Protein AF-A0A7M3MBC6-F1 (afdb_monomer)

Nearest PDB structures (foldseek):
  6p61-assembly2_B  TM=9.018E-01  e=4.337E-16  Leptospira borgpetersenii serovar Hardjo-bovis str. JB197
  6p61-assembly3_C  TM=9.018E-01  e=1.088E-15  Leptospira borgpetersenii serovar Hardjo-bovis str. JB197
  2z86-assembly2_D  TM=8.653E-01  e=1.723E-15  Escherichia coli
  2z87-assembly3_B  TM=8.187E-01  e=6.869E-16  Escherichia coli
  2z86-assembly1_B  TM=7.907E-01  e=6.123E-16  Escherichia coli

Organism: NCBI:txid54767

Radius of gyration: 30.19 Å; Cα contacts (8 Å, |Δi|>4): 582; chains: 1; bounding box: 91×67×88 Å

Foldseek 3Di:
DDDDDDPPDDPPVVVVVVVVVVVVVVVVVVVVVVVVVVVVVDDPVVVVVVVVVPPDPDPPPPPDDDDDDDDPDDDFDWDWDADPVRDIDTDGDDDDDDPPPDDDPPPPVPDDPPPPPPDQAQEEEEEEDAQLLPQQVVAVVQVVLQVDDSYAYEYEYQDHPDCNVVSVVVVPDPRYDYHYDHNDFDQVSQLVSLVPHRHQKYWYAYSNKHWDGNQVVLVVVVCVVCVQAFKEAEKEFEAESVLHGDDIGGADFCAVVLLVQLQVLLQDQRGDRHQMMGRSVLCVVQNGFDSVPSDCSSSLSCNSCRSPGGYGYSHDHTMYHYDDVVNVVPPPVLDCVSVVSNVVCVVPDDLCSNCVVLQPPNDDPLSSQLSSLQVSLVSCVVSLNLVSSLVSLVSSVVSVDDPVSVVSSVVSVVSSVVSPDDPPVVVVVVPPDDDD

Secondary structure (DSSP, 8-state):
-----------THHHHHHHHHHHHHHHHHHHHHHHHHHHTTS-HHHHHHHHTTSSS--SSSSSS-------SSSS--PEEEE-TTS-EEEE----PPPTT---------SS--TT-TTSPPSEEEEEEESS-TTTHHHHHHHHHTTS--SEEEEEEEES--STHHHHHHHH--TTEEEEEE-S--HHHHHHHHHHH--SSEEEEEETT-EEPTTHHHHHHHHHHH-TT-SEEEEEEEEE-TT--EEEEE-----TT-HHHHHHHHHHS--S--TT-EEETHHHHHH-S--TT-SSSHHHHHHHHHTTTS-EEEEEEEEEEEE--HHHHH---S--THHHHHHHHHHHHS-HHHH-GGG-TTTS-HHHHHHHHHHHHHHHHHHTT-HHHHHHHHHHHHHT---HHHHHHHHHHHHHHHHHSSPPTTTTTTTT-----

Structure (mmCIF, N/CA/C/O backbone):
data_AF-A0A7M3MBC6-F1
#
_entry.id   AF-A0A7M3MBC6-F1
#
loop_
_atom_site.group_PDB
_atom_site.id
_atom_site.type_symbol
_atom_site.label_atom_id
_atom_site.label_alt_id
_atom_site.label_comp_id
_atom_site.label_asym_id
_atom_site.label_entity_id
_atom_site.label_seq_id
_atom_site.pdbx_PDB_ins_code
_atom_site.Cartn_x
_atom_site.Cartn_y
_atom_site.Cartn_z
_atom_site.occupancy
_atom_site.B_iso_or_equiv
_atom_site.auth_seq_id
_atom_site.auth_comp_id
_atom_site.auth_asym_id
_atom_site.auth_atom_id
_atom_site.pdbx_PDB_model_num
ATOM 1 N N . MET A 1 1 ? 44.445 46.026 -58.795 1.00 37.28 1 MET A N 1
ATOM 2 C CA . MET A 1 1 ? 44.298 45.893 -57.331 1.00 37.28 1 MET A CA 1
ATOM 3 C C . MET A 1 1 ? 42.966 45.227 -57.081 1.00 37.28 1 MET A C 1
ATOM 5 O O . MET A 1 1 ? 41.932 45.846 -57.277 1.00 37.28 1 MET A O 1
ATOM 9 N N . THR A 1 2 ? 43.013 43.937 -56.780 1.00 29.16 2 THR A N 1
ATOM 10 C CA . THR A 1 2 ? 41.847 43.075 -56.593 1.00 29.16 2 THR A CA 1
ATOM 11 C C . THR A 1 2 ? 41.770 42.751 -55.112 1.00 29.16 2 THR A C 1
ATOM 13 O O . THR A 1 2 ? 42.752 42.255 -54.570 1.00 29.16 2 THR A O 1
ATOM 16 N N . LEU A 1 3 ? 40.631 43.013 -54.478 1.00 26.86 3 LEU A N 1
ATOM 17 C CA . LEU A 1 3 ? 40.131 42.219 -53.358 1.00 26.86 3 LEU A CA 1
ATOM 18 C C . LEU A 1 3 ? 38.618 42.419 -53.287 1.00 26.86 3 LEU A C 1
ATOM 20 O O . LEU A 1 3 ? 38.112 43.470 -52.905 1.00 26.86 3 LEU A O 1
ATOM 24 N N . ALA A 1 4 ? 37.933 41.390 -53.767 1.00 28.92 4 ALA A N 1
ATOM 25 C CA . ALA A 1 4 ? 36.508 41.178 -53.662 1.00 28.92 4 ALA A CA 1
ATOM 26 C C . ALA A 1 4 ? 36.179 40.578 -52.288 1.00 28.92 4 ALA A C 1
ATOM 28 O O . ALA A 1 4 ? 36.946 39.763 -51.779 1.00 28.92 4 ALA A O 1
ATOM 29 N N . CYS A 1 5 ? 34.999 40.880 -51.749 1.00 26.89 5 CYS A N 1
ATOM 30 C CA . CYS A 1 5 ? 34.207 39.855 -51.074 1.00 26.89 5 CYS A CA 1
ATOM 31 C C . CYS A 1 5 ? 32.722 40.132 -51.340 1.00 26.89 5 CYS A C 1
ATOM 33 O O . CYS A 1 5 ? 32.246 41.245 -51.126 1.00 26.89 5 CYS A O 1
ATOM 35 N N . GLY A 1 6 ? 32.054 39.144 -51.935 1.00 26.89 6 GLY A N 1
ATOM 36 C CA . GLY A 1 6 ? 30.754 39.261 -52.585 1.00 26.89 6 GLY A CA 1
ATOM 37 C C . GLY A 1 6 ? 29.571 39.382 -51.628 1.00 26.89 6 GLY A C 1
ATOM 38 O O . GLY A 1 6 ? 29.551 38.794 -50.550 1.00 26.89 6 GLY A O 1
ATOM 39 N N . MET A 1 7 ? 28.561 40.119 -52.087 1.00 34.09 7 MET A N 1
ATOM 40 C CA . MET A 1 7 ? 27.257 40.306 -51.447 1.00 34.09 7 MET A CA 1
ATOM 41 C C . MET A 1 7 ? 26.143 39.566 -52.209 1.00 34.09 7 MET A C 1
ATOM 43 O O . MET A 1 7 ? 25.023 40.051 -52.290 1.00 34.09 7 MET A O 1
ATOM 47 N N . ASP A 1 8 ? 26.426 38.370 -52.728 1.00 39.66 8 ASP A N 1
ATOM 48 C CA . ASP A 1 8 ? 25.440 37.533 -53.422 1.00 39.66 8 ASP A CA 1
ATOM 49 C C . ASP A 1 8 ? 25.295 36.176 -52.727 1.00 39.66 8 ASP A C 1
ATOM 51 O O . ASP A 1 8 ? 25.889 35.192 -53.151 1.00 39.66 8 ASP A O 1
ATOM 55 N N . SER A 1 9 ? 24.517 36.139 -51.636 1.00 40.62 9 SER A N 1
ATOM 56 C CA . SER A 1 9 ? 23.681 34.992 -51.224 1.00 40.62 9 SER A CA 1
ATOM 57 C C . SER A 1 9 ? 23.094 35.209 -49.820 1.00 40.62 9 SER A C 1
ATOM 59 O O . SER A 1 9 ? 23.602 34.674 -48.834 1.00 40.62 9 SER A O 1
ATOM 61 N N . ILE A 1 10 ? 21.986 35.946 -49.705 1.00 41.31 10 ILE A N 1
ATOM 62 C CA . ILE A 1 10 ? 21.067 35.761 -48.570 1.00 41.31 10 ILE A CA 1
ATOM 63 C C . ILE A 1 10 ? 19.845 35.011 -49.112 1.00 41.31 10 ILE A C 1
ATOM 65 O O . ILE A 1 10 ? 19.156 35.533 -49.989 1.00 41.31 10 ILE A O 1
ATOM 69 N N . PRO A 1 11 ? 19.561 33.780 -48.648 1.00 42.34 11 PRO A N 1
ATOM 70 C CA . PRO A 1 11 ? 18.403 33.021 -49.103 1.00 42.34 11 PRO A CA 1
ATOM 71 C C . PRO A 1 11 ? 17.099 33.787 -48.830 1.00 42.34 11 PRO A C 1
ATOM 73 O O . PRO A 1 11 ? 16.879 34.254 -47.714 1.00 42.34 11 PRO A O 1
ATOM 76 N N . TRP A 1 12 ? 16.188 33.827 -49.809 1.00 39.69 12 TRP A N 1
ATOM 77 C CA . TRP A 1 12 ? 14.829 34.406 -49.727 1.00 39.69 12 TRP A CA 1
ATOM 78 C C . TRP A 1 12 ? 14.014 33.973 -48.487 1.00 39.69 12 TRP A C 1
ATOM 80 O O . TRP A 1 12 ? 13.071 34.644 -48.074 1.00 39.69 12 TRP A O 1
ATOM 90 N N . LYS A 1 13 ? 14.419 32.874 -47.846 1.00 36.66 13 LYS A N 1
ATOM 91 C CA . LYS A 1 13 ? 13.861 32.323 -46.606 1.00 36.66 13 LYS A CA 1
ATOM 92 C C . LYS A 1 13 ? 14.020 33.264 -45.398 1.00 36.66 13 LYS A C 1
ATOM 94 O O . LYS A 1 13 ? 13.203 33.210 -44.486 1.00 36.66 13 LYS A O 1
ATOM 99 N N . TYR A 1 14 ? 15.009 34.162 -45.408 1.00 37.66 14 TYR A N 1
ATOM 100 C CA . TYR A 1 14 ? 15.216 35.143 -44.332 1.00 37.66 14 TYR A CA 1
ATOM 101 C C . TYR A 1 14 ? 14.331 36.394 -44.454 1.00 37.66 14 TYR A C 1
ATOM 103 O O . TYR A 1 14 ? 14.048 37.035 -43.445 1.00 37.66 14 TYR A O 1
ATOM 111 N N . TRP A 1 15 ? 13.799 36.701 -45.642 1.00 37.81 15 TRP A N 1
ATOM 112 C CA . TRP A 1 15 ? 12.828 37.792 -45.815 1.00 37.81 15 TRP A CA 1
ATOM 113 C C . TRP A 1 15 ? 11.427 37.433 -45.289 1.00 37.81 15 TRP A C 1
ATOM 115 O O . TRP A 1 15 ? 10.712 38.301 -44.791 1.00 37.81 15 TRP A O 1
ATOM 125 N N . LEU A 1 16 ? 11.061 36.146 -45.300 1.00 36.28 16 LEU A N 1
ATOM 126 C CA . LEU A 1 16 ? 9.798 35.656 -44.731 1.00 36.28 16 LEU A CA 1
ATOM 127 C C . LEU A 1 16 ? 9.774 35.714 -43.194 1.00 36.28 16 LEU A C 1
ATOM 129 O O . LEU A 1 16 ? 8.727 35.982 -42.610 1.00 36.28 16 LEU A O 1
ATOM 133 N N . ILE A 1 17 ? 10.921 35.539 -42.533 1.00 38.25 17 ILE A N 1
ATOM 134 C CA . ILE A 1 17 ? 11.013 35.571 -41.063 1.00 38.25 17 ILE A CA 1
ATOM 135 C C . ILE A 1 17 ? 10.836 37.004 -40.531 1.00 38.25 17 ILE A C 1
ATOM 137 O O . ILE A 1 17 ? 10.125 37.211 -39.547 1.00 38.25 17 ILE A O 1
ATOM 141 N N . CYS A 1 18 ? 11.388 38.007 -41.222 1.00 34.16 18 CYS A N 1
ATOM 142 C CA . CYS A 1 18 ? 11.215 39.416 -40.853 1.00 34.16 18 CYS A CA 1
ATOM 143 C C . CYS A 1 18 ? 9.782 39.928 -41.102 1.00 34.16 18 CYS A C 1
ATOM 145 O O . CYS A 1 18 ? 9.268 40.718 -40.309 1.00 34.16 18 CYS A O 1
ATOM 147 N N . ALA A 1 19 ? 9.104 39.444 -42.151 1.00 36.53 19 ALA A N 1
ATOM 148 C CA . ALA A 1 19 ? 7.719 39.819 -42.452 1.00 36.53 19 ALA A CA 1
ATOM 149 C C . ALA A 1 19 ? 6.706 39.242 -41.439 1.00 36.53 19 ALA A C 1
ATOM 151 O O . ALA A 1 19 ? 5.763 39.935 -41.050 1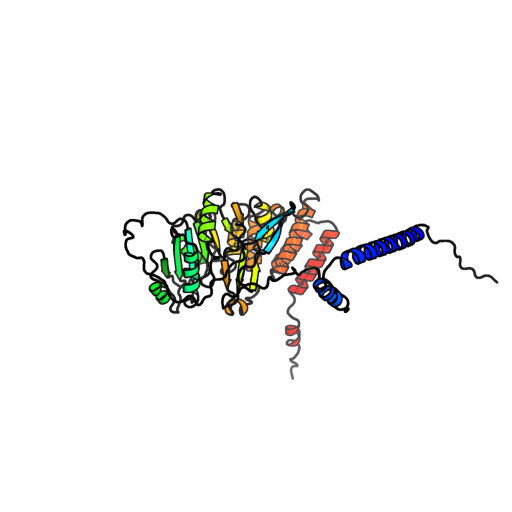.00 36.53 19 ALA A O 1
ATOM 152 N N . PHE A 1 20 ? 6.926 38.015 -40.945 1.00 35.06 20 PHE A N 1
ATOM 153 C CA . PHE A 1 20 ? 6.085 37.404 -39.903 1.00 35.06 20 PHE A CA 1
ATOM 154 C C . PHE A 1 20 ? 6.242 38.083 -38.534 1.00 35.06 20 PHE A C 1
ATOM 156 O O . PHE A 1 20 ? 5.258 38.236 -37.808 1.00 35.06 20 PHE A O 1
ATOM 163 N N . TRP A 1 21 ? 7.447 38.556 -38.201 1.00 34.44 21 TRP A N 1
ATOM 164 C CA . TRP A 1 21 ? 7.691 39.301 -36.962 1.00 34.44 21 TRP A CA 1
ATOM 165 C C . TRP A 1 21 ? 7.006 40.676 -36.951 1.00 34.44 21 TRP A C 1
ATOM 167 O O . TRP A 1 21 ? 6.394 41.045 -35.949 1.00 34.44 21 TRP A O 1
ATOM 177 N N . PHE A 1 22 ? 7.023 41.409 -38.069 1.00 37.56 22 PHE A N 1
ATOM 178 C CA . PHE A 1 22 ? 6.356 42.715 -38.162 1.00 37.56 22 PHE A CA 1
ATOM 179 C C . PHE A 1 22 ? 4.821 42.611 -38.172 1.00 37.56 22 PHE A C 1
ATOM 181 O O . PHE A 1 22 ? 4.146 43.429 -37.542 1.00 37.56 22 PHE A O 1
ATOM 188 N N . ALA A 1 23 ? 4.256 41.585 -38.819 1.00 39.44 23 ALA A N 1
ATOM 189 C CA . ALA A 1 23 ? 2.813 41.333 -38.799 1.00 39.44 23 ALA A CA 1
ATOM 190 C C . ALA A 1 23 ? 2.311 40.907 -37.404 1.00 39.44 23 ALA A C 1
ATOM 192 O O . ALA A 1 23 ? 1.251 41.360 -36.969 1.00 39.44 23 ALA A O 1
ATOM 193 N N . GLY A 1 24 ? 3.094 40.103 -36.672 1.00 42.00 24 GLY A N 1
ATOM 194 C CA . GLY A 1 24 ? 2.795 39.722 -35.287 1.00 42.00 24 GLY A CA 1
ATOM 195 C C . GLY A 1 24 ? 2.847 40.903 -34.313 1.00 42.00 24 GLY A C 1
ATOM 196 O O . GLY A 1 24 ? 1.976 41.031 -33.453 1.00 42.00 24 GLY A O 1
ATOM 197 N N . LEU A 1 25 ? 3.805 41.818 -34.496 1.00 38.47 25 LEU A N 1
ATOM 198 C CA . LEU A 1 25 ? 3.945 43.017 -33.664 1.00 38.47 25 LEU A CA 1
ATOM 199 C C . LEU A 1 25 ? 2.767 43.991 -33.853 1.00 38.47 25 LEU A C 1
ATOM 201 O O . LEU A 1 25 ? 2.226 44.507 -32.879 1.00 38.47 25 LEU A O 1
ATOM 205 N N . LEU A 1 26 ? 2.301 44.184 -35.090 1.00 41.16 26 LEU A N 1
ATOM 206 C CA . LEU A 1 26 ? 1.117 45.003 -35.387 1.00 41.16 26 LEU A CA 1
ATOM 207 C C . LEU A 1 26 ? -0.189 44.376 -34.867 1.00 41.16 26 LEU A C 1
ATOM 209 O O . LEU A 1 26 ? -1.096 45.103 -34.456 1.00 41.16 26 LEU A O 1
ATOM 213 N N . HIS A 1 27 ? -0.285 43.042 -34.831 1.00 41.53 27 HIS A N 1
ATOM 214 C CA . HIS A 1 27 ? -1.429 42.335 -34.243 1.00 41.53 27 HIS A CA 1
ATOM 215 C C . HIS A 1 27 ? -1.443 42.443 -32.708 1.00 41.53 27 HIS A C 1
ATOM 217 O O . HIS A 1 27 ? -2.495 42.677 -32.113 1.00 41.53 27 HIS A O 1
ATOM 223 N N . ALA A 1 28 ? -0.269 42.374 -32.072 1.00 40.66 28 ALA A N 1
ATOM 224 C CA . ALA A 1 28 ? -0.109 42.578 -30.634 1.00 40.66 28 ALA A CA 1
ATOM 225 C C . ALA A 1 28 ? -0.431 44.023 -30.205 1.00 40.66 28 ALA A C 1
ATOM 227 O O . ALA A 1 28 ? -1.094 44.227 -29.189 1.00 40.66 28 ALA A O 1
ATOM 228 N N . ILE A 1 29 ? -0.045 45.024 -31.007 1.00 45.38 29 ILE A N 1
ATOM 229 C CA . ILE A 1 29 ? -0.366 46.439 -30.751 1.00 45.38 29 ILE A CA 1
ATOM 230 C C . ILE A 1 29 ? -1.879 46.696 -30.880 1.00 45.38 29 ILE A C 1
ATOM 232 O O . ILE A 1 29 ? -2.464 47.351 -30.019 1.00 45.38 29 ILE A O 1
ATOM 236 N N . ARG A 1 30 ? -2.554 46.114 -31.885 1.00 39.88 30 ARG A N 1
ATOM 237 C CA . ARG A 1 30 ? -4.022 46.217 -32.020 1.00 39.88 30 ARG A CA 1
ATOM 238 C C . ARG A 1 30 ? -4.782 45.494 -30.906 1.00 39.88 30 ARG A C 1
ATOM 240 O O . ARG A 1 30 ? -5.824 45.981 -30.464 1.00 39.88 30 ARG A O 1
ATOM 247 N N . MET A 1 31 ? -4.268 44.365 -30.412 1.00 41.72 31 MET A N 1
ATOM 248 C CA . MET A 1 31 ? -4.817 43.734 -29.209 1.00 41.72 31 MET A CA 1
ATOM 249 C C . MET A 1 31 ? -4.627 44.629 -27.979 1.00 41.72 31 MET A C 1
ATOM 251 O O . MET A 1 31 ? -5.579 44.805 -27.226 1.00 41.72 31 MET A O 1
ATOM 255 N N . ALA A 1 32 ? -3.468 45.269 -27.808 1.00 40.91 32 ALA A N 1
ATOM 256 C CA . ALA A 1 32 ? -3.217 46.168 -26.680 1.00 40.91 32 ALA A CA 1
ATOM 257 C C . ALA A 1 32 ? -4.170 47.383 -26.643 1.00 40.91 32 ALA A C 1
ATOM 259 O O . ALA A 1 32 ? -4.658 47.739 -25.571 1.00 40.91 32 ALA A O 1
ATOM 260 N N . GLU A 1 33 ? -4.518 47.974 -27.792 1.00 40.66 33 GLU A N 1
ATOM 261 C CA . GLU A 1 33 ? -5.523 49.055 -27.867 1.00 40.66 33 GLU A CA 1
ATOM 262 C C . GLU A 1 33 ? -6.949 48.573 -27.540 1.00 40.66 33 GLU A C 1
ATOM 264 O O . GLU A 1 33 ? -7.736 49.290 -26.917 1.00 40.66 33 GLU A O 1
ATOM 269 N N . SER A 1 34 ? -7.275 47.334 -27.919 1.00 41.81 34 SER A N 1
ATOM 270 C CA . SER A 1 34 ? -8.564 46.693 -27.617 1.00 41.81 34 SER A CA 1
ATOM 271 C C . SER A 1 34 ? -8.708 46.398 -26.118 1.00 41.81 34 SER A C 1
ATOM 273 O O . SER A 1 34 ? -9.772 46.605 -25.536 1.00 41.81 34 SER A O 1
ATOM 275 N N . TRP A 1 35 ? -7.608 45.987 -25.479 1.00 39.09 35 TRP A N 1
ATOM 276 C CA . TRP A 1 35 ? -7.506 45.785 -24.033 1.00 39.09 35 TRP A CA 1
ATOM 277 C C . TRP A 1 35 ? -7.637 47.097 -23.250 1.00 39.09 35 TRP A C 1
ATOM 279 O O . TRP A 1 35 ? -8.326 47.129 -22.233 1.00 39.09 35 TRP A O 1
ATOM 289 N N . TRP A 1 36 ? -7.060 48.197 -23.743 1.00 37.91 36 TRP A N 1
ATOM 290 C CA . TRP A 1 36 ? -7.175 49.515 -23.105 1.00 37.91 36 TRP A CA 1
ATOM 291 C C . TRP A 1 36 ? -8.613 50.046 -23.064 1.00 37.91 36 TRP A C 1
ATOM 293 O O . TRP A 1 36 ? -9.044 50.568 -22.038 1.00 37.91 36 TRP A O 1
ATOM 303 N N . ARG A 1 37 ? -9.398 49.840 -24.130 1.00 41.19 37 ARG A N 1
ATOM 304 C CA . ARG A 1 37 ? -10.830 50.199 -24.140 1.00 41.19 37 ARG A CA 1
ATOM 305 C C . 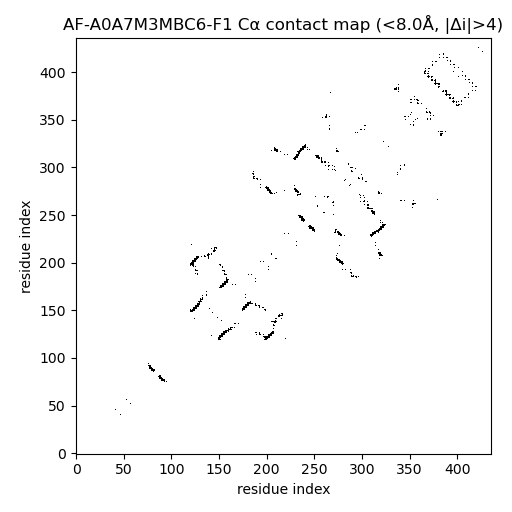ARG A 1 37 ? -11.674 49.329 -23.205 1.00 41.19 37 ARG A C 1
ATOM 307 O O . ARG A 1 37 ? -12.675 49.803 -22.679 1.00 41.19 37 ARG A O 1
ATOM 314 N N . MET A 1 38 ? -11.265 48.080 -22.978 1.00 39.75 38 MET A N 1
ATOM 315 C CA . MET A 1 38 ? -11.918 47.170 -22.031 1.00 39.75 38 MET A CA 1
ATOM 316 C C . MET A 1 38 ? -11.586 47.525 -20.569 1.00 39.75 38 MET A C 1
ATOM 318 O O . MET A 1 38 ? -12.426 47.367 -19.687 1.00 39.75 38 MET A O 1
ATOM 322 N N . LEU A 1 39 ? -10.384 48.058 -20.318 1.00 40.72 39 LEU A N 1
ATOM 323 C CA . LEU A 1 39 ? -9.913 48.484 -18.996 1.00 40.72 39 LEU A CA 1
ATOM 324 C C . LEU A 1 39 ? -10.572 49.774 -18.491 1.00 40.72 39 LEU A C 1
ATOM 326 O O . LEU A 1 39 ? -10.749 49.926 -17.283 1.00 40.72 39 LEU A O 1
ATOM 330 N N . ASP A 1 40 ? -10.999 50.674 -19.380 1.00 42.53 40 ASP A N 1
ATOM 331 C CA . ASP A 1 40 ? -11.740 51.874 -18.967 1.00 42.53 40 ASP A CA 1
ATOM 332 C C . ASP A 1 40 ? -13.170 51.580 -18.485 1.00 42.53 40 ASP A C 1
ATOM 334 O O . ASP A 1 40 ? -13.748 52.386 -17.757 1.00 42.53 40 ASP A O 1
ATOM 338 N N . ALA A 1 41 ? -13.704 50.396 -18.802 1.00 44.62 41 ALA A N 1
ATOM 339 C CA . ALA A 1 41 ? -15.007 49.920 -18.336 1.00 44.62 41 ALA A CA 1
ATOM 340 C C . ALA A 1 41 ? -14.969 49.275 -16.932 1.00 44.62 41 ALA A C 1
ATOM 342 O O . ALA A 1 41 ? -16.019 48.918 -16.396 1.00 44.62 41 ALA A O 1
ATOM 343 N N . LEU A 1 42 ? -13.786 49.119 -16.322 1.00 45.78 42 LEU A N 1
ATOM 344 C CA . LEU A 1 42 ? -13.614 48.474 -15.018 1.00 45.78 42 LEU A CA 1
ATOM 345 C C . LEU A 1 42 ? -13.294 49.508 -13.924 1.00 45.78 42 LEU A C 1
ATOM 347 O O . LEU A 1 42 ? -12.431 50.380 -14.074 1.00 45.78 42 LEU A O 1
ATOM 351 N N . GLY A 1 43 ? -14.045 49.416 -12.820 1.00 43.75 43 GLY A N 1
ATOM 352 C CA . GLY A 1 43 ? -13.996 50.338 -11.682 1.00 43.75 43 GLY A CA 1
ATOM 353 C C . GLY A 1 43 ? -12.633 50.403 -10.983 1.00 43.75 43 GLY A C 1
ATOM 354 O O . GLY A 1 43 ? -11.785 49.522 -11.137 1.00 43.75 43 GLY A O 1
ATOM 355 N N . ALA A 1 44 ? -12.433 51.475 -10.211 1.00 42.22 44 ALA A N 1
ATOM 356 C CA . ALA A 1 44 ? -11.143 51.917 -9.668 1.00 42.22 44 ALA A CA 1
ATOM 357 C C . ALA A 1 44 ? -10.334 50.842 -8.908 1.00 42.22 44 ALA A C 1
ATOM 359 O O . ALA A 1 44 ? -9.104 50.868 -8.964 1.00 42.22 44 ALA A O 1
ATOM 360 N N . ASP A 1 45 ? -10.988 49.855 -8.291 1.00 43.16 45 ASP A N 1
ATOM 361 C CA . ASP A 1 45 ? -10.322 48.791 -7.526 1.00 43.16 45 ASP A CA 1
ATOM 362 C C . ASP A 1 45 ? -9.523 47.805 -8.400 1.00 43.16 45 ASP A C 1
ATOM 364 O O . ASP A 1 45 ? -8.528 47.232 -7.951 1.00 43.16 45 ASP A O 1
ATOM 368 N N . VAL A 1 46 ? -9.874 47.655 -9.684 1.00 45.25 46 VAL A N 1
ATOM 369 C CA . VAL A 1 46 ? -9.154 46.762 -10.614 1.00 45.25 46 VAL A CA 1
ATOM 370 C C . VAL A 1 46 ? -7.861 47.411 -11.127 1.00 45.25 46 VAL A C 1
ATOM 372 O O . VAL A 1 46 ? -6.860 46.723 -11.345 1.00 45.25 46 VAL A O 1
ATOM 375 N N . ARG A 1 47 ? -7.823 48.748 -11.245 1.00 41.34 47 ARG A N 1
ATOM 376 C CA . ARG A 1 47 ? -6.617 49.487 -11.672 1.00 41.34 47 ARG A CA 1
ATOM 377 C C . ARG A 1 47 ? -5.492 49.398 -10.635 1.00 41.34 47 ARG A C 1
ATOM 379 O O . ARG A 1 47 ? -4.325 49.320 -11.016 1.00 41.34 47 ARG A O 1
ATOM 386 N N . ALA A 1 48 ? -5.827 49.329 -9.345 1.00 39.44 48 ALA A N 1
ATOM 387 C CA . ALA A 1 48 ? -4.846 49.191 -8.267 1.00 39.44 48 ALA A CA 1
ATOM 388 C C . ALA A 1 48 ? -4.107 47.837 -8.300 1.00 39.44 48 ALA A C 1
ATOM 390 O O . ALA A 1 48 ? -2.897 47.794 -8.078 1.00 39.44 48 ALA A O 1
ATOM 391 N N . CYS A 1 49 ? -4.796 46.745 -8.659 1.00 35.84 49 CYS A N 1
ATOM 392 C CA . CYS A 1 49 ? -4.170 45.424 -8.811 1.00 35.84 49 CYS A CA 1
ATOM 393 C C . CYS A 1 49 ? -3.211 45.345 -10.011 1.00 35.84 49 CYS A C 1
ATOM 395 O O . CYS A 1 49 ? -2.207 44.637 -9.953 1.00 35.84 49 CYS A O 1
ATOM 397 N N . LEU A 1 50 ? -3.485 46.080 -11.093 1.00 37.66 50 LEU A N 1
ATOM 398 C CA . LEU A 1 50 ? -2.669 46.043 -12.313 1.00 37.66 50 LEU A CA 1
ATOM 399 C C . LEU A 1 50 ? -1.407 46.915 -12.223 1.00 37.66 50 LEU A C 1
ATOM 401 O O . LEU A 1 50 ? -0.358 46.503 -12.719 1.00 37.66 50 LEU A O 1
ATOM 405 N N . CYS A 1 51 ? -1.453 48.057 -11.524 1.00 35.34 51 CYS A N 1
ATOM 406 C CA . CYS A 1 51 ? -0.254 48.867 -11.261 1.00 35.34 51 CYS A CA 1
ATOM 407 C C . CYS A 1 51 ? 0.810 48.112 -10.443 1.00 35.34 51 CYS A C 1
ATOM 409 O O . CYS A 1 51 ? 2.003 48.314 -10.660 1.00 35.34 51 CYS A O 1
ATOM 411 N N . ALA A 1 52 ? 0.403 47.192 -9.561 1.00 36.38 52 ALA A N 1
ATOM 412 C CA . ALA A 1 52 ? 1.329 46.358 -8.791 1.00 36.38 52 ALA A CA 1
ATOM 413 C C . ALA A 1 52 ? 2.083 45.317 -9.648 1.00 36.38 52 ALA A C 1
ATOM 415 O O . ALA A 1 52 ? 3.134 44.831 -9.236 1.00 36.38 52 ALA A O 1
ATOM 416 N N . MET A 1 53 ? 1.594 44.991 -10.852 1.00 36.47 53 MET A N 1
ATOM 417 C CA . MET A 1 53 ? 2.254 44.036 -11.754 1.00 36.47 53 MET A CA 1
ATOM 418 C C . MET A 1 53 ? 3.308 44.675 -12.676 1.00 36.47 53 MET A C 1
ATOM 420 O O . MET A 1 53 ? 4.120 43.953 -13.250 1.00 36.47 53 MET A O 1
ATOM 424 N N . GLN A 1 54 ? 3.351 46.008 -12.811 1.00 34.38 54 GLN A N 1
ATOM 425 C CA . GLN A 1 54 ? 4.326 46.690 -13.679 1.00 34.38 54 GLN A CA 1
ATOM 426 C C . GLN A 1 54 ? 5.702 46.926 -13.031 1.00 34.38 54 GLN A C 1
ATOM 428 O O . GLN A 1 54 ? 6.667 47.206 -13.743 1.00 34.38 54 GLN A O 1
ATOM 433 N N . SER A 1 55 ? 5.861 46.745 -11.716 1.00 33.75 55 SER A N 1
ATOM 434 C CA . SER A 1 55 ? 7.174 46.809 -11.060 1.00 33.75 55 SER A CA 1
ATOM 435 C C . SER A 1 55 ? 7.912 45.464 -11.128 1.00 33.75 55 SER A C 1
ATOM 437 O O . SER A 1 55 ? 8.015 44.757 -10.134 1.00 33.75 55 SER A O 1
ATOM 439 N N . GLY A 1 56 ? 8.397 45.102 -12.320 1.00 35.31 56 GLY A N 1
ATOM 440 C CA . GLY A 1 56 ? 9.669 44.403 -12.592 1.00 35.31 56 GLY A CA 1
ATOM 441 C C . GLY A 1 56 ? 10.157 43.198 -11.762 1.00 35.31 56 GLY A C 1
ATOM 442 O O . GLY A 1 56 ? 11.326 42.849 -11.900 1.00 35.31 56 GLY A O 1
ATOM 443 N N . GLN A 1 57 ? 9.345 42.544 -10.929 1.00 31.11 57 GLN A N 1
ATOM 444 C CA . GLN A 1 57 ? 9.722 41.342 -10.169 1.00 31.11 57 GLN A CA 1
ATOM 445 C C . GLN A 1 57 ? 8.555 40.349 -10.050 1.00 31.11 57 GLN A C 1
ATOM 447 O O . GLN A 1 57 ? 8.155 39.967 -8.957 1.00 31.11 57 GLN A O 1
ATOM 452 N N . ALA A 1 58 ? 7.989 39.897 -11.170 1.00 34.16 58 ALA A N 1
ATOM 453 C CA . ALA A 1 58 ? 7.018 38.799 -11.154 1.00 34.16 58 ALA A CA 1
ATOM 454 C C . ALA A 1 58 ? 6.932 38.085 -12.512 1.00 34.16 58 ALA A C 1
ATOM 456 O O . ALA A 1 58 ? 5.939 38.191 -13.220 1.00 34.16 58 ALA A O 1
ATOM 457 N N . LEU A 1 59 ? 7.967 37.320 -12.877 1.00 27.08 59 LEU A N 1
ATOM 458 C CA . LEU A 1 59 ? 7.879 36.352 -13.987 1.00 27.08 59 LEU A CA 1
ATOM 459 C C . LEU A 1 59 ? 8.220 34.909 -13.570 1.00 27.08 59 LEU A C 1
ATOM 461 O O . LEU A 1 59 ? 8.599 34.083 -14.393 1.00 27.08 59 LEU A O 1
ATOM 465 N N . ARG A 1 60 ? 8.071 34.586 -12.277 1.00 26.36 60 ARG A N 1
ATOM 466 C CA . ARG A 1 60 ? 8.240 33.220 -11.740 1.00 26.36 60 ARG A CA 1
ATOM 467 C C . ARG A 1 60 ? 7.031 32.674 -10.969 1.00 26.36 60 ARG A C 1
ATOM 469 O O . ARG A 1 60 ? 7.119 31.576 -10.437 1.00 26.36 60 ARG A O 1
ATOM 476 N N . ALA A 1 61 ? 5.910 33.399 -10.930 1.00 27.00 61 ALA A N 1
ATOM 477 C CA . ALA A 1 61 ? 4.770 33.084 -10.059 1.00 27.00 61 ALA A CA 1
ATOM 478 C C . ALA A 1 61 ? 3.416 32.934 -10.787 1.00 27.00 61 ALA A C 1
ATOM 480 O O . ALA A 1 61 ? 2.381 33.140 -10.171 1.00 27.00 61 ALA A O 1
ATOM 481 N N . LEU A 1 62 ? 3.400 32.582 -12.081 1.00 25.77 62 LEU A N 1
ATOM 482 C CA . LEU A 1 62 ? 2.156 32.457 -12.871 1.00 25.77 62 LEU A CA 1
ATOM 483 C C . LEU A 1 62 ? 1.922 31.070 -13.500 1.00 25.77 62 LEU A C 1
ATOM 485 O O . LEU A 1 62 ? 1.148 30.938 -14.440 1.00 25.77 62 LEU A O 1
ATOM 489 N N . LEU A 1 63 ? 2.545 30.019 -12.956 1.00 25.98 63 LEU A N 1
ATOM 490 C CA . LEU A 1 63 ? 2.158 28.627 -13.248 1.00 25.98 63 LEU A CA 1
ATOM 491 C C . LEU A 1 63 ? 1.580 27.877 -12.039 1.00 25.98 63 LEU A C 1
ATOM 493 O O . LEU A 1 63 ? 1.138 26.748 -12.196 1.00 25.98 63 LEU A O 1
ATOM 497 N N . PHE A 1 64 ? 1.537 28.494 -10.855 1.00 27.53 64 PHE A N 1
ATOM 498 C CA . PHE A 1 64 ? 0.969 27.891 -9.647 1.00 27.53 64 PHE A CA 1
ATOM 499 C C . PHE A 1 64 ? 0.515 28.976 -8.673 1.00 27.53 64 PHE A C 1
ATOM 501 O O . PHE A 1 64 ? 1.241 29.298 -7.739 1.00 27.53 64 PHE A O 1
ATOM 508 N N . THR A 1 65 ? -0.673 29.534 -8.878 1.00 25.67 65 THR A N 1
ATOM 509 C CA . THR A 1 65 ? -1.394 30.266 -7.826 1.00 25.67 65 THR A CA 1
ATOM 510 C C . THR A 1 65 ? -2.859 30.407 -8.222 1.00 25.67 65 THR A C 1
ATOM 512 O O . THR A 1 65 ? -3.211 31.200 -9.091 1.00 25.67 65 THR A O 1
ATOM 515 N N . ASP A 1 66 ? -3.724 29.639 -7.558 1.00 29.44 66 ASP A N 1
ATOM 516 C CA . ASP A 1 66 ? -5.156 29.921 -7.511 1.00 29.44 66 ASP A CA 1
ATOM 517 C C . ASP A 1 66 ? -5.360 31.280 -6.831 1.00 29.44 66 ASP A C 1
ATOM 519 O O . ASP A 1 66 ? -5.011 31.469 -5.661 1.00 29.44 66 ASP A O 1
ATOM 523 N N . LEU A 1 67 ? -5.916 32.245 -7.564 1.00 25.45 67 LEU A N 1
ATOM 524 C CA . LEU A 1 67 ? -6.324 33.527 -7.001 1.00 25.45 67 LEU A CA 1
ATOM 525 C C . LEU A 1 67 ? -7.548 33.302 -6.095 1.00 25.45 67 LEU A C 1
ATOM 527 O O . LEU A 1 67 ? -8.673 33.137 -6.565 1.00 25.45 67 LEU A O 1
ATOM 531 N N . GLN A 1 68 ? -7.335 33.302 -4.780 1.00 28.50 68 GLN A N 1
ATOM 532 C CA . GLN A 1 68 ? -8.412 33.339 -3.793 1.00 28.50 68 GLN A CA 1
ATOM 533 C C . GLN A 1 68 ? -8.979 34.760 -3.698 1.00 28.50 68 GLN A C 1
ATOM 535 O O . GLN A 1 68 ? -8.346 35.654 -3.138 1.00 28.50 68 GLN A O 1
ATOM 540 N N . VAL A 1 69 ? -10.196 34.973 -4.197 1.00 24.50 69 VAL A N 1
ATOM 541 C CA . VAL A 1 69 ? -10.980 36.169 -3.861 1.00 24.50 69 VAL A CA 1
ATOM 542 C C . VAL A 1 69 ? -11.724 35.886 -2.555 1.00 24.50 69 VAL A C 1
ATOM 544 O O . VAL A 1 69 ? -12.686 35.120 -2.525 1.00 24.50 69 VAL A O 1
ATOM 547 N N . ALA A 1 70 ? -11.253 36.467 -1.451 1.00 24.73 70 ALA A N 1
ATOM 548 C CA . ALA A 1 70 ? -11.910 36.363 -0.151 1.00 24.73 70 ALA A CA 1
ATOM 549 C C . ALA A 1 70 ? -13.107 37.329 -0.069 1.00 24.73 70 ALA A C 1
ATOM 551 O O . ALA A 1 70 ? -12.947 38.543 -0.180 1.00 24.73 70 ALA A O 1
ATOM 552 N N . CYS A 1 71 ? -14.310 36.791 0.157 1.00 23.14 71 CYS A N 1
ATOM 553 C CA . CYS A 1 71 ? -15.494 37.578 0.512 1.00 23.14 71 CYS A CA 1
ATOM 554 C C . CYS A 1 71 ? -15.395 38.028 1.989 1.00 23.14 71 CYS A C 1
ATOM 556 O O . CYS A 1 71 ? -15.113 37.179 2.839 1.00 23.14 71 CYS A O 1
ATOM 558 N N . PRO A 1 72 ? -15.643 39.305 2.356 1.00 25.47 72 PRO A N 1
ATOM 559 C CA . PRO A 1 72 ? -15.336 39.816 3.698 1.00 25.47 72 PRO A CA 1
ATOM 560 C C . PRO A 1 72 ? -16.373 39.484 4.786 1.00 25.47 72 PRO A C 1
ATOM 562 O O . PRO A 1 72 ? -16.357 40.100 5.851 1.00 25.47 72 PRO A O 1
ATOM 565 N N . THR A 1 73 ? -17.288 38.534 4.571 1.00 24.83 73 THR A N 1
ATOM 566 C CA . THR A 1 73 ? -18.290 38.162 5.585 1.00 24.83 73 THR A CA 1
ATOM 567 C C . THR A 1 73 ? -18.142 36.698 6.003 1.00 24.83 73 THR A C 1
ATOM 569 O O . THR A 1 73 ? -17.873 35.813 5.197 1.00 24.83 73 THR A O 1
ATOM 572 N N . LYS A 1 74 ? -18.200 36.485 7.321 1.00 33.69 74 LYS A N 1
ATOM 573 C CA . LYS A 1 74 ? -17.790 35.281 8.055 1.00 33.69 74 LYS A CA 1
ATOM 574 C C . LYS A 1 74 ? -18.413 33.974 7.532 1.00 33.69 74 LYS A C 1
ATOM 576 O O . LYS A 1 74 ? -19.577 33.935 7.153 1.00 33.69 74 LYS A O 1
ATOM 581 N N . SER A 1 75 ? -17.615 32.904 7.652 1.00 32.94 75 SER A N 1
ATOM 582 C CA . SER A 1 75 ? -17.985 31.477 7.615 1.00 32.94 75 SER A CA 1
ATOM 583 C C . SER A 1 75 ? -18.763 31.004 6.384 1.00 32.94 75 SER A C 1
ATOM 585 O O . SER A 1 75 ? -19.974 30.862 6.466 1.00 32.94 75 SER A O 1
ATOM 587 N N . CYS A 1 76 ? -18.054 30.721 5.282 1.00 29.92 76 CYS A N 1
ATOM 588 C CA . CYS A 1 76 ? -18.327 29.670 4.278 1.00 29.92 76 CYS A CA 1
ATOM 589 C C . CYS A 1 76 ? -17.447 29.922 3.036 1.00 29.92 76 CYS A C 1
ATOM 591 O O . CYS A 1 76 ? -17.780 30.752 2.195 1.00 29.92 76 CYS A O 1
ATOM 593 N N . GLY A 1 77 ? -16.326 29.212 2.889 1.00 29.91 77 GLY A N 1
ATOM 594 C CA . GLY A 1 77 ? -15.529 29.249 1.657 1.00 29.91 77 GLY A CA 1
ATOM 595 C C . GLY A 1 77 ? -16.057 28.231 0.649 1.00 29.91 77 GLY A C 1
ATOM 596 O O . GLY A 1 77 ? -15.669 27.068 0.705 1.00 29.91 77 GLY A O 1
ATOM 597 N N . ALA A 1 78 ? -16.961 28.631 -0.246 1.00 33.12 78 ALA A N 1
ATOM 598 C CA . ALA A 1 78 ? -17.307 27.813 -1.409 1.00 33.12 78 ALA A CA 1
ATOM 599 C C . ALA A 1 78 ? -16.319 28.120 -2.541 1.00 33.12 78 ALA A C 1
ATOM 601 O O . ALA A 1 78 ? -16.228 29.263 -2.982 1.00 33.12 78 ALA A O 1
ATOM 602 N N . VAL A 1 79 ? -15.592 27.101 -3.001 1.00 34.97 79 VAL A N 1
ATOM 603 C CA . VAL A 1 79 ? -14.740 27.195 -4.194 1.00 34.97 79 VAL A CA 1
ATOM 604 C C . VAL A 1 79 ? -15.537 26.658 -5.374 1.00 34.97 79 VAL A C 1
ATOM 606 O O . VAL A 1 79 ? -16.080 25.554 -5.303 1.00 34.97 79 VAL A O 1
ATOM 609 N N . TRP A 1 80 ? -15.632 27.451 -6.435 1.00 35.62 80 TRP A N 1
ATOM 610 C CA . TRP A 1 80 ? -16.284 27.077 -7.686 1.00 35.62 80 TRP A CA 1
ATOM 611 C C . TRP A 1 80 ? -15.218 26.726 -8.717 1.00 35.62 80 TRP A C 1
ATOM 613 O O . TRP A 1 80 ? -14.200 27.410 -8.796 1.00 35.62 80 TRP A O 1
ATOM 623 N N . TRP A 1 81 ? -15.451 25.689 -9.514 1.00 41.44 81 TRP A N 1
ATOM 624 C CA . TRP A 1 81 ? -14.640 25.408 -10.699 1.00 41.44 81 TRP A CA 1
ATOM 625 C C . TRP A 1 81 ? -15.523 24.927 -11.845 1.00 41.44 81 TRP A C 1
ATOM 627 O O . TRP A 1 81 ? -16.605 24.386 -11.618 1.00 41.44 81 TRP A O 1
ATOM 637 N N . ALA A 1 82 ? -15.044 25.112 -13.073 1.00 27.53 82 ALA A N 1
ATOM 638 C CA . ALA A 1 82 ? -15.654 24.542 -14.266 1.00 27.53 82 ALA A CA 1
ATOM 639 C C . ALA A 1 82 ? -15.055 23.156 -14.532 1.00 27.53 82 ALA A C 1
ATOM 641 O O . ALA A 1 82 ? -13.836 22.989 -14.477 1.00 27.53 82 ALA A O 1
ATOM 642 N N . ASP A 1 83 ? -15.895 22.155 -14.776 1.00 37.69 83 ASP A N 1
ATOM 643 C CA . ASP A 1 83 ? -15.423 20.851 -15.242 1.00 37.69 83 ASP A CA 1
ATOM 644 C C . ASP A 1 83 ? -15.068 20.892 -16.753 1.00 37.69 83 ASP A C 1
ATOM 646 O O . ASP A 1 83 ? -15.306 21.908 -17.414 1.00 37.69 83 ASP A O 1
ATOM 650 N N . PRO A 1 84 ? -14.486 19.824 -17.337 1.00 30.66 84 PRO A N 1
ATOM 651 C CA . PRO A 1 84 ? -14.075 19.808 -18.747 1.00 30.66 84 PRO A CA 1
ATOM 652 C C . PRO A 1 84 ? -15.216 19.997 -19.758 1.00 30.66 84 PRO A C 1
ATOM 654 O O . PRO A 1 84 ? -14.948 20.229 -20.935 1.00 30.66 84 PRO A O 1
ATOM 657 N N . THR A 1 85 ? -16.474 19.889 -19.322 1.00 37.41 85 THR A N 1
ATOM 658 C CA . THR A 1 85 ? -17.666 20.154 -20.141 1.00 37.41 85 THR A CA 1
ATOM 659 C C . THR A 1 85 ? -18.155 21.601 -20.025 1.00 37.41 85 THR A C 1
ATOM 661 O O . THR A 1 85 ? -19.056 22.007 -20.754 1.00 37.41 85 THR A O 1
ATOM 664 N N . GLY A 1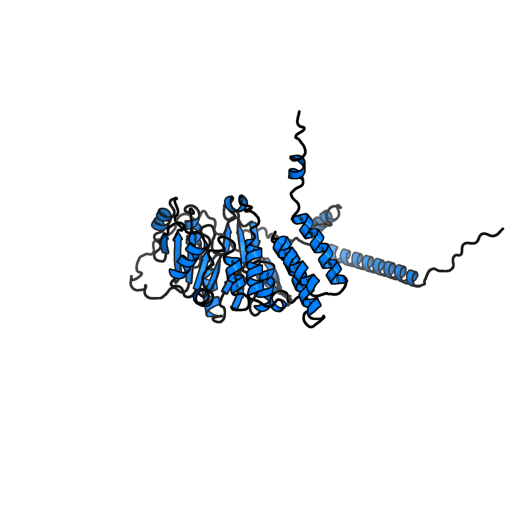 86 ? -17.529 22.403 -19.156 1.00 28.75 86 GLY A N 1
ATOM 665 C CA . GLY A 1 86 ? -17.866 23.804 -18.913 1.00 28.75 86 GLY A CA 1
ATOM 666 C C . GLY A 1 86 ? -18.923 24.016 -17.826 1.00 28.75 86 GLY A C 1
ATOM 667 O O . GLY A 1 86 ? -19.308 25.160 -17.584 1.00 28.75 86 GLY A O 1
ATOM 668 N N . GLU A 1 87 ? -19.383 22.960 -17.144 1.00 33.50 87 GLU A N 1
ATOM 669 C CA . GLU A 1 87 ? -20.340 23.085 -16.040 1.00 33.50 87 GLU A CA 1
ATOM 670 C C . GLU A 1 87 ? -19.655 23.565 -14.754 1.00 33.50 87 GLU A C 1
ATOM 672 O O . GLU A 1 87 ? -18.670 22.987 -14.288 1.00 33.50 87 GLU A O 1
ATOM 677 N N . MET A 1 88 ? -20.205 24.621 -14.142 1.00 29.73 88 MET A N 1
ATOM 678 C CA . MET A 1 88 ? -19.738 25.126 -12.850 1.00 29.73 88 MET A CA 1
ATOM 679 C C . MET A 1 88 ? -20.219 24.234 -11.702 1.00 29.73 88 MET A C 1
ATOM 681 O O . MET A 1 88 ? -21.417 24.136 -11.431 1.00 29.73 88 MET A O 1
ATOM 685 N N . ARG A 1 89 ? -19.274 23.631 -10.974 1.00 36.22 89 ARG A N 1
ATOM 686 C CA . ARG A 1 89 ? -19.525 22.791 -9.795 1.00 36.22 89 ARG A CA 1
ATOM 687 C C . ARG A 1 89 ? -19.036 23.471 -8.513 1.00 36.22 89 ARG A C 1
ATOM 689 O O . ARG A 1 89 ? -18.056 24.214 -8.511 1.00 36.22 89 ARG A O 1
ATOM 696 N N . ARG A 1 90 ? -19.733 23.201 -7.402 1.00 34.66 90 ARG A N 1
ATOM 697 C CA . ARG A 1 90 ? -19.458 23.768 -6.069 1.00 34.66 90 ARG A CA 1
ATOM 698 C C . ARG A 1 90 ? -18.688 22.772 -5.195 1.00 34.66 90 ARG A C 1
ATOM 700 O O . ARG A 1 90 ? -19.202 21.693 -4.904 1.00 34.66 90 ARG A O 1
ATOM 707 N N . ARG A 1 91 ? -17.509 23.154 -4.688 1.00 39.47 91 ARG A N 1
ATOM 708 C CA . ARG A 1 91 ? -16.822 22.459 -3.581 1.00 39.47 91 ARG A CA 1
ATOM 709 C C . ARG A 1 91 ? -17.482 22.870 -2.262 1.00 39.47 91 ARG A C 1
ATOM 711 O O . ARG A 1 91 ? -17.573 24.062 -1.962 1.00 39.47 91 ARG A O 1
ATOM 718 N N . HIS A 1 92 ? -17.930 21.906 -1.460 1.00 34.91 92 HIS A N 1
ATOM 719 C CA . HIS A 1 92 ? -18.301 22.180 -0.071 1.00 34.91 92 HIS A CA 1
ATOM 720 C C . HIS A 1 92 ? -17.011 22.414 0.726 1.00 34.91 92 HIS A C 1
ATOM 722 O O . HIS A 1 92 ? -16.213 21.496 0.900 1.00 34.91 92 HIS A O 1
ATOM 728 N N . GLY A 1 93 ? -16.775 23.653 1.162 1.00 30.25 93 GLY A N 1
ATOM 729 C CA . GLY A 1 93 ? -15.722 23.957 2.127 1.00 30.25 93 GLY A CA 1
ATOM 730 C C . GLY A 1 93 ? -16.054 23.317 3.473 1.00 30.25 93 GLY A C 1
ATOM 731 O O . GLY A 1 93 ? -17.173 23.456 3.966 1.00 30.25 93 GLY A O 1
ATOM 732 N N . TYR A 1 94 ? -15.098 22.600 4.059 1.00 36.81 94 TYR A N 1
ATOM 733 C CA . TYR A 1 94 ? -15.268 21.982 5.370 1.00 36.81 94 TYR A CA 1
ATOM 734 C C . TYR A 1 94 ? -15.154 23.040 6.472 1.00 36.81 94 TYR A C 1
ATOM 736 O O . TYR A 1 94 ? -14.142 23.733 6.585 1.00 36.81 94 TYR A O 1
ATOM 744 N N . CYS A 1 95 ? -16.173 23.133 7.324 1.00 25.42 95 CYS A N 1
ATOM 745 C CA . CYS A 1 95 ? -16.019 23.722 8.648 1.00 25.42 95 CYS A CA 1
ATOM 746 C C . CYS A 1 95 ? -15.306 22.692 9.528 1.00 25.42 95 CYS A C 1
ATOM 748 O O . CYS A 1 95 ? -15.901 21.692 9.928 1.00 25.42 95 CYS A O 1
ATOM 750 N N . PHE A 1 96 ? -14.022 22.915 9.808 1.00 33.62 96 PHE A N 1
ATOM 751 C CA . PHE A 1 96 ? -13.322 22.156 10.836 1.00 33.62 96 PHE A CA 1
ATOM 752 C C . PHE A 1 96 ? -13.943 22.494 12.188 1.00 33.62 96 PHE A C 1
ATOM 754 O O . PHE A 1 96 ? -13.996 23.657 12.591 1.00 33.62 96 PHE A O 1
ATOM 761 N N . VAL A 1 97 ? -14.443 21.470 12.869 1.00 32.91 97 VAL A N 1
ATOM 762 C CA . VAL A 1 97 ? -14.911 21.592 14.243 1.00 32.91 97 VAL A CA 1
ATOM 763 C C . VAL A 1 97 ? -13.701 21.934 15.113 1.00 32.91 97 VAL A C 1
ATOM 765 O O . VAL A 1 97 ? -12.688 21.234 15.075 1.00 32.91 97 VAL A O 1
ATOM 768 N N . ASN A 1 98 ? -13.794 23.043 15.846 1.00 26.97 98 ASN A N 1
ATOM 769 C CA . ASN A 1 98 ? -12.782 23.480 16.802 1.00 26.97 98 ASN A CA 1
ATOM 770 C C . ASN A 1 98 ? -12.543 22.352 17.835 1.00 26.97 98 ASN A C 1
ATOM 772 O O . ASN A 1 98 ? -13.528 21.829 18.357 1.00 26.97 98 ASN A O 1
ATOM 776 N N . PRO A 1 99 ? -11.296 21.952 18.154 1.00 35.06 99 PRO A N 1
ATOM 777 C CA . PRO A 1 99 ? -11.025 20.949 19.190 1.00 35.06 99 PRO A CA 1
ATOM 778 C C . PRO A 1 99 ? -11.488 21.345 20.606 1.00 35.06 99 PRO A C 1
ATOM 780 O O . PRO A 1 99 ? -11.491 20.487 21.483 1.00 35.06 99 PRO A O 1
ATOM 783 N N . ASP A 1 100 ? -11.929 22.589 20.815 1.00 29.44 100 ASP A N 1
ATOM 784 C CA . ASP A 1 100 ? -12.431 23.112 22.094 1.00 29.44 100 ASP A CA 1
ATOM 785 C C . ASP A 1 100 ? -13.944 22.897 22.319 1.00 29.44 100 ASP A C 1
ATOM 787 O O . ASP A 1 100 ? -14.581 23.679 23.024 1.00 29.44 100 ASP A O 1
ATOM 791 N N . ILE A 1 101 ? -14.568 21.872 21.722 1.00 32.59 101 ILE A N 1
ATOM 792 C CA . ILE A 1 101 ? -15.935 21.508 22.132 1.00 32.59 101 ILE A CA 1
ATOM 793 C C . ILE A 1 101 ? -15.866 20.877 23.523 1.00 32.59 101 ILE A C 1
ATOM 795 O O . ILE A 1 101 ? -15.513 19.707 23.677 1.00 32.59 101 ILE A O 1
ATOM 799 N N . GLU A 1 102 ? -16.210 21.689 24.522 1.00 28.12 102 GLU A N 1
ATOM 800 C CA . GLU A 1 102 ? -16.560 21.251 25.867 1.00 28.12 102 GLU A CA 1
ATOM 801 C C . GLU A 1 102 ? -17.604 20.128 25.831 1.00 28.12 102 GLU A C 1
ATOM 803 O O . GLU A 1 102 ? -18.532 20.113 25.014 1.00 28.12 102 GLU A O 1
ATOM 808 N N . ASP A 1 103 ? -17.408 19.185 26.752 1.00 37.59 103 ASP A N 1
ATOM 809 C CA . ASP A 1 103 ? -18.228 18.014 27.023 1.00 37.59 103 ASP A CA 1
ATOM 810 C C . ASP A 1 103 ? -19.731 18.265 26.855 1.00 37.59 103 ASP A C 1
ATOM 812 O O . ASP A 1 103 ? -20.410 18.805 27.723 1.00 37.59 103 ASP A O 1
ATOM 816 N N . THR A 1 104 ? -20.288 17.743 25.767 1.00 28.42 104 THR A N 1
ATOM 817 C CA . THR A 1 104 ? -21.705 17.370 25.713 1.00 28.42 104 THR A CA 1
ATOM 818 C C . THR A 1 104 ? -21.849 15.979 25.110 1.00 28.42 104 THR A C 1
ATOM 820 O O . THR A 1 104 ? -22.589 15.743 24.157 1.00 28.42 104 THR A O 1
ATOM 823 N N . TYR A 1 105 ? -21.165 15.004 25.718 1.00 34.47 105 TYR A N 1
ATOM 824 C CA . TYR A 1 105 ? -21.638 13.622 25.665 1.00 34.47 105 TYR A CA 1
ATOM 825 C C . TYR A 1 105 ? -22.890 13.549 26.548 1.00 34.47 105 TYR A C 1
ATOM 827 O O . TYR A 1 105 ? -22.829 13.191 27.721 1.00 34.47 105 TYR A O 1
ATOM 835 N N . THR A 1 106 ? -24.032 13.987 26.013 1.00 27.72 106 THR A N 1
ATOM 836 C CA . THR A 1 106 ? -25.307 13.724 26.678 1.00 27.72 106 THR A CA 1
ATOM 837 C C . THR A 1 106 ? -25.576 12.236 26.556 1.00 27.72 106 THR A C 1
ATOM 839 O O . THR A 1 106 ? -25.823 11.697 25.477 1.00 27.72 106 THR A O 1
ATOM 842 N N . ASP A 1 107 ? -25.450 11.579 27.700 1.00 32.28 107 ASP A N 1
ATOM 843 C CA . ASP A 1 107 ? -25.895 10.228 27.962 1.00 32.28 107 ASP A CA 1
ATOM 844 C C . ASP A 1 107 ? -27.389 10.108 27.623 1.00 32.28 107 ASP A C 1
ATOM 846 O O . ASP A 1 107 ? -28.263 10.366 28.442 1.00 32.28 107 ASP A O 1
ATOM 850 N N . ARG A 1 108 ? -27.700 9.767 26.370 1.00 31.83 108 ARG A N 1
ATOM 851 C CA . ARG A 1 108 ? -28.997 9.193 25.998 1.00 31.83 108 ARG A CA 1
ATOM 852 C C . ARG A 1 108 ? -28.864 7.672 26.009 1.00 31.83 108 ARG A C 1
ATOM 854 O O . ARG A 1 108 ? -29.022 7.029 24.975 1.00 31.83 108 ARG A O 1
ATOM 861 N N . SER A 1 109 ? -28.530 7.097 27.164 1.00 34.81 109 SER A N 1
ATOM 862 C CA . SER A 1 109 ? -28.632 5.652 27.411 1.00 34.81 109 SER A CA 1
ATOM 863 C C . SER A 1 109 ? -29.986 5.240 27.998 1.00 34.81 109 SER A C 1
ATOM 865 O O . SER A 1 109 ? -30.110 4.175 28.598 1.00 34.81 109 SER A O 1
ATOM 867 N N . GLU A 1 110 ? -31.042 6.022 27.777 1.00 33.69 110 GLU A N 1
ATOM 868 C CA . GLU A 1 110 ? -32.397 5.593 28.112 1.00 33.69 110 GLU A CA 1
ATOM 869 C C . GLU A 1 110 ? -33.050 4.912 26.905 1.00 33.69 110 GLU A C 1
ATOM 871 O O . GLU A 1 110 ? -33.580 5.556 26.003 1.00 33.69 110 GLU A O 1
ATOM 876 N N . GLY A 1 111 ? -32.994 3.575 26.899 1.00 34.00 111 GLY A N 1
ATOM 877 C CA . GLY A 1 111 ? -33.953 2.750 26.160 1.00 34.00 111 GLY A CA 1
ATOM 878 C C . GLY A 1 111 ? -33.429 1.874 25.021 1.00 34.00 111 GLY A C 1
ATOM 879 O O . GLY A 1 111 ? -34.254 1.317 24.302 1.00 34.00 111 GLY A O 1
ATOM 880 N N . MET A 1 112 ? -32.116 1.693 24.840 1.00 36.72 112 MET A N 1
ATOM 881 C CA . MET A 1 112 ? -31.630 0.727 23.844 1.00 36.72 112 MET A CA 1
ATOM 882 C C . MET A 1 112 ? -31.598 -0.681 24.451 1.00 36.72 112 MET A C 1
ATOM 884 O O . MET A 1 112 ? -30.711 -1.035 25.232 1.00 36.72 112 MET A O 1
ATOM 888 N N . ASP A 1 113 ? -32.638 -1.451 24.137 1.00 32.25 113 ASP A N 1
ATOM 889 C CA . ASP A 1 113 ? -32.812 -2.855 24.500 1.00 32.25 113 ASP A CA 1
ATOM 890 C C . ASP A 1 113 ? -31.517 -3.646 24.226 1.00 32.25 113 ASP A C 1
ATOM 892 O O . ASP A 1 113 ? -30.956 -3.611 23.129 1.00 32.25 113 ASP A O 1
ATOM 896 N N . ARG A 1 114 ? -31.020 -4.391 25.224 1.00 41.81 114 ARG A N 1
ATOM 897 C CA . ARG A 1 114 ? -29.758 -5.167 25.173 1.00 41.81 114 ARG A CA 1
ATOM 898 C C . ARG A 1 114 ? -29.824 -6.378 24.217 1.00 41.81 114 ARG A C 1
ATOM 900 O O . ARG A 1 114 ? -29.055 -7.326 24.366 1.00 41.81 114 ARG A O 1
ATOM 907 N N . ARG A 1 115 ? -30.754 -6.377 23.257 1.00 36.72 115 ARG A N 1
ATOM 908 C CA . ARG A 1 115 ? -31.092 -7.492 22.361 1.00 36.72 115 ARG A CA 1
ATOM 909 C C . ARG A 1 115 ? -30.614 -7.329 20.911 1.00 36.72 115 ARG A C 1
ATOM 911 O O . ARG A 1 115 ? -30.725 -8.290 20.156 1.00 36.72 115 ARG A O 1
ATOM 918 N N . GLU A 1 116 ? -30.014 -6.203 20.518 1.00 43.06 116 GLU A N 1
ATOM 919 C CA . GLU A 1 116 ? -29.574 -5.975 19.122 1.00 43.06 116 GLU A CA 1
ATOM 920 C C . GLU A 1 116 ? -28.193 -6.556 18.734 1.00 43.06 116 GLU A C 1
ATOM 922 O O . GLU A 1 116 ? -27.773 -6.457 17.584 1.00 43.06 116 GLU A O 1
ATOM 927 N N . SER A 1 117 ? -27.471 -7.246 19.623 1.00 45.53 117 SER A N 1
ATOM 928 C CA . SER A 1 117 ? -26.085 -7.692 19.361 1.00 45.53 117 SER A CA 1
ATOM 929 C C . SER A 1 117 ? -25.924 -8.976 18.521 1.00 45.53 117 SER A C 1
ATOM 931 O O . SER A 1 117 ? -24.959 -9.722 18.703 1.00 45.53 117 SER A O 1
ATOM 933 N N . ARG A 1 118 ? -26.834 -9.260 17.578 1.00 49.09 118 ARG A N 1
ATOM 934 C CA . ARG A 1 118 ? -26.734 -10.436 16.680 1.00 49.09 118 ARG A CA 1
ATOM 935 C C . ARG A 1 118 ? -26.400 -10.132 15.222 1.00 49.09 118 ARG A C 1
ATOM 937 O O . ARG A 1 118 ? -26.176 -11.079 14.472 1.00 49.09 118 ARG A O 1
ATOM 944 N N . GLN A 1 119 ? -26.336 -8.871 14.802 1.00 67.00 119 GLN A N 1
ATOM 945 C CA . GLN A 1 119 ? -25.910 -8.563 13.436 1.00 67.00 119 GLN A CA 1
ATOM 946 C C . GLN A 1 119 ? -24.387 -8.437 13.356 1.00 67.00 119 GLN A C 1
ATOM 948 O O . GLN A 1 119 ? -23.752 -7.713 14.121 1.00 67.00 119 GLN A O 1
ATOM 953 N N . LYS A 1 120 ? -23.801 -9.203 12.432 1.00 83.94 120 LYS A N 1
ATOM 954 C CA . LYS A 1 120 ? -22.392 -9.106 12.045 1.00 83.94 120 LYS A CA 1
ATOM 955 C C . LYS A 1 120 ? -22.113 -7.652 11.617 1.00 83.94 120 LYS A C 1
ATOM 957 O O . LYS A 1 120 ? -22.883 -7.146 10.802 1.00 83.94 120 LYS A O 1
ATOM 962 N N . PRO A 1 121 ? -21.070 -6.978 12.144 1.00 91.56 121 PRO A N 1
ATOM 963 C CA . PRO A 1 121 ? -20.773 -5.603 11.745 1.00 91.56 121 PRO A CA 1
ATOM 964 C C . PRO A 1 121 ? -20.475 -5.546 10.243 1.00 91.56 121 PRO A C 1
ATOM 966 O O . PRO A 1 121 ? -19.936 -6.504 9.685 1.00 91.56 121 PRO A O 1
ATOM 969 N N . PHE A 1 122 ? -20.794 -4.435 9.579 1.00 93.38 122 PHE A N 1
ATOM 970 C CA . PHE A 1 122 ? -20.449 -4.281 8.162 1.00 93.38 122 PHE A CA 1
ATOM 971 C C . PHE A 1 122 ? -18.947 -4.006 8.004 1.00 93.38 122 PHE A C 1
ATOM 973 O O . PHE A 1 122 ? -18.270 -4.631 7.186 1.00 93.38 122 PHE A O 1
ATOM 980 N N . ILE A 1 123 ? -18.413 -3.121 8.853 1.00 95.69 123 ILE A N 1
ATOM 981 C CA . ILE A 1 123 ? -17.006 -2.701 8.867 1.00 95.69 123 ILE A CA 1
ATOM 982 C C . ILE A 1 123 ? -16.366 -3.083 10.205 1.00 95.69 123 ILE A C 1
ATOM 984 O O . ILE A 1 123 ? -16.917 -2.801 11.271 1.00 95.69 123 ILE A O 1
ATOM 988 N N . SER A 1 124 ? -15.173 -3.669 10.155 1.00 97.31 124 SER A N 1
ATOM 989 C CA . SER A 1 124 ? -14.231 -3.682 11.275 1.00 97.31 124 SER A CA 1
ATOM 990 C C . SER A 1 124 ? -13.188 -2.594 11.052 1.00 97.31 124 SER A C 1
ATOM 992 O O . SER A 1 124 ? -12.380 -2.679 10.128 1.00 97.31 124 SER A O 1
ATOM 994 N N . VAL A 1 125 ? -13.191 -1.570 11.901 1.00 96.75 125 VAL A N 1
ATOM 995 C CA . VAL A 1 125 ? -12.112 -0.582 11.965 1.00 96.75 125 VAL A CA 1
ATOM 996 C C . VAL A 1 125 ? -10.956 -1.214 12.731 1.00 96.75 125 VAL A C 1
ATOM 998 O O . VAL A 1 125 ? -11.048 -1.436 13.938 1.00 96.75 125 VAL A O 1
ATOM 1001 N N . CYS A 1 126 ? -9.877 -1.537 12.031 1.00 97.38 126 CYS A N 1
ATOM 1002 C CA . CYS A 1 126 ? -8.706 -2.194 12.589 1.00 97.38 126 CYS A CA 1
ATOM 1003 C C . CYS A 1 126 ? -7.608 -1.172 12.887 1.00 97.38 126 CYS A C 1
ATOM 1005 O O . CYS A 1 126 ? -7.095 -0.507 11.985 1.00 97.38 126 CYS A O 1
ATOM 1007 N N . ILE A 1 127 ? -7.219 -1.102 14.159 1.00 96.25 127 ILE A N 1
ATOM 1008 C CA . ILE A 1 127 ? -6.154 -0.235 14.661 1.00 96.25 127 ILE A CA 1
ATOM 1009 C C . ILE A 1 127 ? -5.083 -1.127 15.280 1.00 96.25 127 ILE A C 1
ATOM 1011 O O . ILE A 1 127 ? -5.349 -1.855 16.235 1.00 96.25 127 ILE A O 1
ATOM 1015 N N . PHE A 1 128 ? -3.865 -1.071 14.749 1.00 93.56 128 PHE A N 1
ATOM 1016 C CA . PHE A 1 128 ? -2.698 -1.660 15.404 1.00 93.56 128 PHE A CA 1
ATOM 1017 C C . PHE A 1 128 ? -1.977 -0.568 16.199 1.00 93.56 128 PHE A C 1
ATOM 1019 O O . PHE A 1 128 ? -1.799 0.545 15.703 1.00 93.56 128 PHE A O 1
ATOM 1026 N N . THR A 1 129 ? -1.573 -0.865 17.431 1.00 94.88 129 THR A N 1
ATOM 1027 C CA . THR A 1 129 ? -0.967 0.123 18.331 1.00 94.88 129 THR A CA 1
ATOM 1028 C C . THR A 1 129 ? 0.221 -0.452 19.093 1.00 94.88 129 THR A C 1
ATOM 1030 O O . THR A 1 129 ? 0.247 -1.633 19.425 1.00 94.88 129 THR A O 1
ATOM 1033 N N . HIS A 1 130 ? 1.203 0.402 19.368 1.00 94.12 130 HIS A N 1
ATOM 1034 C CA . HIS A 1 130 ? 2.277 0.164 20.326 1.00 94.12 130 HIS A CA 1
ATOM 1035 C C . HIS A 1 130 ? 2.686 1.522 20.904 1.00 94.12 130 HIS A C 1
ATOM 1037 O O . HIS A 1 130 ? 3.093 2.408 20.150 1.00 94.12 130 HIS A O 1
ATOM 1043 N N . ASN A 1 131 ? 2.550 1.705 22.215 1.00 94.19 131 ASN A N 1
ATOM 1044 C CA . ASN A 1 131 ? 2.883 2.937 22.933 1.00 94.19 131 ASN A CA 1
ATOM 1045 C C . ASN A 1 131 ? 2.236 4.205 22.340 1.00 94.19 131 ASN A C 1
ATOM 1047 O O . ASN A 1 131 ? 2.922 5.163 21.979 1.00 94.19 131 ASN A O 1
ATOM 1051 N N . SER A 1 132 ? 0.910 4.188 22.165 1.00 92.62 132 SER A N 1
ATOM 1052 C CA . SER A 1 132 ? 0.157 5.289 21.537 1.00 92.62 132 SER A CA 1
ATOM 1053 C C . SER A 1 132 ? -0.975 5.834 22.413 1.00 92.62 132 SER A C 1
ATOM 1055 O O . SER A 1 132 ? -1.932 6.413 21.891 1.00 92.62 132 SER A O 1
ATOM 1057 N N . ALA A 1 133 ? -0.863 5.715 23.742 1.00 93.56 133 ALA A N 1
ATOM 1058 C CA . ALA A 1 133 ? -1.893 6.145 24.694 1.00 93.56 133 ALA A CA 1
ATOM 1059 C C . ALA A 1 133 ? -2.350 7.605 24.493 1.00 93.56 133 ALA A C 1
ATOM 1061 O O . ALA A 1 133 ? -3.524 7.921 24.684 1.00 93.56 133 ALA A O 1
ATOM 1062 N N . GLY A 1 134 ? -1.440 8.493 24.073 1.00 92.31 134 GLY A N 1
ATOM 1063 C CA . GLY A 1 134 ? -1.727 9.917 23.869 1.00 92.31 134 GLY A CA 1
ATOM 1064 C C . GLY A 1 134 ? -2.551 10.252 22.618 1.00 92.31 134 GLY A C 1
ATOM 1065 O O . GLY A 1 134 ? -3.286 11.235 22.634 1.00 92.31 134 GLY A O 1
ATOM 1066 N N . ASN A 1 135 ? -2.462 9.450 21.550 1.00 92.56 135 ASN A N 1
ATOM 1067 C CA . ASN A 1 135 ? -3.128 9.754 20.271 1.00 92.56 135 ASN A CA 1
ATOM 1068 C C . ASN A 1 135 ? -4.367 8.885 20.021 1.00 92.56 135 ASN A C 1
ATOM 1070 O O . ASN A 1 135 ? -5.334 9.336 19.402 1.00 92.56 135 ASN A O 1
ATOM 1074 N N . LEU A 1 136 ? -4.365 7.662 20.552 1.00 93.56 136 LEU A N 1
ATOM 1075 C CA . LEU A 1 136 ? -5.385 6.651 20.297 1.00 93.56 136 LEU A CA 1
ATOM 1076 C C . LEU A 1 136 ? -6.829 7.106 20.606 1.00 93.56 136 LEU A C 1
ATOM 1078 O O . LEU A 1 136 ? -7.720 6.788 19.813 1.00 93.56 136 LEU A O 1
ATOM 1082 N N . PRO A 1 137 ? -7.113 7.896 21.668 1.00 93.69 137 PRO A N 1
ATOM 1083 C CA . PRO A 1 137 ? -8.453 8.445 21.888 1.00 93.69 137 PRO A CA 1
ATOM 1084 C C . PRO A 1 137 ? -8.962 9.297 20.730 1.00 93.69 137 PRO A C 1
ATOM 1086 O O . PRO A 1 137 ? -10.141 9.226 20.391 1.00 93.69 137 PRO A O 1
ATOM 1089 N N . GLN A 1 138 ? -8.090 10.108 20.129 1.00 93.00 138 GLN A N 1
ATOM 1090 C CA . GLN A 1 138 ? -8.464 10.982 19.023 1.00 93.00 138 GLN A CA 1
ATOM 1091 C C . GLN A 1 138 ? -8.750 10.164 17.757 1.00 93.00 138 GLN A C 1
ATOM 1093 O O . GLN A 1 138 ? -9.757 10.416 17.092 1.00 93.00 138 GLN A O 1
ATOM 1098 N N . ALA A 1 139 ? -7.929 9.144 17.484 1.00 93.44 139 ALA A N 1
ATOM 1099 C CA . ALA A 1 139 ? -8.147 8.206 16.385 1.00 93.44 139 ALA A CA 1
ATOM 1100 C C . ALA A 1 139 ? -9.504 7.500 16.519 1.00 93.44 139 ALA A C 1
ATOM 1102 O O . ALA A 1 139 ? -10.350 7.582 15.630 1.00 93.44 139 ALA A O 1
ATOM 1103 N N . ILE A 1 140 ? -9.775 6.899 17.680 1.00 93.12 140 ILE A N 1
ATOM 1104 C CA . ILE A 1 140 ? -11.032 6.188 17.952 1.00 93.12 140 ILE A CA 1
ATOM 1105 C C . ILE A 1 140 ? -12.241 7.119 17.839 1.00 93.12 140 ILE A C 1
ATOM 1107 O O . ILE A 1 140 ? -13.210 6.775 17.166 1.00 93.12 140 ILE A O 1
ATOM 1111 N N . LYS A 1 141 ? -12.191 8.311 18.450 1.00 91.44 141 LYS A N 1
ATOM 1112 C CA . LYS A 1 141 ? -13.287 9.294 18.374 1.00 91.44 141 LYS A CA 1
ATOM 1113 C C . LYS A 1 141 ? -13.607 9.687 16.930 1.00 91.44 141 LYS A C 1
ATOM 1115 O O . LYS A 1 141 ? -14.779 9.859 16.605 1.00 91.44 141 LYS A O 1
ATOM 1120 N N . SER A 1 142 ? -12.600 9.774 16.056 1.00 92.12 142 SER A N 1
ATOM 1121 C CA . SER A 1 142 ? -12.816 10.119 14.646 1.00 92.12 142 SER A CA 1
ATOM 1122 C C . SER A 1 142 ? -13.684 9.096 13.902 1.00 92.12 142 SER A C 1
ATOM 1124 O O . SER A 1 142 ? -14.506 9.498 13.083 1.00 92.12 142 SER A O 1
ATOM 1126 N N . ALA A 1 143 ? -13.611 7.804 14.244 1.00 89.56 143 ALA A N 1
ATOM 1127 C CA . ALA A 1 143 ? -14.468 6.779 13.642 1.00 89.56 143 ALA A CA 1
ATOM 1128 C C . ALA A 1 143 ? -15.961 7.010 13.950 1.00 89.56 143 ALA A C 1
ATOM 1130 O O . ALA A 1 143 ? -16.814 6.816 13.086 1.00 89.56 143 ALA A O 1
ATOM 1131 N N . PHE A 1 144 ? -16.289 7.504 15.149 1.00 84.75 144 PHE A N 1
ATOM 1132 C CA . PHE A 1 144 ? -17.671 7.803 15.554 1.00 84.75 144 PHE A CA 1
ATOM 1133 C C . PHE A 1 144 ? -18.218 9.114 14.992 1.00 84.75 144 PHE A C 1
ATOM 1135 O O . PHE A 1 144 ? -19.428 9.330 15.029 1.00 84.75 144 PHE A O 1
ATOM 1142 N N . SER A 1 145 ? -17.363 9.974 14.432 1.00 75.56 145 SER A N 1
ATOM 1143 C CA . SER A 1 145 ? -17.824 11.177 13.728 1.00 75.56 145 SER A CA 1
ATOM 1144 C C . SER A 1 145 ? -18.638 10.854 12.468 1.00 75.56 145 SER A C 1
ATOM 1146 O O . SER A 1 145 ? -19.267 11.739 11.899 1.00 75.56 145 SER A O 1
ATOM 1148 N N . SER A 1 146 ? -18.644 9.586 12.042 1.00 62.88 146 SER A N 1
ATOM 1149 C CA . SER A 1 146 ? -19.299 9.121 10.823 1.00 62.88 146 SER A CA 1
ATOM 1150 C C . SER A 1 146 ? -20.820 8.962 10.910 1.00 62.88 146 SER A C 1
ATOM 1152 O O . SER A 1 146 ? -21.407 8.563 9.916 1.00 62.88 146 SER A O 1
ATOM 1154 N N . GLY A 1 147 ? -21.478 9.233 12.047 1.00 66.19 147 GLY A N 1
ATOM 1155 C CA . GLY A 1 147 ? -22.941 9.090 12.219 1.00 66.19 147 GLY A CA 1
ATOM 1156 C C . GLY A 1 147 ? -23.450 7.636 12.219 1.00 66.19 147 GLY A C 1
ATOM 1157 O O . GLY A 1 147 ? -24.383 7.292 12.946 1.00 66.19 147 GLY A O 1
ATOM 1158 N N . ARG A 1 148 ? -22.767 6.767 11.477 1.00 76.38 148 ARG A N 1
ATOM 1159 C CA . ARG A 1 148 ? -22.922 5.323 11.386 1.00 76.38 148 ARG A CA 1
ATOM 1160 C C . ARG A 1 148 ? -22.598 4.625 12.710 1.00 76.38 148 ARG A C 1
ATOM 1162 O O . ARG A 1 148 ? -21.727 5.068 13.454 1.00 76.38 148 ARG A O 1
ATOM 1169 N N . ARG A 1 149 ? -23.284 3.515 13.014 1.00 73.38 149 ARG A N 1
ATOM 1170 C CA . ARG A 1 149 ? -23.067 2.735 14.255 1.00 73.38 149 ARG A CA 1
ATOM 1171 C C . ARG A 1 149 ? -22.915 1.223 14.053 1.00 73.38 149 ARG A C 1
ATOM 1173 O O . ARG A 1 149 ? -22.532 0.535 14.993 1.00 73.38 149 ARG A O 1
ATOM 1180 N N . ASP A 1 150 ? -23.141 0.706 12.849 1.00 85.31 150 ASP A N 1
ATOM 1181 C CA . ASP A 1 150 ? -23.021 -0.714 12.476 1.00 85.31 150 ASP A CA 1
ATOM 1182 C C . ASP A 1 150 ? -21.577 -1.117 12.106 1.00 85.31 150 ASP A C 1
ATOM 1184 O O . ASP A 1 150 ? -21.313 -1.818 11.124 1.00 85.31 150 ASP A O 1
ATOM 1188 N N . PHE A 1 151 ? -20.620 -0.686 12.929 1.00 92.31 151 PHE A N 1
ATOM 1189 C CA . PHE A 1 151 ? -19.215 -1.073 12.833 1.00 92.31 151 PHE A CA 1
ATOM 1190 C C . PHE A 1 151 ? -18.652 -1.452 14.205 1.00 92.31 151 PHE A C 1
ATOM 1192 O O . PHE A 1 151 ? -19.100 -0.963 15.246 1.00 92.31 151 PHE A O 1
ATOM 1199 N N . GLU A 1 152 ? -17.626 -2.298 14.204 1.00 95.19 152 GLU A N 1
ATOM 1200 C CA . GLU A 1 152 ? -16.798 -2.543 15.388 1.00 95.19 152 GLU A CA 1
ATOM 1201 C C . GLU A 1 152 ? -15.433 -1.868 15.236 1.00 95.19 152 GLU A C 1
ATOM 1203 O O . GLU A 1 152 ? -14.948 -1.663 14.122 1.00 95.19 152 GLU A O 1
ATOM 1208 N N . ILE A 1 153 ? -14.789 -1.568 16.360 1.00 95.81 153 ILE A N 1
ATOM 1209 C CA . ILE A 1 153 ? -13.384 -1.165 16.409 1.00 95.81 153 ILE A CA 1
ATOM 1210 C C . ILE A 1 153 ? -12.599 -2.305 17.043 1.00 95.81 153 ILE A C 1
ATOM 1212 O O . ILE A 1 153 ? -12.888 -2.707 18.168 1.00 95.81 153 ILE A O 1
ATOM 1216 N N . VAL A 1 154 ? -11.587 -2.801 16.342 1.00 97.19 154 VAL A N 1
ATOM 1217 C CA . VAL A 1 154 ? -10.644 -3.794 16.852 1.00 97.19 154 VAL A CA 1
ATOM 1218 C C . VAL A 1 154 ? -9.298 -3.112 17.041 1.00 97.19 154 VAL A C 1
ATOM 1220 O O . VAL A 1 154 ? -8.6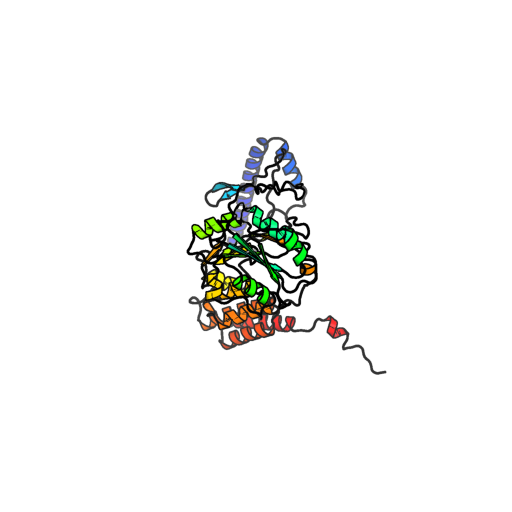34 -2.755 16.069 1.00 97.19 154 VAL A O 1
ATOM 1223 N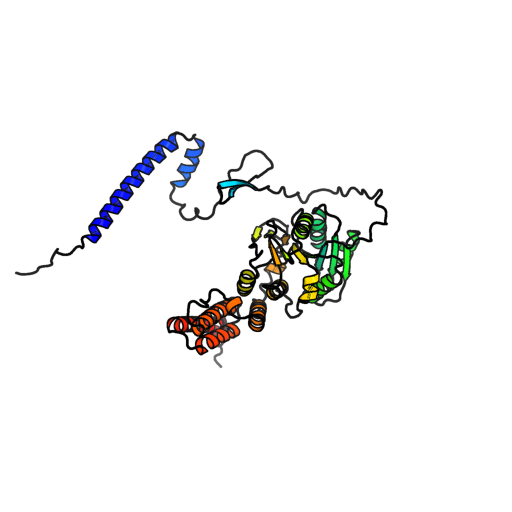 N . VAL A 1 155 ? -8.902 -2.933 18.299 1.00 97.50 155 VAL A N 1
ATOM 1224 C CA . VAL A 1 155 ? -7.580 -2.434 18.671 1.00 97.50 155 VAL A CA 1
ATOM 1225 C C . VAL A 1 155 ? -6.702 -3.617 19.050 1.00 97.50 155 VAL A C 1
ATOM 1227 O O . VAL A 1 155 ? -6.948 -4.258 20.074 1.00 97.50 155 VAL A O 1
ATOM 1230 N N . VAL A 1 156 ? -5.678 -3.894 18.244 1.00 97.50 156 VAL A N 1
ATOM 1231 C CA . VAL A 1 156 ? -4.620 -4.848 18.590 1.00 97.50 156 VAL A CA 1
ATOM 1232 C C . VAL A 1 156 ? -3.411 -4.088 19.111 1.00 97.50 156 VAL A C 1
ATOM 1234 O O . VAL A 1 156 ? -2.797 -3.300 18.392 1.00 97.50 156 VAL A O 1
ATOM 1237 N N . ASP A 1 157 ? -3.078 -4.343 20.368 1.00 96.88 157 ASP A N 1
ATOM 1238 C CA . ASP A 1 157 ? -1.937 -3.767 21.063 1.00 96.88 157 ASP A CA 1
ATOM 1239 C C . ASP A 1 157 ? -0.758 -4.737 21.073 1.00 96.88 157 ASP A C 1
ATOM 1241 O O . ASP A 1 157 ? -0.796 -5.782 21.725 1.00 96.88 157 ASP A O 1
ATOM 1245 N N . ASP A 1 158 ? 0.291 -4.354 20.352 1.00 95.44 158 ASP A N 1
ATOM 1246 C CA . ASP A 1 158 ? 1.526 -5.104 20.147 1.00 95.44 158 ASP A CA 1
ATOM 1247 C C . ASP A 1 158 ? 2.480 -4.952 21.343 1.00 95.44 158 ASP A C 1
ATOM 1249 O O . ASP A 1 158 ? 3.632 -4.536 21.204 1.00 95.44 158 ASP A O 1
ATOM 1253 N N . GLY A 1 159 ? 1.977 -5.225 22.546 1.00 95.00 159 GLY A N 1
ATOM 1254 C CA . GLY A 1 159 ? 2.759 -5.231 23.779 1.00 95.00 159 GLY A CA 1
ATOM 1255 C C . GLY A 1 159 ? 3.160 -3.845 24.291 1.00 95.00 159 GLY A C 1
ATOM 1256 O O . GLY A 1 159 ? 4.310 -3.666 24.689 1.00 95.00 159 GLY A O 1
ATOM 1257 N N . SER A 1 160 ? 2.250 -2.864 24.293 1.00 96.00 160 SER A N 1
ATOM 1258 C CA . SER A 1 160 ? 2.520 -1.532 24.856 1.00 96.00 160 SER A CA 1
ATOM 1259 C C . SER A 1 160 ? 2.962 -1.592 26.323 1.00 96.00 160 SER A C 1
ATOM 1261 O O . SER A 1 160 ? 2.509 -2.427 27.113 1.00 96.00 160 SER A O 1
ATOM 1263 N N . THR A 1 161 ? 3.845 -0.664 26.679 1.00 95.44 161 THR A N 1
ATOM 1264 C CA . THR A 1 161 ? 4.373 -0.432 28.030 1.00 95.44 161 THR A CA 1
ATOM 1265 C C . THR A 1 161 ? 3.839 0.857 28.658 1.00 95.44 161 THR A C 1
ATOM 1267 O O . THR A 1 161 ? 4.073 1.098 29.839 1.00 95.44 161 THR A O 1
ATOM 1270 N N . ASP A 1 162 ? 3.164 1.705 27.878 1.00 95.88 162 ASP A N 1
ATOM 1271 C CA . ASP A 1 162 ? 2.459 2.892 28.367 1.00 95.88 162 ASP A CA 1
ATOM 1272 C C . ASP A 1 162 ? 1.022 2.567 28.836 1.00 95.88 162 ASP A C 1
ATOM 1274 O O . ASP A 1 162 ? 0.597 1.411 28.872 1.00 95.88 162 ASP A O 1
ATOM 1278 N N . ASP A 1 163 ? 0.243 3.595 29.191 1.00 95.94 163 ASP A N 1
ATOM 1279 C CA . ASP A 1 163 ? -1.144 3.446 29.664 1.00 95.94 163 ASP A CA 1
ATOM 1280 C C . ASP A 1 163 ? -2.167 3.208 28.525 1.00 95.94 163 ASP A C 1
ATOM 1282 O O . ASP A 1 163 ? -3.328 3.606 28.632 1.00 95.94 163 ASP A O 1
ATOM 1286 N N . THR A 1 164 ? -1.770 2.582 27.407 1.00 95.88 164 THR A N 1
ATOM 1287 C CA . THR A 1 164 ? -2.668 2.318 26.262 1.00 95.88 164 THR A CA 1
ATOM 1288 C C . THR A 1 164 ? -3.908 1.527 26.696 1.00 95.88 164 THR A C 1
ATOM 1290 O O . THR A 1 164 ? -5.036 1.911 26.378 1.00 95.88 164 THR A O 1
ATOM 1293 N N . GLU A 1 165 ? -3.727 0.463 27.483 1.00 94.62 165 GLU A N 1
ATOM 1294 C CA . GLU A 1 165 ? -4.838 -0.348 27.993 1.00 94.62 165 GLU A CA 1
ATOM 1295 C C . GLU A 1 165 ? -5.773 0.463 28.904 1.00 94.62 165 GLU A C 1
ATOM 1297 O O . GLU A 1 165 ? -6.999 0.403 28.758 1.00 94.62 165 GLU A O 1
ATOM 1302 N N . GLY A 1 166 ? -5.216 1.249 29.831 1.00 95.00 166 GLY A N 1
ATOM 1303 C CA . GLY A 1 166 ? -6.006 2.068 30.748 1.00 95.00 166 GLY A CA 1
ATOM 1304 C C . GLY A 1 166 ? -6.807 3.140 30.015 1.00 95.00 166 GLY A C 1
ATOM 1305 O O . GLY A 1 166 ? -7.989 3.332 30.309 1.00 95.00 166 GLY A O 1
ATOM 1306 N N . VAL A 1 167 ? -6.209 3.785 29.009 1.00 95.00 167 VAL A N 1
ATOM 1307 C CA . VAL A 1 167 ? -6.893 4.739 28.126 1.00 95.00 167 VAL A CA 1
ATOM 1308 C C . VAL A 1 167 ? -8.090 4.090 27.431 1.00 95.00 167 VAL A C 1
ATOM 1310 O O . VAL A 1 167 ? -9.191 4.639 27.479 1.00 95.00 167 VAL A O 1
ATOM 1313 N N . LEU A 1 168 ? -7.913 2.908 26.837 1.00 92.69 168 LEU A N 1
ATOM 1314 C CA . LEU A 1 168 ? -8.987 2.206 26.130 1.00 92.69 168 LEU A CA 1
ATOM 1315 C C . LEU A 1 168 ? -10.118 1.771 27.063 1.00 92.69 168 LEU A C 1
ATOM 1317 O O . LEU A 1 168 ? -11.292 1.957 26.736 1.00 92.69 168 LEU A O 1
ATOM 1321 N N . ARG A 1 169 ? -9.787 1.262 28.256 1.00 90.69 169 ARG A N 1
ATOM 1322 C CA . ARG A 1 169 ? -10.785 0.895 29.276 1.00 90.69 169 ARG A CA 1
ATOM 1323 C C . ARG A 1 169 ? -11.635 2.094 29.710 1.00 90.69 169 ARG A C 1
ATOM 1325 O O . ARG A 1 169 ? -12.830 1.934 29.959 1.00 90.69 169 ARG A O 1
ATOM 1332 N N . ARG A 1 170 ? -11.048 3.295 29.780 1.00 93.06 170 ARG A N 1
ATOM 1333 C CA . ARG A 1 170 ? -11.762 4.529 30.159 1.00 93.06 170 ARG A CA 1
ATOM 1334 C C . ARG A 1 170 ? -12.744 5.019 29.092 1.00 93.06 170 ARG A C 1
ATOM 1336 O O . ARG A 1 170 ? -13.721 5.659 29.461 1.00 93.06 170 ARG A O 1
ATOM 1343 N N . LEU A 1 171 ? -12.543 4.687 27.813 1.00 89.06 171 LEU A N 1
ATOM 1344 C CA . LEU A 1 171 ? -13.458 5.093 26.735 1.00 89.06 171 LEU A CA 1
ATOM 1345 C C . LEU A 1 171 ? -14.839 4.417 26.817 1.00 89.06 171 LEU A C 1
ATOM 1347 O O . LEU A 1 171 ? -15.802 4.979 26.309 1.00 89.06 171 LEU A O 1
ATOM 1351 N N . ARG A 1 172 ? -14.948 3.237 27.452 1.00 83.44 172 ARG A N 1
ATOM 1352 C CA . ARG A 1 172 ? -16.215 2.503 27.683 1.00 83.44 172 ARG A CA 1
ATOM 1353 C C . ARG A 1 172 ? -17.110 2.358 26.437 1.00 83.44 172 ARG A C 1
ATOM 1355 O O . ARG A 1 172 ? -18.331 2.460 26.521 1.00 83.44 172 ARG A O 1
ATOM 1362 N N . LEU A 1 173 ? -16.508 2.096 25.278 1.00 85.62 173 LEU A N 1
ATOM 1363 C CA . LEU A 1 173 ? -17.234 1.978 24.012 1.00 85.62 173 LEU A CA 1
ATOM 1364 C C . LEU A 1 173 ? -17.745 0.541 23.800 1.00 85.62 173 LEU A C 1
ATOM 1366 O O . LEU A 1 173 ? -16.932 -0.383 23.784 1.00 85.62 173 LEU A O 1
ATOM 1370 N N . PRO A 1 174 ? -19.060 0.324 23.599 1.00 80.25 174 PRO A N 1
ATOM 1371 C CA . PRO A 1 174 ? -19.641 -1.022 23.521 1.00 80.25 174 PRO A CA 1
ATOM 1372 C C . PRO A 1 174 ? -19.217 -1.806 22.271 1.00 80.25 174 PRO A C 1
ATOM 1374 O O . PRO A 1 174 ? -19.227 -3.033 22.277 1.00 80.25 174 PRO A O 1
ATOM 1377 N N . ASN A 1 175 ? -18.832 -1.109 21.203 1.00 87.12 175 ASN A N 1
ATOM 1378 C CA . ASN A 1 175 ? -18.375 -1.684 19.940 1.00 87.12 175 ASN A CA 1
ATOM 1379 C C . ASN A 1 175 ? -16.840 -1.708 19.806 1.00 87.12 175 ASN A C 1
ATOM 1381 O O . ASN A 1 175 ? -16.333 -1.998 18.723 1.00 87.12 175 ASN A O 1
ATOM 1385 N N . LEU A 1 176 ? -16.097 -1.408 20.879 1.00 92.88 176 LEU A N 1
ATOM 1386 C CA . LEU A 1 176 ? -14.639 -1.490 20.906 1.00 92.88 176 LEU A CA 1
ATOM 1387 C C . LEU A 1 176 ? -14.184 -2.814 21.517 1.00 92.88 176 LEU A C 1
ATOM 1389 O O . LEU A 1 176 ? -14.557 -3.174 22.632 1.00 92.88 176 LEU A O 1
ATOM 1393 N N . ARG A 1 177 ? -13.308 -3.511 20.800 1.00 94.62 177 ARG A N 1
ATOM 1394 C CA . ARG A 1 177 ? -12.616 -4.712 21.257 1.00 94.62 177 ARG A CA 1
ATOM 1395 C C . ARG A 1 177 ? -11.129 -4.433 21.336 1.00 94.62 177 ARG A C 1
ATOM 1397 O O . ARG A 1 177 ? -10.520 -4.002 20.363 1.00 94.62 177 ARG A O 1
ATOM 1404 N N . TYR A 1 178 ? -10.559 -4.711 22.498 1.00 95.88 178 TYR A N 1
ATOM 1405 C CA . TYR A 1 178 ? -9.132 -4.600 22.752 1.00 95.88 178 TYR A CA 1
ATOM 1406 C C . TYR A 1 178 ? -8.519 -5.993 22.847 1.00 95.88 178 TYR A C 1
ATOM 1408 O O . TYR A 1 178 ? -9.027 -6.851 23.570 1.00 95.88 178 TYR A O 1
ATOM 1416 N N . VAL A 1 179 ? -7.435 -6.209 22.111 1.00 96.44 179 VAL A N 1
ATOM 1417 C CA . VAL A 1 179 ? -6.680 -7.459 22.094 1.00 96.44 179 VAL A CA 1
ATOM 1418 C C . VAL A 1 179 ? -5.215 -7.121 22.294 1.00 96.44 179 VAL A C 1
ATOM 1420 O O . VAL A 1 179 ? -4.606 -6.467 21.455 1.00 96.44 179 VAL A O 1
ATOM 1423 N N . ARG A 1 180 ? -4.638 -7.583 23.399 1.00 96.00 180 ARG A N 1
ATOM 1424 C CA . ARG A 1 180 ? -3.211 -7.427 23.672 1.00 96.00 180 ARG A CA 1
ATOM 1425 C C . ARG A 1 180 ? -2.451 -8.667 23.222 1.00 96.00 180 ARG A C 1
ATOM 1427 O O . ARG A 1 180 ? -2.898 -9.788 23.468 1.00 96.00 180 ARG A O 1
ATOM 1434 N N . THR A 1 181 ? -1.302 -8.467 22.593 1.00 94.06 181 THR A N 1
ATOM 1435 C CA . THR A 1 181 ? -0.361 -9.529 22.230 1.00 94.06 181 THR A CA 1
ATOM 1436 C C . THR A 1 181 ? 1.010 -9.262 22.835 1.00 94.06 181 THR A C 1
ATOM 1438 O O . THR A 1 181 ? 1.304 -8.156 23.292 1.00 94.06 181 THR A O 1
ATOM 1441 N N . GLU A 1 182 ? 1.860 -10.285 22.843 1.00 93.38 182 GLU A N 1
ATOM 1442 C CA . GLU A 1 182 ? 3.296 -10.073 23.010 1.00 93.38 182 GLU A CA 1
ATOM 1443 C C . GLU A 1 182 ? 3.839 -9.277 21.815 1.00 93.38 182 GLU A C 1
ATOM 1445 O O . GLU A 1 182 ? 3.278 -9.342 20.714 1.00 93.38 182 GLU A O 1
ATOM 1450 N N . HIS A 1 183 ? 4.909 -8.510 22.042 1.00 92.56 183 HIS A N 1
ATOM 1451 C CA . HIS A 1 183 ? 5.497 -7.670 21.004 1.00 92.56 183 HIS A CA 1
ATOM 1452 C C . HIS A 1 183 ? 6.064 -8.538 19.874 1.00 92.56 183 HIS A C 1
ATOM 1454 O O . HIS A 1 183 ? 7.026 -9.281 20.061 1.00 92.56 183 HIS A O 1
ATOM 1460 N N . SER A 1 184 ? 5.447 -8.443 18.703 1.00 88.38 184 SER A N 1
ATOM 1461 C CA . SER A 1 184 ? 5.679 -9.305 17.539 1.00 88.38 184 SER A CA 1
ATOM 1462 C C . SER A 1 184 ? 5.783 -8.516 16.228 1.00 88.38 184 SER A C 1
ATOM 1464 O O . SER A 1 184 ? 6.022 -9.088 15.162 1.00 88.38 184 SER A O 1
ATOM 1466 N N . GLY A 1 185 ? 5.666 -7.189 16.300 1.00 89.25 185 GLY A N 1
ATOM 1467 C CA . GLY A 1 185 ? 5.850 -6.280 15.184 1.00 89.25 185 GLY A CA 1
ATOM 1468 C C . GLY A 1 185 ? 4.579 -6.046 14.367 1.00 89.25 185 GLY A C 1
ATOM 1469 O O . GLY A 1 185 ? 3.564 -6.740 14.463 1.00 89.25 185 GLY A O 1
ATOM 1470 N N . ARG A 1 186 ? 4.648 -5.035 13.491 1.00 90.75 186 ARG A N 1
ATOM 1471 C CA . ARG A 1 186 ? 3.481 -4.522 12.753 1.00 90.75 186 ARG A CA 1
ATOM 1472 C C . ARG A 1 186 ? 2.764 -5.576 11.895 1.00 90.75 186 ARG A C 1
ATOM 1474 O O . ARG A 1 186 ? 1.535 -5.592 11.948 1.00 90.75 186 ARG A O 1
ATOM 1481 N N . PRO A 1 187 ? 3.442 -6.438 11.107 1.00 93.56 187 PRO A N 1
ATOM 1482 C CA . PRO A 1 187 ? 2.740 -7.438 10.298 1.00 93.56 187 PRO A CA 1
ATOM 1483 C C . PRO A 1 187 ? 1.941 -8.428 11.151 1.00 93.56 187 PRO A C 1
ATOM 1485 O O . PRO A 1 187 ? 0.785 -8.705 10.837 1.00 93.56 187 PRO A O 1
ATOM 1488 N N . ALA A 1 188 ? 2.512 -8.901 12.264 1.00 95.44 188 ALA A N 1
ATOM 1489 C CA . ALA A 1 188 ? 1.843 -9.820 13.180 1.00 95.44 188 ALA A CA 1
ATOM 1490 C C . ALA A 1 188 ? 0.616 -9.170 13.838 1.00 95.44 188 ALA A C 1
ATOM 1492 O O . ALA A 1 188 ? -0.473 -9.748 13.806 1.00 95.44 188 ALA A O 1
ATOM 1493 N N . ALA A 1 189 ? 0.749 -7.932 14.326 1.00 95.00 189 ALA A N 1
ATOM 1494 C CA . ALA A 1 189 ? -0.368 -7.173 14.887 1.00 95.00 189 ALA A CA 1
ATOM 1495 C C . ALA A 1 189 ? -1.498 -6.944 13.863 1.00 95.00 189 ALA A C 1
ATOM 1497 O O . ALA A 1 189 ? -2.676 -7.123 14.176 1.00 95.00 189 ALA A O 1
ATOM 1498 N N . ARG A 1 190 ? -1.164 -6.620 12.605 1.00 96.06 190 ARG A N 1
ATOM 1499 C CA . ARG A 1 190 ? -2.161 -6.468 11.529 1.00 96.06 190 ARG A CA 1
ATOM 1500 C C . ARG A 1 190 ? -2.834 -7.790 11.171 1.00 96.06 190 ARG A C 1
ATOM 1502 O O . ARG A 1 190 ? -4.051 -7.833 11.024 1.00 96.06 190 ARG A O 1
ATOM 1509 N N . ASN A 1 191 ? -2.084 -8.883 11.090 1.00 97.75 191 ASN A N 1
ATOM 1510 C CA . ASN A 1 191 ? -2.669 -10.205 10.862 1.00 97.75 191 ASN A CA 1
ATOM 1511 C C . ASN A 1 191 ? -3.588 -10.623 12.011 1.00 97.75 191 ASN A C 1
ATOM 1513 O O . ASN A 1 191 ? -4.652 -11.195 11.771 1.00 97.75 191 ASN A O 1
ATOM 1517 N N . ARG A 1 192 ? -3.241 -10.262 13.251 1.00 97.62 192 ARG A N 1
ATOM 1518 C CA . ARG A 1 192 ? -4.134 -10.451 14.392 1.00 97.62 192 ARG A CA 1
ATOM 1519 C C . ARG A 1 192 ? -5.404 -9.609 14.262 1.00 97.62 192 ARG A C 1
ATOM 1521 O O . ARG A 1 192 ? -6.481 -10.145 14.493 1.00 97.62 192 ARG A O 1
ATOM 1528 N N . CYS A 1 193 ? -5.314 -8.350 13.824 1.00 96.69 193 CYS A N 1
ATOM 1529 C CA . CYS A 1 193 ? -6.492 -7.527 13.519 1.00 96.69 193 CYS A CA 1
ATOM 1530 C C . CYS A 1 193 ? -7.414 -8.213 12.498 1.00 96.69 193 CYS A C 1
ATOM 1532 O O . CYS A 1 193 ? -8.616 -8.297 12.732 1.00 96.69 193 CYS A O 1
ATOM 1534 N N . ILE A 1 194 ? -6.856 -8.746 11.403 1.00 97.75 194 ILE A N 1
ATOM 1535 C CA . ILE A 1 194 ? -7.620 -9.457 10.361 1.00 97.75 194 ILE A CA 1
ATOM 1536 C C . ILE A 1 194 ? -8.346 -10.681 10.940 1.00 97.75 194 ILE A C 1
ATOM 1538 O O . ILE A 1 194 ? -9.519 -10.908 10.633 1.00 97.75 194 ILE A O 1
ATOM 1542 N N . ALA A 1 195 ? -7.669 -11.456 11.792 1.00 97.56 195 ALA A N 1
ATOM 1543 C CA . ALA A 1 195 ? -8.248 -12.634 12.434 1.00 97.56 195 ALA A CA 1
ATOM 1544 C C . ALA A 1 195 ? -9.383 -12.273 13.410 1.00 97.56 195 ALA A C 1
ATOM 1546 O O . ALA A 1 195 ? -10.396 -12.968 13.476 1.00 97.56 195 ALA A O 1
ATOM 1547 N N . GLU A 1 196 ? -9.230 -11.175 14.149 1.00 97.25 196 GLU A N 1
ATOM 1548 C CA . GLU A 1 196 ? -10.195 -10.718 15.154 1.00 97.25 196 GLU A CA 1
ATOM 1549 C C . GLU A 1 196 ? -11.398 -9.977 14.550 1.00 97.25 196 GLU A C 1
ATOM 1551 O O . GLU A 1 196 ? -12.473 -9.956 15.165 1.00 97.25 196 GLU A O 1
ATOM 1556 N N . ALA A 1 197 ? -11.233 -9.384 13.365 1.00 97.12 197 ALA A N 1
ATOM 1557 C CA . ALA A 1 197 ? -12.267 -8.666 12.630 1.00 97.12 197 ALA A CA 1
ATOM 1558 C C . ALA A 1 197 ? -13.451 -9.580 12.275 1.00 97.12 197 ALA A C 1
ATOM 1560 O O . ALA A 1 197 ? -13.292 -10.651 11.684 1.00 97.12 197 ALA A O 1
ATOM 1561 N N . ARG A 1 198 ? -14.666 -9.148 12.600 1.00 96.56 198 ARG A N 1
ATOM 1562 C CA . ARG A 1 198 ? -15.936 -9.819 12.280 1.00 96.56 198 ARG A CA 1
ATOM 1563 C C . ARG A 1 198 ? -16.651 -9.167 11.101 1.00 96.56 198 ARG A C 1
ATOM 1565 O O . ARG A 1 198 ? -17.601 -9.758 10.596 1.00 96.56 198 ARG A O 1
ATOM 1572 N N . GLY A 1 199 ? -16.195 -7.996 10.672 1.00 95.44 199 GLY A N 1
ATOM 1573 C CA . GLY A 1 199 ? -16.713 -7.224 9.555 1.00 95.44 199 GLY A CA 1
ATOM 1574 C C . GLY A 1 199 ? -16.639 -7.965 8.228 1.00 95.44 199 GLY A C 1
ATOM 1575 O O . GLY A 1 199 ? -15.792 -8.839 8.028 1.00 95.44 199 GLY A O 1
ATOM 1576 N N . GLU A 1 200 ? -17.532 -7.615 7.307 1.00 95.94 200 GLU A N 1
ATOM 1577 C CA . GLU A 1 200 ? -17.372 -7.986 5.897 1.00 95.94 200 GLU A CA 1
ATOM 1578 C C . GLU A 1 200 ? -16.207 -7.220 5.258 1.00 95.94 200 GLU A C 1
ATOM 1580 O O . GLU A 1 200 ? -15.446 -7.778 4.466 1.00 95.94 200 GLU A O 1
ATOM 1585 N N . TYR A 1 201 ? -16.022 -5.971 5.683 1.00 97.62 201 TYR A N 1
ATOM 1586 C CA . TYR A 1 201 ? -14.922 -5.112 5.282 1.00 97.62 201 TYR A CA 1
ATOM 1587 C C . TYR A 1 201 ? -14.009 -4.809 6.467 1.00 97.62 201 TYR A C 1
ATOM 1589 O O . TYR A 1 201 ? -14.457 -4.677 7.607 1.00 97.62 201 TYR A O 1
ATOM 1597 N N . ILE A 1 202 ? -12.722 -4.653 6.182 1.00 98.06 202 ILE A N 1
ATOM 1598 C CA . ILE A 1 202 ? -11.714 -4.154 7.111 1.00 98.06 202 I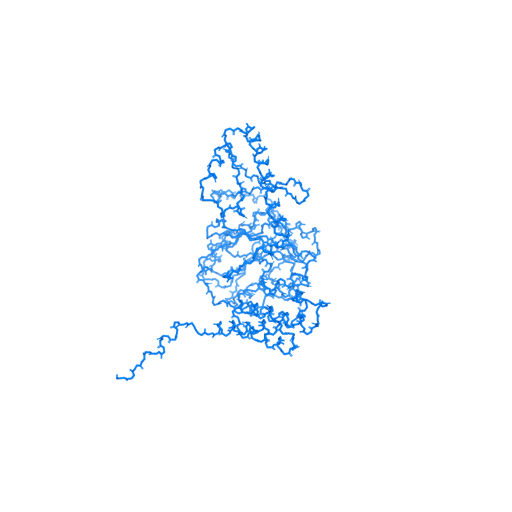LE A CA 1
ATOM 1599 C C . ILE A 1 202 ? -11.334 -2.750 6.664 1.00 98.06 202 ILE A C 1
ATOM 1601 O O . ILE A 1 202 ? -10.976 -2.554 5.504 1.00 98.06 202 ILE A O 1
ATOM 1605 N N . SER A 1 203 ? -11.385 -1.783 7.577 1.00 97.19 203 SER A N 1
ATOM 1606 C CA . SER A 1 203 ? -10.807 -0.463 7.345 1.00 97.19 203 SER A CA 1
ATOM 1607 C C . SER A 1 203 ? -9.596 -0.243 8.235 1.00 97.19 203 SER A C 1
ATOM 1609 O O . SER A 1 203 ? -9.666 -0.479 9.441 1.00 97.19 203 SER A O 1
ATOM 1611 N N . TRP A 1 204 ? -8.484 0.191 7.647 1.00 95.94 204 TRP A N 1
ATOM 1612 C CA . TRP A 1 204 ? -7.246 0.438 8.383 1.00 95.94 204 TRP A CA 1
ATOM 1613 C C . TRP A 1 204 ? -7.171 1.872 8.877 1.00 95.94 204 TRP A C 1
ATOM 1615 O O . TRP A 1 204 ? -7.358 2.813 8.109 1.00 95.94 204 TRP A O 1
ATOM 1625 N N . MET A 1 205 ? -6.822 2.040 10.149 1.00 93.69 205 MET A N 1
ATOM 1626 C CA . MET A 1 205 ? -6.535 3.348 10.728 1.00 93.69 205 MET A CA 1
ATOM 1627 C C . MET A 1 205 ? -5.297 3.260 11.624 1.00 93.69 205 MET A C 1
ATOM 1629 O O . MET A 1 205 ? -5.180 2.351 12.448 1.00 93.69 205 MET A O 1
ATOM 1633 N N . GLY A 1 206 ? -4.368 4.203 11.456 1.00 91.19 206 GLY A N 1
ATOM 1634 C CA . GLY A 1 206 ? -3.227 4.354 12.355 1.00 91.19 206 GLY A CA 1
ATOM 1635 C C . GLY A 1 206 ? -3.675 4.783 13.753 1.00 91.19 206 GLY A C 1
ATOM 1636 O O . GLY A 1 206 ? -4.654 5.512 13.906 1.00 91.19 206 GLY A O 1
ATOM 1637 N N . ALA A 1 207 ? -2.955 4.350 14.790 1.00 92.69 207 ALA A N 1
ATOM 1638 C CA . ALA A 1 207 ? -3.239 4.747 16.174 1.00 92.69 207 ALA A CA 1
ATOM 1639 C C . ALA A 1 207 ? -3.035 6.258 16.429 1.00 92.69 207 ALA A C 1
ATOM 1641 O O . ALA A 1 207 ? -3.494 6.790 17.439 1.00 92.69 207 ALA A O 1
ATOM 1642 N N . ASP A 1 208 ? -2.340 6.941 15.520 1.00 92.56 208 ASP A N 1
ATOM 1643 C CA . ASP A 1 208 ? -2.027 8.366 15.517 1.00 92.56 208 ASP A CA 1
ATOM 1644 C C . ASP A 1 208 ? -2.799 9.190 14.471 1.00 92.56 208 ASP A C 1
ATOM 1646 O O . ASP A 1 208 ? -2.744 10.425 14.512 1.00 92.56 208 ASP A O 1
ATOM 1650 N N . ASP A 1 209 ? -3.578 8.533 13.613 1.00 94.19 209 ASP A N 1
ATOM 1651 C CA . ASP A 1 209 ? -4.326 9.145 12.513 1.00 94.19 209 ASP A CA 1
ATOM 1652 C C . ASP A 1 209 ? -5.793 9.399 12.875 1.00 94.19 209 ASP A C 1
ATOM 1654 O O . ASP A 1 209 ? -6.268 9.046 13.953 1.00 94.19 209 ASP A O 1
ATOM 1658 N N . MET A 1 210 ? -6.535 10.036 11.970 1.00 95.06 210 MET A N 1
ATOM 1659 C CA . MET A 1 210 ? -7.985 10.201 12.087 1.00 95.06 210 MET A CA 1
ATOM 1660 C C . MET A 1 210 ? -8.676 9.884 10.769 1.00 95.06 210 MET A C 1
ATOM 1662 O O . MET A 1 210 ? -8.142 10.166 9.702 1.00 95.06 210 MET A O 1
ATOM 1666 N N . TYR A 1 211 ? -9.906 9.392 10.828 1.00 95.44 211 TYR A N 1
ATOM 1667 C CA . TYR A 1 211 ? -10.785 9.394 9.667 1.00 95.44 211 TYR A CA 1
ATOM 1668 C C . TYR A 1 211 ? -11.210 10.812 9.284 1.00 95.44 211 TYR A C 1
ATOM 1670 O O . TYR A 1 211 ? -11.402 11.682 10.140 1.00 95.44 211 TYR A O 1
ATOM 1678 N N . ALA A 1 212 ? -11.416 11.023 7.986 1.00 93.25 212 ALA A N 1
ATOM 1679 C CA . ALA A 1 212 ? -12.160 12.177 7.509 1.00 93.25 212 ALA A CA 1
ATOM 1680 C C . ALA A 1 212 ? -13.642 12.069 7.946 1.00 93.25 212 ALA A C 1
ATOM 1682 O O . ALA A 1 212 ? -14.189 10.962 7.983 1.00 93.25 212 ALA A O 1
ATOM 1683 N N . PRO A 1 213 ? -14.319 13.189 8.265 1.00 90.81 213 PRO A N 1
ATOM 1684 C CA . PRO A 1 213 ? -15.717 13.160 8.695 1.00 90.81 213 PRO A CA 1
ATOM 1685 C C . PRO A 1 213 ? -16.634 12.449 7.686 1.00 90.81 213 PRO A C 1
ATOM 1687 O O . PRO A 1 213 ? -16.543 12.692 6.483 1.00 90.81 213 PRO A O 1
ATOM 1690 N N . GLY A 1 214 ? -17.522 11.577 8.176 1.00 91.31 214 GLY A N 1
ATOM 1691 C CA . GLY A 1 214 ? -18.508 10.864 7.347 1.00 91.31 214 GLY A CA 1
ATOM 1692 C C . GLY A 1 214 ? -17.958 9.716 6.489 1.00 91.31 214 GLY A C 1
ATOM 1693 O O . GLY A 1 214 ? -18.720 9.081 5.766 1.00 91.31 214 GLY A O 1
ATOM 1694 N N . ILE A 1 215 ? -16.656 9.404 6.546 1.00 94.06 215 ILE A N 1
ATOM 1695 C CA . ILE A 1 215 ? -16.079 8.451 5.587 1.00 94.06 215 ILE A CA 1
ATOM 1696 C C . ILE A 1 215 ? -16.602 7.016 5.733 1.00 94.06 215 ILE A C 1
ATOM 1698 O O . ILE A 1 215 ? -16.799 6.344 4.726 1.00 94.06 215 ILE A O 1
ATOM 1702 N N . LEU A 1 216 ? -16.872 6.535 6.952 1.00 94.00 216 LEU A N 1
ATOM 1703 C CA . LEU A 1 216 ? -17.381 5.168 7.146 1.00 94.00 216 LEU A CA 1
ATOM 1704 C C . LEU A 1 216 ? -18.808 4.984 6.603 1.00 94.00 216 LEU A C 1
ATOM 1706 O O . LEU A 1 216 ? -19.154 3.880 6.183 1.00 94.00 216 LEU A O 1
ATOM 1710 N N . GLU A 1 217 ? -19.619 6.046 6.603 1.00 93.94 217 GLU A N 1
ATOM 1711 C CA . GLU A 1 217 ? -20.938 6.080 5.959 1.00 93.94 217 GLU A CA 1
ATOM 1712 C C . GLU A 1 217 ? -20.783 6.071 4.437 1.00 93.94 217 GLU A C 1
ATOM 1714 O O . GLU A 1 217 ? -21.297 5.176 3.773 1.00 93.94 217 GLU A O 1
ATOM 1719 N N . HIS A 1 218 ? -19.945 6.960 3.897 1.00 94.31 218 HIS A N 1
ATOM 1720 C CA . HIS A 1 218 ? -19.656 7.009 2.460 1.00 94.31 218 HIS A CA 1
ATOM 1721 C C . HIS A 1 218 ? -19.112 5.676 1.924 1.00 94.31 218 HIS A C 1
ATOM 1723 O O . HIS A 1 218 ? -19.491 5.219 0.846 1.00 94.31 218 HIS A O 1
ATOM 1729 N N . TYR A 1 219 ? -18.244 5.010 2.687 1.00 95.44 219 TYR A N 1
ATOM 1730 C CA . TYR A 1 219 ? -17.733 3.686 2.344 1.00 95.44 219 TYR A CA 1
ATOM 1731 C C . TYR A 1 219 ? -18.810 2.615 2.305 1.00 95.44 219 TYR A C 1
ATOM 1733 O O . TYR A 1 219 ? -18.772 1.750 1.435 1.00 95.44 219 TYR A O 1
ATOM 1741 N N . ALA A 1 220 ? -19.771 2.676 3.218 1.00 94.06 220 ALA A N 1
ATOM 1742 C CA . ALA A 1 220 ? -20.897 1.763 3.238 1.00 94.06 220 ALA A CA 1
ATOM 1743 C C . ALA A 1 220 ? -21.746 1.857 1.981 1.00 94.06 220 ALA A C 1
ATOM 1745 O O . ALA A 1 220 ? -22.016 0.853 1.328 1.00 94.06 220 ALA A O 1
ATOM 1746 N N . GLU A 1 221 ? -22.144 3.086 1.661 1.00 94.81 221 GLU A N 1
ATOM 1747 C CA . GLU A 1 221 ? -22.980 3.406 0.516 1.00 94.81 221 GLU A CA 1
ATOM 1748 C C . GLU A 1 221 ? -22.263 3.011 -0.771 1.00 94.81 221 GLU A C 1
ATOM 1750 O O . GLU A 1 221 ? -22.839 2.346 -1.630 1.00 94.81 221 GLU A O 1
ATOM 1755 N N . THR A 1 222 ? -20.969 3.335 -0.865 1.00 96.69 222 THR A N 1
ATOM 1756 C CA . THR A 1 222 ? -20.148 3.000 -2.031 1.00 96.69 222 THR A CA 1
ATOM 1757 C C . THR A 1 222 ? -19.978 1.487 -2.184 1.00 96.69 222 THR A C 1
ATOM 1759 O O . THR A 1 222 ? -20.130 0.971 -3.288 1.00 96.69 222 THR A O 1
ATOM 1762 N N . ALA A 1 223 ? -19.707 0.755 -1.098 1.00 96.19 223 ALA A N 1
ATOM 1763 C CA . ALA A 1 223 ? -19.569 -0.701 -1.132 1.00 96.19 223 ALA A CA 1
ATOM 1764 C C . ALA A 1 223 ? -20.892 -1.405 -1.476 1.00 96.19 223 ALA A C 1
ATOM 1766 O O . ALA A 1 223 ? -20.895 -2.377 -2.227 1.00 96.19 223 ALA A O 1
ATOM 1767 N N . ALA A 1 224 ? -22.022 -0.895 -0.975 1.00 94.38 224 ALA A N 1
ATOM 1768 C CA . ALA A 1 224 ? -23.348 -1.409 -1.310 1.00 94.38 224 ALA A CA 1
ATOM 1769 C C . ALA A 1 224 ? -23.722 -1.138 -2.778 1.00 94.38 224 ALA A C 1
ATOM 1771 O O . ALA A 1 224 ? -24.311 -1.998 -3.430 1.00 94.38 224 ALA A O 1
ATOM 1772 N N . ALA A 1 225 ? -23.358 0.033 -3.312 1.00 97.31 225 ALA A N 1
ATOM 1773 C CA . ALA A 1 225 ? -23.592 0.400 -4.710 1.00 97.31 225 ALA A CA 1
ATOM 1774 C C . ALA A 1 225 ? -22.650 -0.319 -5.694 1.00 97.31 225 ALA A C 1
ATOM 1776 O O . ALA A 1 225 ? -22.994 -0.505 -6.862 1.00 97.31 225 ALA A O 1
ATOM 1777 N N . HIS A 1 226 ? -21.466 -0.726 -5.232 1.00 96.75 226 HIS A N 1
ATOM 1778 C CA . HIS A 1 226 ? -20.431 -1.365 -6.043 1.00 96.75 226 HIS A CA 1
ATOM 1779 C C . HIS A 1 226 ? -19.922 -2.658 -5.391 1.00 96.75 226 HIS A C 1
ATOM 1781 O O . HIS A 1 226 ? -18.753 -2.739 -4.999 1.00 96.75 226 HIS A O 1
ATOM 1787 N N . PRO A 1 227 ? -20.769 -3.702 -5.297 1.00 95.75 227 PRO A N 1
ATOM 1788 C CA . PRO A 1 227 ? -20.385 -4.976 -4.693 1.00 95.75 227 PRO A CA 1
ATOM 1789 C C . PRO A 1 227 ? -19.294 -5.710 -5.490 1.00 95.75 227 PRO A C 1
ATOM 1791 O O . PRO A 1 227 ? -18.722 -6.678 -4.994 1.00 95.75 227 PRO A O 1
ATOM 1794 N N . ASP A 1 228 ? -18.979 -5.265 -6.710 1.00 95.69 228 ASP A N 1
ATOM 1795 C CA . ASP A 1 228 ? -17.869 -5.736 -7.540 1.00 95.69 228 ASP A CA 1
ATOM 1796 C C . ASP A 1 228 ? -16.496 -5.221 -7.075 1.00 95.69 228 ASP A C 1
ATOM 1798 O O . ASP A 1 228 ? -15.482 -5.834 -7.397 1.00 95.69 228 ASP A O 1
ATOM 1802 N N . VAL A 1 229 ? -16.442 -4.138 -6.293 1.00 97.50 229 VAL A N 1
ATOM 1803 C CA . VAL A 1 229 ? -15.186 -3.521 -5.840 1.00 97.50 229 VAL A CA 1
ATOM 1804 C C . VAL A 1 229 ? -14.639 -4.229 -4.603 1.00 97.50 229 VAL A C 1
ATOM 1806 O O . VAL A 1 229 ? -15.367 -4.485 -3.649 1.00 97.50 229 VAL A O 1
ATOM 1809 N N . ASP A 1 230 ? -13.343 -4.532 -4.592 1.00 98.31 230 ASP A N 1
ATOM 1810 C CA . ASP A 1 230 ? -12.666 -5.215 -3.485 1.00 98.31 230 ASP A CA 1
ATOM 1811 C C . ASP A 1 230 ? -11.934 -4.255 -2.540 1.00 98.31 230 ASP A C 1
ATOM 1813 O O . ASP A 1 230 ? -11.823 -4.532 -1.343 1.00 98.31 230 ASP A O 1
ATOM 1817 N N . VAL A 1 231 ? -11.432 -3.138 -3.074 1.00 98.50 231 VAL A N 1
ATOM 1818 C CA . VAL A 1 231 ? -10.669 -2.125 -2.338 1.00 98.50 231 VAL A CA 1
ATOM 1819 C C . VAL A 1 231 ? -11.195 -0.731 -2.667 1.00 98.50 231 VAL A C 1
ATOM 1821 O O . VAL A 1 231 ? -11.108 -0.272 -3.806 1.00 98.50 231 VAL A O 1
ATOM 1824 N N . LEU A 1 232 ? -11.686 -0.039 -1.644 1.00 98.56 232 LEU A N 1
ATOM 1825 C CA . LEU A 1 232 ? -12.046 1.372 -1.682 1.00 98.56 232 LEU A CA 1
ATOM 1826 C C . LEU A 1 232 ? -10.976 2.193 -0.960 1.00 98.56 232 LEU A C 1
ATOM 1828 O O . LEU A 1 232 ? -10.512 1.834 0.122 1.00 98.56 232 LEU A O 1
ATOM 1832 N N . TYR A 1 233 ? -10.573 3.302 -1.563 1.00 98.44 233 TYR A N 1
ATOM 1833 C CA . TYR A 1 233 ? -9.559 4.203 -1.017 1.00 98.44 233 TYR A CA 1
ATOM 1834 C C . TYR A 1 233 ? -9.828 5.632 -1.483 1.00 98.44 233 TYR A C 1
ATOM 1836 O O . TYR A 1 233 ? -10.732 5.877 -2.280 1.00 98.44 233 TYR A O 1
ATOM 1844 N N . GLY A 1 234 ? -9.063 6.594 -0.982 1.00 97.56 234 GLY A N 1
ATOM 1845 C CA . GLY A 1 234 ? -9.252 8.001 -1.306 1.00 97.56 234 GLY A CA 1
ATOM 1846 C C . GLY A 1 234 ? -7.999 8.822 -1.054 1.00 97.56 234 GLY A C 1
ATOM 1847 O O . GLY A 1 234 ? -6.915 8.267 -0.876 1.00 97.56 234 GLY A O 1
ATOM 1848 N N . ASN A 1 235 ? -8.161 10.137 -1.005 1.00 97.25 235 ASN A N 1
ATOM 1849 C CA . ASN A 1 235 ? -7.072 11.060 -0.718 1.00 97.25 235 ASN A CA 1
ATOM 1850 C C . ASN A 1 235 ? -6.712 11.056 0.774 1.00 97.25 235 ASN A C 1
ATOM 1852 O O . ASN A 1 235 ? -7.544 10.753 1.636 1.00 97.25 235 ASN A O 1
ATOM 1856 N N . LEU A 1 236 ? -5.476 11.446 1.084 1.00 96.25 236 LEU A N 1
ATOM 1857 C CA . LEU A 1 236 ? -5.024 11.645 2.461 1.00 96.25 236 LEU A CA 1
ATOM 1858 C C . LEU A 1 236 ? -4.746 13.117 2.727 1.00 96.25 236 LEU A C 1
ATOM 1860 O O . LEU A 1 236 ? -4.156 13.804 1.899 1.00 96.25 236 LEU A O 1
ATOM 1864 N N . VAL A 1 237 ? -5.057 13.583 3.931 1.00 95.88 237 VAL A N 1
ATOM 1865 C CA . VAL A 1 237 ? -4.611 14.897 4.403 1.00 95.88 237 VAL A CA 1
ATOM 1866 C C . VAL A 1 237 ? -3.438 14.700 5.351 1.00 95.88 237 VAL A C 1
ATOM 1868 O O . VAL A 1 237 ? -3.609 14.202 6.456 1.00 95.88 237 VAL A O 1
ATOM 1871 N N . MET A 1 238 ? -2.240 15.109 4.951 1.00 94.69 238 MET A N 1
ATOM 1872 C CA . MET A 1 238 ? -1.106 15.204 5.865 1.00 94.69 238 MET A CA 1
ATOM 1873 C C . MET A 1 238 ? -1.346 16.339 6.850 1.00 94.69 238 MET A C 1
ATOM 1875 O O . MET A 1 238 ? -1.647 17.461 6.437 1.00 94.69 238 MET A O 1
ATOM 1879 N N . ALA A 1 239 ? -1.149 16.073 8.133 1.00 94.56 239 ALA A N 1
ATOM 1880 C CA . ALA A 1 239 ? -1.279 17.051 9.197 1.00 94.56 239 ALA A CA 1
ATOM 1881 C C . ALA A 1 239 ? -0.060 17.036 10.123 1.00 94.56 239 ALA A C 1
ATOM 1883 O O . ALA A 1 239 ? 0.633 16.030 10.264 1.00 94.56 239 ALA A O 1
ATOM 1884 N N . ASP A 1 240 ? 0.219 18.166 10.765 1.00 92.62 240 ASP A N 1
ATOM 1885 C CA . ASP A 1 240 ? 1.275 18.238 11.771 1.00 92.62 240 ASP A CA 1
ATOM 1886 C C . ASP A 1 240 ? 0.898 17.468 13.051 1.00 92.62 240 ASP A C 1
ATOM 1888 O O . ASP A 1 240 ? -0.213 16.956 13.206 1.00 92.62 240 ASP A O 1
ATOM 1892 N N . LYS A 1 241 ? 1.805 17.428 14.032 1.00 90.56 241 LYS A N 1
ATOM 1893 C CA . LYS A 1 241 ? 1.560 16.748 15.314 1.00 90.56 241 LYS A CA 1
ATOM 1894 C C . LYS A 1 241 ? 0.320 17.236 16.082 1.00 90.56 241 LYS A C 1
ATOM 1896 O O . LYS A 1 241 ? -0.145 16.525 16.971 1.00 90.56 241 LYS A O 1
ATOM 1901 N N . ARG A 1 242 ? -0.212 18.424 15.765 1.00 89.00 242 ARG A N 1
ATOM 1902 C CA . ARG A 1 242 ? -1.426 19.022 16.349 1.00 89.00 242 ARG A CA 1
ATOM 1903 C C . ARG A 1 242 ? -2.668 18.833 15.460 1.00 89.00 242 ARG A C 1
ATOM 1905 O O . ARG A 1 242 ? -3.681 19.470 15.722 1.00 89.00 242 ARG A O 1
ATOM 1912 N N . MET A 1 243 ? -2.605 17.980 14.434 1.00 90.12 243 MET A N 1
ATOM 1913 C CA . MET A 1 243 ? -3.656 17.769 13.425 1.00 90.12 243 MET A CA 1
ATOM 1914 C C . MET A 1 243 ? -4.012 19.003 12.598 1.00 90.12 243 MET A C 1
ATOM 1916 O O . MET A 1 243 ? -5.112 19.090 12.054 1.00 90.12 243 MET A O 1
ATOM 1920 N N . ARG A 1 244 ? -3.084 19.953 12.447 1.00 91.38 244 ARG A N 1
ATOM 1921 C CA . ARG A 1 244 ? -3.280 21.055 11.502 1.00 91.38 244 ARG A CA 1
ATOM 1922 C C . ARG A 1 244 ? -2.894 20.577 10.102 1.00 91.38 244 ARG A C 1
ATOM 1924 O O . ARG A 1 244 ? -1.761 20.114 9.949 1.00 91.38 244 ARG A O 1
ATOM 1931 N N . PRO A 1 245 ? -3.786 20.673 9.098 1.00 92.31 245 PRO A N 1
ATOM 1932 C CA . PRO A 1 245 ? -3.478 20.261 7.734 1.00 92.31 245 PRO A CA 1
ATOM 1933 C C . PRO A 1 245 ? -2.229 20.964 7.194 1.00 92.31 245 PRO A C 1
ATOM 1935 O O . PRO A 1 245 ? -2.056 22.170 7.365 1.00 92.31 245 PRO A O 1
ATOM 1938 N N . VAL A 1 246 ? -1.372 20.194 6.537 1.00 94.31 246 VAL A N 1
ATOM 1939 C CA . VAL A 1 246 ? -0.135 20.642 5.887 1.00 94.31 246 VAL A CA 1
ATOM 1940 C C . VAL A 1 246 ? -0.259 20.497 4.376 1.00 94.31 246 VAL A C 1
ATOM 1942 O O . VAL A 1 246 ? 0.118 21.404 3.639 1.00 94.31 246 VAL A O 1
ATOM 1945 N N . ARG A 1 247 ? -0.761 19.350 3.906 1.00 94.19 247 ARG A N 1
ATOM 1946 C CA . ARG A 1 247 ? -0.830 19.022 2.479 1.00 94.19 247 ARG A CA 1
ATOM 1947 C C . ARG A 1 247 ? -1.883 17.951 2.212 1.00 94.19 247 ARG A C 1
ATOM 1949 O O . ARG A 1 247 ? -1.978 17.001 2.977 1.00 94.19 247 ARG A O 1
ATOM 1956 N N . GLU A 1 248 ? -2.600 18.058 1.099 1.00 94.50 248 GLU A N 1
ATOM 1957 C CA . GLU A 1 248 ? -3.393 16.947 0.562 1.00 94.50 248 GLU A CA 1
ATOM 1958 C C . GLU A 1 248 ? -2.529 16.071 -0.363 1.00 94.50 248 GLU A C 1
ATOM 1960 O O . GLU A 1 248 ? -1.718 16.567 -1.154 1.00 94.50 248 GLU A O 1
ATOM 1965 N N . LEU A 1 249 ? -2.663 14.757 -0.210 1.00 94.25 249 LEU A N 1
ATOM 1966 C CA . LEU A 1 249 ? -2.077 13.737 -1.066 1.00 94.25 249 LEU A CA 1
ATOM 1967 C C . LEU A 1 249 ? -3.193 13.147 -1.917 1.00 94.25 249 LEU A C 1
ATOM 1969 O O . LEU A 1 249 ? -4.061 12.432 -1.410 1.00 94.25 249 LEU A O 1
ATOM 1973 N N . GLU A 1 250 ? -3.146 13.464 -3.203 1.00 95.44 250 GLU A N 1
ATOM 1974 C CA . GLU A 1 250 ? -4.120 12.991 -4.174 1.00 95.44 250 GLU A CA 1
ATOM 1975 C C . GLU A 1 250 ? -3.728 11.624 -4.736 1.00 95.44 250 GLU A C 1
ATOM 1977 O O . GLU A 1 250 ? -2.549 11.362 -5.004 1.00 95.44 250 GLU A O 1
ATOM 1982 N N . TYR A 1 251 ? -4.726 10.764 -4.931 1.00 96.31 251 TYR A N 1
ATOM 1983 C CA . TYR A 1 251 ? -4.562 9.438 -5.513 1.00 96.31 251 TYR A CA 1
ATOM 1984 C C . TYR A 1 251 ? -5.433 9.279 -6.759 1.00 96.31 251 TYR A C 1
ATOM 1986 O O . TYR A 1 251 ? -6.546 9.791 -6.850 1.00 96.31 251 TYR A O 1
ATOM 1994 N N . GLU A 1 252 ? -4.912 8.550 -7.744 1.00 96.56 252 GLU A N 1
ATOM 1995 C CA . GLU A 1 252 ? -5.644 8.259 -8.974 1.00 96.56 252 GLU A CA 1
ATOM 1996 C C . GLU A 1 252 ? -6.757 7.229 -8.741 1.00 96.56 252 GLU A C 1
ATOM 1998 O O . GLU A 1 252 ? -6.609 6.330 -7.910 1.00 96.56 252 GLU A O 1
ATOM 2003 N N . ASP A 1 253 ? -7.835 7.297 -9.528 1.00 97.44 253 ASP A N 1
ATOM 2004 C CA . ASP A 1 253 ? -8.857 6.247 -9.564 1.00 97.44 253 ASP A CA 1
ATOM 2005 C C . ASP A 1 253 ? -8.433 5.080 -10.459 1.00 97.44 253 ASP A C 1
ATOM 2007 O O . ASP A 1 253 ? -8.299 5.221 -11.673 1.00 97.44 253 ASP A O 1
ATOM 2011 N N . TRP A 1 254 ? -8.216 3.909 -9.872 1.00 97.44 254 TRP A N 1
ATOM 2012 C CA . TRP A 1 254 ? -7.794 2.706 -10.585 1.00 97.44 254 TRP A CA 1
ATOM 2013 C C . TRP A 1 254 ? -8.966 1.828 -11.037 1.00 97.44 254 TRP A C 1
ATOM 2015 O O . TRP A 1 254 ? -8.733 0.724 -11.532 1.00 97.44 254 TRP A O 1
ATOM 2025 N N . ARG A 1 255 ? -10.219 2.294 -10.922 1.00 96.38 255 ARG A N 1
ATOM 2026 C CA . ARG A 1 255 ? -11.387 1.526 -11.370 1.00 96.38 255 ARG A CA 1
ATOM 2027 C C . ARG A 1 255 ? -11.284 1.143 -12.843 1.00 96.38 255 ARG A C 1
ATOM 2029 O O . ARG A 1 255 ? -11.159 1.990 -13.720 1.00 96.38 255 ARG A O 1
ATOM 2036 N N . GLY A 1 256 ? -11.328 -0.163 -13.110 1.00 95.75 256 GLY A N 1
ATOM 2037 C CA . GLY A 1 256 ? -11.180 -0.719 -14.460 1.00 95.75 256 GLY A CA 1
ATOM 2038 C C . GLY A 1 256 ? -9.767 -0.607 -15.051 1.00 95.75 256 GLY A C 1
ATOM 2039 O O . GLY A 1 256 ? -9.570 -1.023 -16.186 1.00 95.75 256 GLY A O 1
ATOM 2040 N N . ARG A 1 257 ? -8.786 -0.099 -14.292 1.00 96.38 257 ARG A N 1
ATOM 2041 C CA . ARG A 1 257 ? -7.395 0.146 -14.716 1.00 96.38 257 ARG A CA 1
ATOM 2042 C C . ARG A 1 257 ? -6.399 -0.729 -13.948 1.00 96.38 257 ARG A C 1
ATOM 2044 O O . ARG A 1 257 ? -5.349 -0.285 -13.483 1.00 96.38 257 ARG A O 1
ATOM 2051 N N . ASN A 1 258 ? -6.771 -1.991 -13.734 1.00 92.81 258 ASN A N 1
ATOM 2052 C CA . ASN A 1 258 ? -6.017 -2.922 -12.890 1.00 92.81 258 ASN A CA 1
ATOM 2053 C C . ASN A 1 258 ? -4.613 -3.224 -13.443 1.00 92.81 258 ASN A C 1
ATOM 2055 O O . ASN A 1 258 ? -3.686 -3.468 -12.668 1.00 92.81 258 ASN A O 1
ATOM 2059 N N . GLN A 1 259 ? -4.460 -3.223 -14.769 1.00 94.56 259 GLN A N 1
ATOM 2060 C CA . GLN A 1 259 ? -3.186 -3.477 -15.438 1.00 94.56 259 GLN A CA 1
ATOM 2061 C C . GLN A 1 259 ? -2.242 -2.272 -15.307 1.00 94.56 259 GLN A C 1
ATOM 2063 O O . GLN A 1 259 ? -1.054 -2.434 -15.032 1.00 94.56 259 GLN A O 1
ATOM 2068 N N . GLU A 1 260 ? -2.778 -1.061 -15.431 1.00 96.94 260 GLU A N 1
ATOM 2069 C CA . GLU A 1 260 ? -2.062 0.192 -15.217 1.00 96.94 260 GLU A CA 1
ATOM 2070 C C . GLU A 1 260 ? -1.660 0.349 -13.751 1.00 96.94 260 GLU A C 1
ATOM 2072 O O . GLU A 1 260 ? -0.536 0.763 -13.471 1.00 96.94 260 GLU A O 1
ATOM 2077 N N . LEU A 1 261 ? -2.528 -0.051 -12.813 1.00 97.44 261 LEU A N 1
ATOM 2078 C CA . LEU A 1 261 ? -2.189 -0.096 -11.393 1.00 97.44 261 LEU A CA 1
ATOM 2079 C C . LEU A 1 261 ? -1.010 -1.041 -11.143 1.00 97.44 261 LEU A C 1
ATOM 2081 O O . LEU A 1 261 ? -0.066 -0.648 -10.465 1.00 97.44 261 LEU A O 1
ATOM 2085 N N . LEU A 1 262 ? -1.015 -2.255 -11.708 1.00 96.81 262 LEU A N 1
ATOM 2086 C CA . LEU A 1 262 ? 0.113 -3.185 -11.573 1.00 96.81 262 LEU A CA 1
ATOM 2087 C C . LEU A 1 262 ? 1.430 -2.550 -12.045 1.00 96.81 262 LEU A C 1
ATOM 2089 O O . LEU A 1 262 ? 2.421 -2.594 -11.316 1.00 96.81 262 LEU A O 1
ATOM 2093 N N . ALA A 1 263 ? 1.429 -1.912 -13.217 1.00 96.81 263 ALA A N 1
ATOM 2094 C CA . ALA A 1 263 ? 2.601 -1.200 -13.722 1.00 96.81 263 ALA A CA 1
ATOM 2095 C C . ALA A 1 263 ? 3.008 -0.038 -12.797 1.00 96.81 263 ALA A C 1
ATOM 2097 O O . ALA A 1 263 ? 4.182 0.118 -12.458 1.00 96.81 263 ALA A O 1
ATOM 2098 N N . ALA A 1 264 ? 2.047 0.751 -12.310 1.00 96.94 264 ALA A N 1
ATOM 2099 C CA . ALA A 1 264 ? 2.309 1.856 -11.394 1.00 96.94 264 ALA A CA 1
ATOM 2100 C C . ALA A 1 264 ? 2.909 1.377 -10.059 1.00 96.94 264 ALA A C 1
ATOM 2102 O O . ALA A 1 264 ? 3.807 2.036 -9.526 1.00 96.94 264 ALA A O 1
ATOM 2103 N N . MET A 1 265 ? 2.476 0.217 -9.551 1.00 96.25 265 MET A N 1
ATOM 2104 C CA . MET A 1 265 ? 2.991 -0.388 -8.317 1.00 96.25 265 MET A CA 1
ATOM 2105 C C . MET A 1 265 ? 4.469 -0.776 -8.408 1.00 96.25 265 MET A C 1
ATOM 2107 O O . MET A 1 265 ? 5.135 -0.851 -7.380 1.00 96.25 265 MET A O 1
ATOM 2111 N N . VAL A 1 266 ? 5.041 -0.936 -9.603 1.00 95.50 266 VAL A N 1
ATOM 2112 C CA . VAL A 1 266 ? 6.494 -1.118 -9.774 1.00 95.50 266 VAL A CA 1
ATOM 2113 C C . VAL A 1 266 ? 7.261 0.147 -9.374 1.00 95.50 266 VAL A C 1
ATOM 2115 O O . VAL A 1 266 ? 8.323 0.079 -8.746 1.00 95.50 266 VAL A O 1
ATOM 2118 N N . PHE A 1 267 ? 6.715 1.320 -9.697 1.00 91.75 267 PHE A N 1
ATOM 2119 C CA . PHE A 1 267 ? 7.415 2.602 -9.587 1.00 91.75 267 PHE A CA 1
ATOM 2120 C C . PHE A 1 267 ? 7.032 3.417 -8.346 1.00 91.75 267 PHE A C 1
ATOM 2122 O O . PHE A 1 267 ? 7.812 4.269 -7.913 1.00 91.75 267 PHE A O 1
ATOM 2129 N N . ARG A 1 268 ? 5.880 3.155 -7.725 1.00 90.31 268 ARG A N 1
ATOM 2130 C CA . ARG A 1 268 ? 5.439 3.832 -6.493 1.00 90.31 268 ARG A CA 1
ATOM 2131 C C . ARG A 1 268 ? 4.343 3.041 -5.775 1.00 90.31 268 ARG A C 1
ATOM 2133 O O . ARG A 1 268 ? 3.664 2.238 -6.398 1.00 90.31 268 ARG A O 1
ATOM 2140 N N . ASN A 1 269 ? 4.131 3.311 -4.487 1.00 91.94 269 ASN A N 1
ATOM 2141 C CA . ASN A 1 269 ? 2.932 2.835 -3.795 1.00 91.94 269 ASN A CA 1
ATOM 2142 C C . ASN A 1 269 ? 1.738 3.714 -4.207 1.00 91.94 269 ASN A C 1
ATOM 2144 O O . ASN A 1 269 ? 1.644 4.864 -3.780 1.00 91.94 269 ASN A O 1
ATOM 2148 N N . SER A 1 270 ? 0.886 3.201 -5.096 1.00 94.69 270 SER A N 1
ATOM 2149 C CA . SER A 1 270 ? -0.194 3.961 -5.749 1.00 94.69 270 SER A CA 1
ATOM 2150 C C . SER A 1 270 ? -1.545 3.883 -5.031 1.00 94.69 270 SER A C 1
ATOM 2152 O O . SER A 1 270 ? -2.512 4.457 -5.531 1.00 94.69 270 SER A O 1
ATOM 2154 N N . VAL A 1 271 ? -1.626 3.185 -3.895 1.00 96.50 271 VAL A N 1
ATOM 2155 C CA . VAL A 1 271 ? -2.840 3.047 -3.078 1.00 96.50 271 VAL A CA 1
ATOM 2156 C C . VAL A 1 271 ? -2.476 3.366 -1.624 1.00 96.50 271 VAL A C 1
ATOM 2158 O O . VAL A 1 271 ? -1.495 2.818 -1.117 1.00 96.50 271 VAL A O 1
ATOM 2161 N N . PRO A 1 272 ? -3.205 4.265 -0.942 1.00 94.88 272 PRO A N 1
ATOM 2162 C CA . PRO A 1 272 ? -2.931 4.583 0.448 1.00 94.88 272 PRO A CA 1
ATOM 2163 C C . PRO A 1 272 ? -3.430 3.474 1.372 1.00 94.88 272 PRO A C 1
ATOM 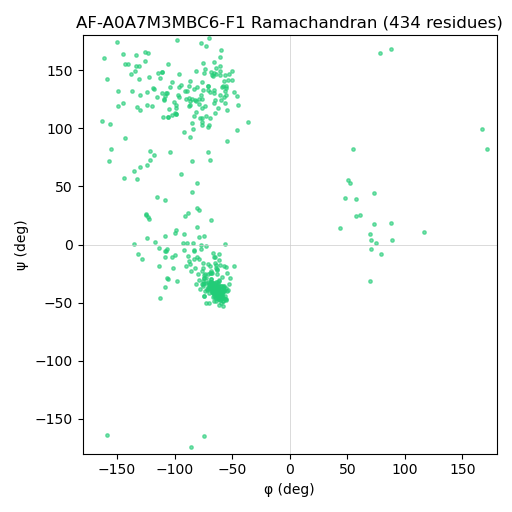2165 O O . PRO A 1 272 ? -4.526 2.944 1.202 1.00 94.88 272 PRO A O 1
ATOM 2168 N N . ASP A 1 273 ? -2.639 3.173 2.398 1.00 91.31 273 ASP A N 1
ATOM 2169 C CA . ASP A 1 273 ? -3.046 2.272 3.476 1.00 91.31 273 ASP A CA 1
ATOM 2170 C C . ASP A 1 273 ? -4.071 2.926 4.408 1.00 91.31 273 ASP A C 1
ATOM 2172 O O . ASP A 1 273 ? -5.135 2.367 4.685 1.00 91.31 273 ASP A O 1
ATOM 2176 N N . GLY A 1 274 ? -3.740 4.139 4.862 1.00 87.38 274 GLY A N 1
ATOM 2177 C CA . GLY A 1 274 ? -4.512 4.898 5.835 1.00 87.38 274 GLY A CA 1
ATOM 2178 C C . GLY A 1 274 ? -5.926 5.170 5.344 1.00 87.38 274 GLY A C 1
ATOM 2179 O O . GLY A 1 274 ? -6.142 5.722 4.269 1.00 87.38 274 GLY A O 1
ATOM 2180 N N . GLY A 1 275 ? -6.905 4.764 6.139 1.00 89.12 275 GLY A N 1
ATOM 2181 C CA . GLY A 1 275 ? -8.306 4.981 5.843 1.00 89.12 275 GLY A CA 1
ATOM 2182 C C . GLY A 1 275 ? -8.839 4.172 4.668 1.00 89.12 275 GLY A C 1
ATOM 2183 O O . GLY A 1 275 ? -9.960 4.451 4.276 1.00 89.12 275 GLY A O 1
ATOM 2184 N N . SER A 1 276 ? -8.109 3.208 4.097 1.00 96.94 276 SER A N 1
ATOM 2185 C CA . SER A 1 276 ? -8.649 2.301 3.068 1.00 96.94 276 SER A CA 1
ATOM 2186 C C . SER A 1 276 ? -9.752 1.396 3.635 1.00 96.94 276 SER A C 1
ATOM 2188 O O . SER A 1 276 ? -9.813 1.163 4.845 1.00 96.94 276 SER A O 1
ATOM 2190 N N . LEU A 1 277 ? -10.634 0.886 2.775 1.00 98.19 277 LEU A N 1
ATOM 2191 C CA . LEU A 1 277 ? -11.640 -0.129 3.088 1.00 98.19 277 LEU A CA 1
ATOM 2192 C C . LEU A 1 277 ? -11.454 -1.318 2.140 1.00 98.19 277 LEU A C 1
ATOM 2194 O O . LEU A 1 277 ? -11.546 -1.178 0.924 1.00 98.19 277 LEU A O 1
ATOM 2198 N N . ILE A 1 278 ? -11.195 -2.494 2.697 1.00 98.50 278 ILE A N 1
ATOM 2199 C CA . ILE A 1 278 ? -10.815 -3.696 1.955 1.00 98.50 278 ILE A CA 1
ATOM 2200 C C . ILE A 1 278 ? -11.797 -4.811 2.308 1.00 98.50 278 ILE A C 1
ATOM 2202 O O . ILE A 1 278 ? -12.042 -5.069 3.489 1.00 98.50 278 ILE A O 1
ATOM 2206 N N . LYS A 1 279 ? -12.345 -5.512 1.310 1.00 98.19 279 LYS A N 1
ATOM 2207 C CA . LYS A 1 279 ? -13.130 -6.731 1.555 1.00 98.19 279 LYS A CA 1
ATOM 2208 C C . LYS A 1 279 ? -12.291 -7.738 2.328 1.00 98.19 279 LYS A C 1
ATOM 2210 O O . LYS A 1 279 ? -11.212 -8.126 1.879 1.00 98.19 279 LYS A O 1
ATOM 2215 N N . LYS A 1 280 ? -12.809 -8.232 3.454 1.00 97.81 280 LYS A N 1
ATOM 2216 C CA . LYS A 1 280 ? -12.080 -9.179 4.307 1.00 97.81 280 LYS A CA 1
ATOM 2217 C C . LYS A 1 280 ? -11.655 -10.439 3.539 1.00 97.81 280 LYS A C 1
ATOM 2219 O O . LYS A 1 280 ? -10.542 -10.919 3.738 1.00 97.81 280 LYS A O 1
ATOM 2224 N N . SER A 1 281 ? -12.484 -10.909 2.604 1.00 97.75 281 SER A N 1
ATOM 2225 C CA . SER A 1 281 ? -12.197 -12.079 1.761 1.00 97.75 281 SER A CA 1
ATOM 2226 C C . SER A 1 281 ? -10.942 -11.934 0.887 1.00 97.75 281 SER A C 1
ATOM 2228 O O . SER A 1 281 ? -10.399 -12.942 0.434 1.00 97.75 281 SER A O 1
ATOM 2230 N N . MET A 1 282 ? -10.427 -10.717 0.668 1.00 98.31 282 MET A N 1
ATOM 2231 C CA . MET A 1 282 ? -9.149 -10.525 -0.027 1.00 98.31 282 MET A CA 1
ATOM 2232 C C . MET A 1 282 ? -7.971 -11.066 0.783 1.00 98.31 282 MET A C 1
ATOM 2234 O O . MET A 1 282 ? -7.034 -11.605 0.197 1.00 98.31 282 MET A O 1
ATOM 2238 N N . TYR A 1 283 ? -8.028 -10.993 2.114 1.00 98.19 283 TYR A N 1
ATOM 2239 C CA . TYR A 1 283 ? -6.998 -11.573 2.976 1.00 98.19 283 TYR A CA 1
ATOM 2240 C C . TYR A 1 283 ? -7.066 -13.101 3.006 1.00 98.19 283 TYR A C 1
ATOM 2242 O O . TYR A 1 283 ? -6.023 -13.749 3.041 1.00 98.19 283 TYR A O 1
ATOM 2250 N N . ASP A 1 284 ? -8.265 -13.680 2.906 1.00 95.38 284 ASP A N 1
ATOM 2251 C CA . ASP A 1 284 ? -8.433 -15.132 2.771 1.00 95.38 284 ASP A CA 1
ATOM 2252 C C . ASP A 1 284 ? -7.888 -15.624 1.418 1.00 95.38 284 ASP A C 1
ATOM 2254 O O . ASP A 1 284 ? -7.246 -16.670 1.333 1.00 95.38 284 ASP A O 1
ATOM 2258 N N . ARG A 1 285 ? -8.100 -14.843 0.349 1.00 97.50 285 ARG A N 1
ATOM 2259 C CA . ARG A 1 285 ? -7.696 -15.191 -1.023 1.00 97.50 285 ARG A CA 1
ATOM 2260 C C . ARG A 1 285 ? -6.204 -14.988 -1.303 1.00 97.50 285 ARG A C 1
ATOM 2262 O O . ARG A 1 285 ? -5.623 -15.767 -2.057 1.00 97.50 285 ARG A O 1
ATOM 2269 N N . PHE A 1 286 ? -5.596 -13.931 -0.765 1.00 96.75 286 PHE A N 1
ATOM 2270 C CA . PHE A 1 286 ? -4.223 -13.517 -1.097 1.00 96.75 286 PHE A CA 1
ATOM 2271 C C . PHE A 1 286 ? -3.252 -13.564 0.090 1.00 96.75 286 PHE A C 1
ATOM 2273 O O . PHE A 1 286 ? -2.074 -13.218 -0.061 1.00 96.75 286 PHE A O 1
ATOM 2280 N N . GLY A 1 287 ? -3.728 -14.008 1.253 1.00 97.44 287 GLY A N 1
ATOM 2281 C CA . GLY A 1 287 ? -2.978 -14.019 2.500 1.00 97.44 287 GLY A CA 1
ATOM 2282 C C . GLY A 1 287 ? -2.914 -12.646 3.173 1.00 97.44 287 GLY A C 1
ATOM 2283 O O . GLY A 1 287 ? -3.185 -11.600 2.576 1.00 97.44 287 GLY A O 1
ATOM 2284 N N . GLY A 1 288 ? -2.522 -12.660 4.446 1.00 97.25 288 GLY A N 1
ATOM 2285 C CA . GLY A 1 288 ? -2.272 -11.457 5.238 1.00 97.25 288 GLY A CA 1
ATOM 2286 C C . GLY A 1 288 ? -0.967 -10.736 4.879 1.00 97.25 288 GLY A C 1
ATOM 2287 O O . GLY A 1 288 ? -0.334 -10.981 3.843 1.00 97.25 288 GLY A O 1
ATOM 2288 N N . TYR A 1 289 ? -0.557 -9.844 5.777 1.00 96.69 289 TYR A N 1
ATOM 2289 C CA . TYR A 1 289 ? 0.702 -9.112 5.701 1.00 96.69 289 TYR A CA 1
ATOM 2290 C C . TYR A 1 289 ? 1.889 -10.036 5.961 1.00 96.69 289 TYR A C 1
ATOM 2292 O O . TYR A 1 289 ? 1.870 -10.851 6.884 1.00 96.69 289 TYR A O 1
ATOM 2300 N N . ASP A 1 290 ? 2.928 -9.892 5.149 1.00 95.19 290 ASP A N 1
ATOM 2301 C CA . ASP A 1 290 ? 4.120 -10.728 5.225 1.00 95.19 290 ASP A CA 1
ATOM 2302 C C . ASP A 1 290 ? 5.080 -10.221 6.331 1.00 95.19 290 ASP A C 1
ATOM 2304 O O . ASP A 1 290 ? 5.470 -9.047 6.296 1.00 95.19 290 ASP A O 1
ATOM 2308 N N . PRO A 1 291 ? 5.472 -11.056 7.319 1.00 92.56 291 PRO A N 1
ATOM 2309 C CA . PRO A 1 291 ? 6.435 -10.692 8.368 1.00 92.56 291 PRO A CA 1
ATOM 2310 C C . PRO A 1 291 ? 7.779 -10.177 7.842 1.00 92.56 291 PRO A C 1
ATOM 2312 O O . PRO A 1 291 ? 8.443 -9.382 8.506 1.00 92.56 291 PRO A O 1
ATOM 2315 N N . ASP A 1 292 ? 8.138 -10.566 6.622 1.00 91.75 292 ASP A N 1
ATOM 2316 C CA . ASP A 1 292 ? 9.333 -10.123 5.911 1.00 91.75 292 ASP A CA 1
ATOM 2317 C C . ASP A 1 292 ? 9.329 -8.632 5.521 1.00 91.75 292 ASP A C 1
ATOM 2319 O O . ASP A 1 292 ? 10.340 -8.123 5.017 1.00 91.75 292 ASP A O 1
ATOM 2323 N N . PHE A 1 293 ? 8.199 -7.949 5.734 1.00 91.38 293 PHE A N 1
ATOM 2324 C CA . PHE A 1 293 ? 7.975 -6.526 5.491 1.00 91.38 293 PHE A CA 1
ATOM 2325 C C . PHE A 1 293 ? 7.564 -5.827 6.797 1.00 91.38 293 PHE A C 1
ATOM 2327 O O . PHE A 1 293 ? 6.418 -5.417 6.961 1.00 91.38 293 PHE A O 1
ATOM 2334 N N . PRO A 1 294 ? 8.485 -5.624 7.760 1.00 87.62 294 PRO A N 1
ATOM 2335 C CA . PRO A 1 294 ? 8.181 -4.892 8.999 1.00 87.62 294 PRO A CA 1
ATOM 2336 C C . PRO A 1 294 ? 7.816 -3.413 8.750 1.00 87.62 294 PRO A C 1
ATOM 2338 O O . PRO A 1 294 ? 7.244 -2.742 9.616 1.00 87.62 294 PRO A O 1
ATOM 2341 N N . ARG A 1 295 ? 8.159 -2.906 7.560 1.00 85.44 295 ARG A N 1
ATOM 2342 C CA . ARG A 1 295 ? 7.716 -1.639 6.968 1.00 85.44 295 ARG A CA 1
ATOM 2343 C C . ARG A 1 295 ? 7.302 -1.895 5.516 1.00 85.44 295 ARG A C 1
ATOM 2345 O O . ARG A 1 295 ? 7.707 -2.901 4.939 1.00 85.44 295 ARG A O 1
ATOM 2352 N N . ALA A 1 296 ? 6.554 -0.965 4.920 1.00 89.44 296 ALA A N 1
ATOM 2353 C CA . ALA A 1 296 ? 6.045 -1.084 3.549 1.00 89.44 296 ALA A CA 1
ATOM 2354 C C . ALA A 1 296 ? 5.186 -2.346 3.310 1.00 89.44 296 ALA A C 1
ATOM 2356 O O . ALA A 1 296 ? 5.076 -2.827 2.185 1.00 89.44 296 ALA A O 1
ATOM 2357 N N . GLN A 1 297 ? 4.589 -2.891 4.373 1.00 92.25 297 GLN A N 1
ATOM 2358 C CA . GLN A 1 297 ? 3.695 -4.044 4.318 1.00 92.25 297 GLN A CA 1
ATOM 2359 C C . GLN A 1 297 ? 2.427 -3.759 3.506 1.00 92.25 297 GLN A C 1
ATOM 2361 O O . GLN A 1 297 ? 1.894 -4.647 2.856 1.00 92.25 297 GLN A O 1
ATOM 2366 N N . ASP A 1 298 ? 1.960 -2.514 3.528 1.00 93.50 298 ASP A N 1
ATOM 2367 C CA . ASP A 1 298 ? 0.874 -2.003 2.702 1.00 93.50 298 ASP A CA 1
ATOM 2368 C C . ASP A 1 298 ? 1.266 -1.989 1.225 1.00 93.50 298 ASP A C 1
ATOM 2370 O O . ASP A 1 298 ? 0.543 -2.525 0.389 1.00 93.50 298 ASP A O 1
ATOM 2374 N N . TYR A 1 299 ? 2.449 -1.448 0.917 1.00 95.69 299 TYR A N 1
ATOM 2375 C CA . TYR A 1 299 ? 2.958 -1.401 -0.447 1.00 95.69 299 TYR A CA 1
ATOM 2376 C C . TYR A 1 299 ? 3.107 -2.806 -1.033 1.00 95.69 299 TYR A C 1
ATOM 2378 O O . TYR A 1 299 ? 2.657 -3.060 -2.149 1.00 95.69 299 TYR A O 1
ATOM 2386 N N . GLU A 1 300 ? 3.695 -3.730 -0.272 1.00 95.94 300 GLU A N 1
ATOM 2387 C CA . GLU A 1 300 ? 3.821 -5.121 -0.694 1.00 95.94 300 GLU A CA 1
ATOM 2388 C C . GLU A 1 300 ? 2.454 -5.779 -0.901 1.00 95.94 300 GLU A C 1
ATOM 2390 O O . GLU A 1 300 ? 2.232 -6.399 -1.942 1.00 95.94 300 GLU A O 1
ATOM 2395 N N . TRP A 1 301 ? 1.523 -5.614 0.042 1.00 97.38 301 TRP A N 1
ATOM 2396 C CA . TRP A 1 301 ? 0.226 -6.276 -0.034 1.00 97.38 301 TRP A CA 1
ATOM 2397 C C . TRP A 1 301 ? -0.607 -5.757 -1.211 1.00 97.38 301 TRP A C 1
ATOM 2399 O O . TRP A 1 301 ? -1.128 -6.553 -1.993 1.00 97.38 301 TRP A O 1
ATOM 2409 N N . PHE A 1 302 ? -0.668 -4.436 -1.417 1.00 97.94 302 PHE A N 1
ATOM 2410 C CA . PHE A 1 302 ? -1.349 -3.862 -2.580 1.00 97.94 302 PHE A CA 1
ATOM 2411 C C . PHE A 1 302 ? -0.668 -4.253 -3.896 1.00 97.94 302 PHE A C 1
ATOM 2413 O O . PHE A 1 302 ? -1.363 -4.533 -4.870 1.00 97.94 302 PHE A O 1
ATOM 2420 N N . ALA A 1 303 ? 0.668 -4.333 -3.942 1.00 96.88 303 ALA A N 1
ATOM 2421 C CA . ALA A 1 303 ? 1.385 -4.788 -5.134 1.00 96.88 303 ALA A CA 1
ATOM 2422 C C . ALA A 1 303 ? 1.039 -6.247 -5.476 1.00 96.88 303 ALA A C 1
ATOM 2424 O O . ALA A 1 303 ? 0.844 -6.577 -6.644 1.00 96.88 303 ALA A O 1
ATOM 2425 N N . ARG A 1 304 ? 0.896 -7.107 -4.460 1.00 95.69 304 ARG A N 1
ATOM 2426 C CA . ARG A 1 304 ? 0.538 -8.527 -4.604 1.00 95.69 304 ARG A CA 1
ATOM 2427 C C . ARG A 1 304 ? -0.843 -8.741 -5.235 1.00 95.69 304 ARG A C 1
ATOM 2429 O O . ARG A 1 304 ? -1.047 -9.722 -5.959 1.00 95.69 304 ARG A O 1
ATOM 2436 N N . ILE A 1 305 ? -1.793 -7.854 -4.937 1.00 96.31 305 ILE A N 1
ATOM 2437 C CA . ILE A 1 305 ? -3.179 -7.942 -5.422 1.00 96.31 305 ILE A CA 1
ATOM 2438 C C . ILE A 1 305 ? -3.468 -7.038 -6.632 1.00 96.31 305 ILE A C 1
ATOM 2440 O O . ILE A 1 305 ? -4.521 -7.175 -7.261 1.00 96.31 305 ILE A O 1
ATOM 2444 N N . ALA A 1 306 ? -2.541 -6.148 -6.999 1.00 95.94 306 ALA A N 1
ATOM 2445 C CA . ALA A 1 306 ? -2.639 -5.336 -8.207 1.00 95.94 306 ALA A CA 1
ATOM 2446 C C . ALA A 1 306 ? -2.767 -6.233 -9.450 1.00 95.94 306 ALA A C 1
ATOM 2448 O O . ALA A 1 306 ? -2.116 -7.271 -9.567 1.00 95.94 306 ALA A O 1
ATOM 2449 N N . GLY A 1 307 ? -3.669 -5.876 -10.366 1.00 92.88 307 GLY A N 1
ATOM 2450 C CA . GLY A 1 307 ? -4.020 -6.730 -11.505 1.00 92.88 307 GLY A CA 1
ATOM 2451 C C . GLY A 1 307 ? -4.995 -7.879 -11.188 1.00 92.88 307 GLY A C 1
ATOM 2452 O O . GLY A 1 307 ? -5.439 -8.551 -12.116 1.00 92.88 307 GLY A O 1
ATOM 2453 N N . ARG A 1 308 ? -5.335 -8.135 -9.911 1.00 94.31 308 ARG A N 1
ATOM 2454 C CA . ARG A 1 308 ? -6.091 -9.335 -9.468 1.00 94.31 308 ARG A CA 1
ATOM 2455 C C . ARG A 1 308 ? -7.326 -9.039 -8.605 1.00 94.31 308 ARG A C 1
ATOM 2457 O O . ARG A 1 308 ? -8.128 -9.952 -8.382 1.00 94.31 308 ARG A O 1
ATOM 2464 N N . ALA A 1 309 ? -7.460 -7.804 -8.131 1.00 96.81 309 ALA A N 1
ATOM 2465 C CA . ALA A 1 309 ? -8.581 -7.288 -7.347 1.00 96.81 309 ALA A CA 1
ATOM 2466 C C . ALA A 1 309 ? -9.155 -6.024 -8.006 1.00 96.81 309 ALA A C 1
ATOM 2468 O O . ALA A 1 309 ? -8.461 -5.369 -8.786 1.00 96.81 309 ALA A O 1
ATOM 2469 N N . ALA A 1 310 ? -10.410 -5.690 -7.714 1.00 97.88 310 ALA A N 1
ATOM 2470 C CA . ALA A 1 310 ? -11.054 -4.471 -8.196 1.00 97.88 310 ALA A CA 1
ATOM 2471 C C . ALA A 1 310 ? -10.849 -3.306 -7.215 1.00 97.88 310 ALA A C 1
ATOM 2473 O O . ALA A 1 310 ? -11.189 -3.400 -6.036 1.00 97.88 310 ALA A O 1
ATOM 2474 N N . PHE A 1 311 ? -10.320 -2.195 -7.720 1.00 98.38 311 PHE A N 1
ATOM 2475 C CA . PHE A 1 311 ? -10.027 -0.988 -6.950 1.00 98.38 311 PHE A CA 1
ATOM 2476 C C . PHE A 1 311 ? -10.971 0.141 -7.353 1.00 98.38 311 PHE A C 1
ATOM 2478 O O . PHE A 1 311 ? -11.363 0.226 -8.514 1.00 98.38 311 PHE A O 1
ATOM 2485 N N . MET A 1 312 ? -11.311 1.026 -6.421 1.00 98.06 312 MET A N 1
ATOM 2486 C CA . MET A 1 312 ? -12.027 2.261 -6.738 1.00 98.06 312 MET A CA 1
ATOM 2487 C C . MET A 1 312 ? -11.651 3.371 -5.760 1.00 98.06 312 MET A C 1
ATOM 2489 O O . MET A 1 312 ? -11.687 3.194 -4.540 1.00 98.06 312 MET A O 1
ATOM 2493 N N . HIS A 1 313 ? -11.335 4.537 -6.313 1.00 98.31 313 HIS A N 1
ATOM 2494 C CA . HIS A 1 313 ? -11.174 5.754 -5.534 1.00 98.31 313 HIS A CA 1
ATOM 2495 C C . HIS A 1 313 ? -12.544 6.376 -5.220 1.00 98.31 313 HIS A C 1
ATOM 2497 O O . HIS A 1 313 ? -13.399 6.499 -6.094 1.00 98.31 313 HIS A O 1
ATOM 2503 N N . VAL A 1 314 ? -12.767 6.822 -3.983 1.00 97.62 314 VAL A N 1
ATOM 2504 C CA . VAL A 1 314 ? -14.083 7.319 -3.530 1.00 97.62 314 VAL A CA 1
ATOM 2505 C C . VAL A 1 314 ? -14.317 8.814 -3.760 1.00 97.62 314 VAL A C 1
ATOM 2507 O O . VAL A 1 314 ? -15.360 9.349 -3.385 1.00 97.62 314 VAL A O 1
ATOM 2510 N N . GLY A 1 315 ? -13.348 9.506 -4.362 1.00 96.31 315 GLY A N 1
ATOM 2511 C CA . GLY A 1 315 ? -13.452 10.918 -4.748 1.00 96.31 315 GLY A CA 1
ATOM 2512 C C . GLY A 1 315 ? -13.399 11.901 -3.576 1.00 96.31 315 GLY A C 1
ATOM 2513 O O . GLY A 1 315 ? -13.841 13.041 -3.718 1.00 96.31 315 GLY A O 1
ATOM 2514 N N . ARG A 1 316 ? -12.920 11.466 -2.403 1.00 95.31 316 ARG A N 1
ATOM 2515 C CA . ARG A 1 316 ? -12.879 12.259 -1.164 1.00 95.31 316 ARG A CA 1
ATOM 2516 C C . ARG A 1 316 ? -11.632 11.940 -0.342 1.00 95.31 316 ARG A C 1
ATOM 2518 O O . ARG A 1 316 ? -11.006 10.899 -0.533 1.00 95.31 316 ARG A O 1
ATOM 2525 N N . ASN A 1 317 ? -11.322 12.820 0.605 1.00 96.31 317 ASN A N 1
ATOM 2526 C CA . ASN A 1 317 ? -10.366 12.534 1.670 1.00 96.31 317 ASN A CA 1
ATOM 2527 C C . ASN A 1 317 ? -10.918 11.430 2.583 1.00 96.31 317 ASN A C 1
ATOM 2529 O O . ASN A 1 317 ? -12.080 11.493 2.984 1.00 96.31 317 ASN A O 1
ATOM 2533 N N . THR A 1 318 ? -10.097 10.433 2.910 1.00 96.19 318 THR A N 1
ATOM 2534 C CA . THR A 1 318 ? -10.499 9.273 3.725 1.00 96.19 318 THR A CA 1
ATOM 2535 C C . THR A 1 318 ? -9.895 9.309 5.115 1.00 96.19 318 THR A C 1
ATOM 2537 O O . THR A 1 318 ? -10.558 8.950 6.088 1.00 96.19 318 THR A O 1
ATOM 2540 N N . ALA A 1 319 ? -8.660 9.789 5.225 1.00 95.94 319 ALA A N 1
ATOM 2541 C CA . ALA A 1 319 ? -7.957 9.914 6.486 1.00 95.94 319 ALA A CA 1
ATOM 2542 C C . ALA A 1 319 ? -7.084 11.170 6.542 1.00 95.94 319 ALA A C 1
ATOM 2544 O O . ALA A 1 319 ? -6.645 11.722 5.531 1.00 95.94 319 ALA A O 1
ATOM 2545 N N . ILE A 1 320 ? -6.835 11.606 7.770 1.00 95.81 320 ILE A N 1
ATOM 2546 C CA . ILE A 1 320 ? -5.895 12.648 8.139 1.00 95.81 320 ILE A CA 1
ATOM 2547 C C . ILE A 1 320 ? -4.696 11.938 8.770 1.00 95.81 320 ILE A C 1
ATOM 2549 O O . ILE A 1 320 ? -4.806 11.378 9.862 1.00 95.81 320 ILE A O 1
ATOM 2553 N N . TRP A 1 321 ? -3.574 11.944 8.057 1.00 94.44 321 TRP A N 1
ATOM 2554 C CA . TRP A 1 321 ? -2.325 11.312 8.462 1.00 94.44 321 TRP A CA 1
ATOM 2555 C C . TRP A 1 321 ? -1.496 12.275 9.311 1.00 94.44 321 TRP A C 1
ATOM 2557 O O . TRP A 1 321 ? -1.099 13.347 8.839 1.00 94.44 321 TRP A O 1
ATOM 2567 N N . ARG A 1 322 ? -1.213 11.900 10.561 1.00 93.44 322 ARG A N 1
ATOM 2568 C CA . ARG A 1 322 ? -0.410 12.724 11.466 1.00 93.44 322 ARG A CA 1
ATOM 2569 C C . ARG A 1 322 ? 1.079 12.486 11.260 1.00 93.44 322 ARG A C 1
ATOM 2571 O O . ARG A 1 322 ? 1.585 11.385 11.441 1.00 93.44 322 ARG A O 1
ATOM 2578 N N . ILE A 1 323 ? 1.809 13.566 11.011 1.00 88.50 323 ILE A N 1
ATOM 2579 C CA . ILE A 1 323 ? 3.268 13.554 10.969 1.00 88.50 323 ILE A CA 1
ATOM 2580 C C . ILE A 1 323 ? 3.805 13.683 12.398 1.00 88.50 323 ILE A C 1
ATOM 2582 O O . ILE A 1 323 ? 3.706 14.743 13.027 1.00 88.50 323 ILE A O 1
ATOM 2586 N N . LEU A 1 324 ? 4.405 12.609 12.911 1.00 82.44 324 LEU A N 1
ATOM 2587 C CA . LEU A 1 324 ? 5.073 12.603 14.213 1.00 82.44 324 LEU A CA 1
ATOM 2588 C C . LEU A 1 324 ? 6.582 12.830 14.086 1.00 82.44 324 LEU A C 1
ATOM 2590 O O . LEU A 1 324 ? 7.239 12.329 13.174 1.00 82.44 324 LEU A O 1
ATOM 2594 N N . ASP A 1 325 ? 7.176 13.498 15.079 1.00 69.38 325 ASP A N 1
ATOM 2595 C CA . ASP A 1 325 ? 8.621 13.763 15.108 1.00 69.38 325 ASP A CA 1
ATOM 2596 C C . ASP A 1 325 ? 9.456 12.466 15.071 1.00 69.38 325 ASP A C 1
ATOM 2598 O O . ASP A 1 325 ? 10.589 12.469 14.602 1.00 69.38 325 ASP A O 1
ATOM 2602 N N . ALA A 1 326 ? 8.922 11.346 15.570 1.00 61.78 326 ALA A N 1
ATOM 2603 C CA . ALA A 1 326 ? 9.565 10.033 15.486 1.00 61.78 326 ALA A CA 1
ATOM 2604 C C . ALA A 1 326 ? 9.608 9.486 14.046 1.00 61.78 326 ALA A C 1
ATOM 2606 O O . ALA A 1 326 ? 10.572 8.824 13.674 1.00 61.78 326 ALA A O 1
ATOM 2607 N N . GLN A 1 327 ? 8.607 9.800 13.219 1.00 61.38 327 GLN A N 1
ATOM 2608 C CA . GLN A 1 327 ? 8.583 9.440 11.798 1.00 61.38 327 GLN A CA 1
ATOM 2609 C C . GLN A 1 327 ? 9.551 10.325 10.993 1.00 61.38 327 GLN A C 1
ATOM 2611 O O . GLN A 1 327 ? 10.184 9.844 10.060 1.00 61.38 327 GLN A O 1
ATOM 2616 N N . LEU A 1 328 ? 9.731 11.589 11.401 1.00 52.38 328 LEU A N 1
ATOM 2617 C CA . LEU A 1 328 ? 10.705 12.518 10.809 1.00 52.38 328 LEU A CA 1
ATOM 2618 C C . LEU A 1 328 ? 12.158 12.218 11.224 1.00 52.38 328 LEU A C 1
ATOM 2620 O O . LEU A 1 328 ? 13.079 12.407 10.433 1.00 52.38 328 LEU A O 1
ATOM 2624 N N . ARG A 1 329 ? 12.373 11.743 12.460 1.00 38.97 329 ARG A N 1
ATOM 2625 C CA . ARG A 1 329 ? 13.698 11.399 13.019 1.00 38.97 329 ARG A CA 1
ATOM 2626 C C . ARG A 1 329 ? 14.231 10.038 12.594 1.00 38.97 329 ARG A C 1
ATOM 2628 O O . ARG A 1 329 ? 15.403 9.758 12.821 1.00 38.97 329 ARG A O 1
ATOM 2635 N N . TYR A 1 330 ? 13.402 9.217 11.961 1.00 41.25 330 TYR A N 1
ATOM 2636 C CA . TYR A 1 330 ? 13.836 8.007 11.283 1.00 41.25 330 TYR A CA 1
ATOM 2637 C C . TYR A 1 330 ? 13.844 8.236 9.765 1.00 41.25 330 TYR A C 1
ATOM 2639 O O . TYR A 1 330 ? 12.985 7.692 9.065 1.00 41.25 330 TYR A O 1
ATOM 2647 N N . PRO A 1 331 ? 14.872 8.893 9.191 1.00 40.19 331 PRO A N 1
ATOM 2648 C CA . PRO A 1 331 ? 15.345 8.453 7.896 1.00 40.19 331 PRO A CA 1
ATOM 2649 C C . PRO A 1 331 ? 16.011 7.099 8.162 1.00 40.19 331 PRO A C 1
ATOM 2651 O O . PRO A 1 331 ? 17.232 6.994 8.232 1.00 40.19 331 PRO A O 1
ATOM 2654 N N . GLY A 1 332 ? 15.216 6.052 8.423 1.00 36.94 332 GLY A N 1
ATOM 2655 C CA . GLY A 1 332 ? 15.763 4.701 8.437 1.00 36.94 332 GLY A CA 1
ATOM 2656 C C . GLY A 1 332 ? 16.553 4.508 7.140 1.00 36.94 332 GLY A C 1
ATOM 2657 O O . GLY A 1 332 ? 16.189 5.144 6.141 1.00 36.94 332 GLY A O 1
ATOM 2658 N N . PRO A 1 333 ? 17.622 3.689 7.134 1.00 39.28 333 PRO A N 1
ATOM 2659 C CA . PRO A 1 333 ? 18.355 3.399 5.904 1.00 39.28 333 PRO A CA 1
ATOM 2660 C C . PRO A 1 333 ? 17.308 3.113 4.837 1.00 39.28 333 PRO A C 1
ATOM 2662 O O . PRO A 1 333 ? 16.432 2.288 5.100 1.00 39.28 333 PRO A O 1
ATOM 2665 N N . LYS A 1 334 ? 17.299 3.902 3.749 1.00 50.59 334 LYS A N 1
ATOM 2666 C CA . LYS A 1 334 ? 16.291 3.843 2.679 1.00 50.59 334 LYS A CA 1
ATOM 2667 C C . LYS A 1 334 ? 16.105 2.374 2.330 1.00 50.59 334 LYS A C 1
ATOM 2669 O O . LYS A 1 334 ? 16.977 1.776 1.712 1.00 50.59 334 LYS A O 1
ATOM 2674 N N . SER A 1 335 ? 15.060 1.770 2.885 1.00 57.50 335 SER A N 1
ATOM 2675 C CA . SER A 1 335 ? 15.064 0.328 3.081 1.00 57.50 335 SER A CA 1
ATOM 2676 C C . SER A 1 335 ? 14.936 -0.323 1.719 1.00 57.50 335 SER A C 1
ATOM 2678 O O . SER A 1 335 ? 14.032 0.041 0.963 1.00 57.50 335 SER A O 1
ATOM 2680 N N . ASN A 1 336 ? 15.765 -1.325 1.445 1.00 72.94 336 ASN A N 1
ATOM 2681 C CA . ASN A 1 336 ? 15.656 -2.195 0.273 1.00 72.94 336 ASN A CA 1
ATOM 2682 C C . ASN A 1 336 ? 14.286 -2.900 0.151 1.00 72.94 336 ASN A C 1
ATOM 2684 O O . ASN A 1 336 ? 14.075 -3.641 -0.796 1.00 72.94 336 ASN A O 1
ATOM 2688 N N . LEU A 1 337 ? 13.338 -2.678 1.067 1.00 88.19 337 LEU A N 1
ATOM 2689 C CA . LEU A 1 337 ? 11.980 -3.218 1.034 1.00 88.19 337 LEU A CA 1
ATOM 2690 C C . LEU A 1 337 ? 11.230 -2.835 -0.243 1.00 88.19 337 LEU A C 1
ATOM 2692 O O . LEU A 1 337 ? 10.578 -3.690 -0.827 1.00 88.19 337 LEU A O 1
ATOM 2696 N N . GLY A 1 338 ? 11.377 -1.601 -0.738 1.00 90.94 338 GLY A N 1
ATOM 2697 C CA . GLY A 1 338 ? 10.809 -1.236 -2.040 1.00 90.94 338 GLY A CA 1
ATOM 2698 C C . GLY A 1 338 ? 11.415 -2.065 -3.178 1.00 90.94 338 GLY A C 1
ATOM 2699 O O . GLY A 1 338 ? 10.690 -2.542 -4.045 1.00 90.94 338 GLY A O 1
ATOM 2700 N N . ALA A 1 339 ? 12.730 -2.313 -3.136 1.00 93.69 339 ALA A N 1
ATOM 2701 C CA . ALA A 1 339 ? 13.391 -3.210 -4.084 1.00 93.69 339 ALA A CA 1
ATOM 2702 C C . ALA A 1 339 ? 12.897 -4.654 -3.911 1.00 93.69 339 ALA A C 1
ATOM 2704 O O . ALA A 1 339 ? 12.618 -5.324 -4.897 1.00 93.69 339 ALA A O 1
ATOM 2705 N N . LYS A 1 340 ? 12.681 -5.110 -2.673 1.00 94.62 340 LYS A N 1
ATOM 2706 C CA . LYS A 1 340 ? 12.119 -6.427 -2.356 1.00 94.62 340 LYS A CA 1
ATOM 2707 C C . LYS A 1 340 ? 10.712 -6.607 -2.940 1.00 94.62 340 LYS A C 1
ATOM 2709 O O . LYS A 1 340 ? 10.446 -7.662 -3.508 1.00 94.62 340 LYS A O 1
ATOM 2714 N N . VAL A 1 341 ? 9.849 -5.584 -2.881 1.00 95.44 341 VAL A N 1
ATOM 2715 C CA . VAL A 1 341 ? 8.534 -5.596 -3.557 1.00 95.44 341 VAL A CA 1
ATOM 2716 C C . VAL A 1 341 ? 8.707 -5.763 -5.066 1.00 95.44 341 VAL A C 1
ATOM 2718 O O . VAL A 1 341 ? 8.103 -6.657 -5.654 1.00 95.44 341 VAL A O 1
ATOM 2721 N N . VAL A 1 342 ? 9.566 -4.956 -5.698 1.00 96.12 342 VAL A N 1
ATOM 2722 C CA . VAL A 1 342 ? 9.792 -5.031 -7.153 1.00 96.12 342 VAL A CA 1
ATOM 2723 C C . VAL A 1 342 ? 10.364 -6.391 -7.566 1.00 96.12 342 VAL A C 1
ATOM 2725 O O . VAL A 1 342 ? 9.908 -6.961 -8.552 1.00 96.12 342 VAL A O 1
ATOM 2728 N N . LYS A 1 343 ? 11.304 -6.959 -6.801 1.00 96.00 343 LYS A N 1
ATOM 2729 C CA . LYS A 1 343 ? 11.839 -8.311 -7.041 1.00 96.00 343 LYS A CA 1
ATOM 2730 C C . LYS A 1 343 ? 10.753 -9.376 -6.972 1.00 96.00 343 LYS A C 1
ATOM 2732 O O . LYS A 1 343 ? 10.659 -10.199 -7.873 1.00 96.00 343 LYS A O 1
ATOM 2737 N N . ARG A 1 344 ? 9.890 -9.314 -5.957 1.00 94.94 344 ARG A N 1
ATOM 2738 C CA . ARG A 1 344 ? 8.761 -10.240 -5.827 1.00 94.94 344 ARG A CA 1
ATOM 2739 C C . ARG A 1 344 ? 7.793 -10.125 -7.004 1.00 94.94 344 ARG A C 1
ATOM 2741 O O . ARG A 1 344 ? 7.324 -11.141 -7.501 1.00 94.94 344 ARG A O 1
ATOM 2748 N N . LEU A 1 345 ? 7.527 -8.911 -7.491 1.00 95.69 345 LEU A N 1
ATOM 2749 C CA . LEU A 1 345 ? 6.735 -8.729 -8.709 1.00 95.69 345 LEU A CA 1
ATOM 2750 C C . LEU A 1 345 ? 7.425 -9.351 -9.931 1.00 95.69 345 LEU A C 1
ATOM 2752 O O . LEU A 1 345 ? 6.753 -10.032 -10.697 1.00 95.69 345 LEU A O 1
ATOM 2756 N N . LEU A 1 346 ? 8.746 -9.193 -10.082 1.00 95.88 346 LEU A N 1
ATOM 2757 C CA . LEU A 1 346 ? 9.509 -9.801 -11.185 1.00 95.88 346 LEU A CA 1
ATOM 2758 C C . LEU A 1 346 ? 9.461 -11.332 -11.186 1.00 95.88 346 LEU A C 1
ATOM 2760 O O . LEU A 1 346 ? 9.541 -11.942 -12.248 1.00 95.88 346 LEU A O 1
ATOM 2764 N N . GLU A 1 347 ? 9.345 -11.950 -10.014 1.00 94.88 347 GLU A N 1
ATOM 2765 C CA . GLU A 1 347 ? 9.196 -13.402 -9.871 1.00 94.88 347 GLU A CA 1
ATOM 2766 C C . GLU A 1 347 ? 7.779 -13.887 -10.221 1.00 94.88 347 GLU A C 1
ATOM 2768 O O . GLU A 1 347 ? 7.588 -15.059 -10.537 1.00 94.88 347 GLU A O 1
ATOM 2773 N N . GLN A 1 348 ? 6.777 -13.005 -10.153 1.00 93.25 348 GLN A N 1
ATOM 2774 C CA . GLN A 1 348 ? 5.358 -13.370 -10.212 1.00 93.25 348 GLN A CA 1
ATOM 2775 C C . GLN A 1 348 ? 4.631 -12.863 -11.461 1.00 93.25 348 GLN A C 1
ATOM 2777 O O . GLN A 1 348 ? 3.543 -13.351 -11.767 1.00 93.25 348 GLN A O 1
ATOM 2782 N N . GLN A 1 349 ? 5.179 -11.864 -12.155 1.00 95.56 349 GLN A N 1
ATOM 2783 C CA . GLN A 1 349 ? 4.512 -11.158 -13.245 1.00 95.56 349 GLN A CA 1
ATOM 2784 C C . GLN A 1 349 ? 5.418 -11.054 -14.478 1.00 95.56 349 GLN A C 1
ATOM 2786 O O . GLN A 1 349 ? 6.622 -10.828 -14.347 1.00 95.56 349 GLN A O 1
ATOM 2791 N N . PRO A 1 350 ? 4.858 -11.179 -15.695 1.00 95.44 350 PRO A N 1
ATOM 2792 C CA . PRO A 1 350 ? 5.621 -10.961 -16.915 1.00 95.44 350 PRO A CA 1
ATOM 2793 C C . PRO A 1 350 ? 6.016 -9.484 -17.051 1.00 95.44 350 PRO A C 1
ATOM 2795 O O . PRO A 1 350 ? 5.248 -8.584 -16.696 1.00 95.44 350 PRO A O 1
ATOM 2798 N N . LEU A 1 351 ? 7.197 -9.234 -17.625 1.00 96.62 351 LEU A N 1
ATOM 2799 C CA . LEU A 1 351 ? 7.730 -7.879 -17.804 1.00 96.62 351 LEU A CA 1
ATOM 2800 C C . LEU A 1 351 ? 6.811 -6.969 -18.613 1.00 96.62 351 LEU A C 1
ATOM 2802 O O . LEU A 1 351 ? 6.674 -5.802 -18.264 1.00 96.62 351 LEU A O 1
ATOM 2806 N N . GLU A 1 352 ? 6.150 -7.505 -19.638 1.00 96.94 352 GLU A N 1
ATOM 2807 C CA . GLU A 1 352 ? 5.193 -6.761 -20.461 1.00 96.94 352 GLU A CA 1
ATOM 2808 C C . GLU A 1 352 ? 4.089 -6.108 -19.624 1.00 96.94 352 GLU A C 1
ATOM 2810 O O . GLU A 1 352 ? 3.732 -4.952 -19.835 1.00 96.94 352 GLU A O 1
ATOM 2815 N N . LYS A 1 353 ? 3.603 -6.819 -18.602 1.00 95.94 353 LYS A N 1
ATOM 2816 C CA . LYS A 1 353 ? 2.584 -6.303 -17.685 1.00 95.94 353 LYS A CA 1
ATOM 2817 C C . LYS A 1 353 ? 3.150 -5.295 -16.688 1.00 95.94 353 LYS A C 1
ATOM 2819 O O . LYS A 1 353 ? 2.466 -4.353 -16.302 1.00 95.94 353 LYS A O 1
ATOM 2824 N N . MET A 1 354 ? 4.381 -5.503 -16.239 1.00 96.56 354 MET A N 1
ATOM 2825 C CA . MET A 1 354 ? 5.029 -4.631 -15.257 1.00 96.56 354 MET A CA 1
ATOM 2826 C C . MET A 1 354 ? 5.519 -3.314 -15.865 1.00 96.56 354 MET A C 1
ATOM 2828 O O . MET A 1 354 ? 5.522 -2.285 -15.192 1.00 96.56 354 MET A O 1
ATOM 2832 N N . VAL A 1 355 ? 5.958 -3.351 -17.122 1.00 97.56 355 VAL A N 1
ATOM 2833 C CA . VAL A 1 355 ? 6.594 -2.234 -17.826 1.00 97.56 355 VAL A CA 1
ATOM 2834 C C . VAL A 1 355 ? 6.006 -2.119 -19.242 1.00 97.56 355 VAL A C 1
ATOM 2836 O O . VAL A 1 355 ? 6.723 -2.296 -20.232 1.00 97.56 355 VAL A O 1
ATOM 2839 N N . PRO A 1 356 ? 4.696 -1.836 -19.379 1.00 96.50 356 PRO A N 1
ATOM 2840 C CA . PRO A 1 356 ? 4.020 -1.787 -20.680 1.00 96.50 356 PRO A CA 1
ATOM 2841 C C . PRO A 1 356 ? 4.570 -0.692 -21.606 1.00 96.50 356 PRO A C 1
ATOM 2843 O O . PRO A 1 356 ? 4.446 -0.775 -22.825 1.00 96.50 356 PRO A O 1
ATOM 2846 N N . GLN A 1 357 ? 5.231 0.324 -21.048 1.00 95.06 357 GLN A N 1
ATOM 2847 C CA . GLN A 1 357 ? 5.847 1.419 -21.795 1.00 95.06 357 GLN A CA 1
ATOM 2848 C C . GLN A 1 357 ? 7.130 1.036 -22.557 1.00 95.06 357 GLN A C 1
ATOM 2850 O O . GLN A 1 357 ? 7.687 1.891 -23.239 1.00 95.06 357 GLN A O 1
ATOM 2855 N N . ALA A 1 358 ? 7.608 -0.212 -22.471 1.00 96.94 358 ALA A N 1
ATOM 2856 C CA . ALA A 1 358 ? 8.872 -0.632 -23.090 1.00 96.94 358 ALA A CA 1
ATOM 2857 C C . ALA A 1 358 ? 8.800 -0.908 -24.608 1.00 96.94 358 ALA A C 1
ATOM 2859 O O . ALA A 1 358 ? 9.780 -1.351 -25.195 1.00 96.94 358 ALA A O 1
ATOM 2860 N N . GLY A 1 359 ? 7.665 -0.634 -25.261 1.00 95.44 359 GLY A N 1
ATOM 2861 C CA . GLY A 1 359 ? 7.536 -0.746 -26.721 1.00 95.44 359 GLY A CA 1
ATOM 2862 C C . GLY A 1 359 ? 7.128 -2.128 -27.240 1.00 95.44 359 GLY A C 1
ATOM 2863 O O . GLY A 1 359 ? 7.286 -2.393 -28.430 1.00 95.44 359 GLY A O 1
ATOM 2864 N N . TRP A 1 360 ? 6.574 -2.990 -26.385 1.00 96.56 360 TRP A N 1
ATOM 2865 C CA . TRP A 1 360 ? 6.079 -4.325 -26.747 1.00 96.56 360 TRP A CA 1
ATOM 2866 C C . TRP A 1 360 ? 5.185 -4.303 -27.997 1.00 96.56 360 TRP A C 1
ATOM 2868 O O . TRP A 1 360 ? 4.300 -3.452 -28.129 1.00 96.56 360 TRP A O 1
ATOM 2878 N N . GLY A 1 361 ? 5.461 -5.200 -28.949 1.00 96.50 361 GLY A N 1
ATOM 2879 C CA . GLY A 1 361 ? 4.759 -5.288 -30.235 1.00 96.50 361 GLY A CA 1
ATOM 2880 C C . GLY A 1 361 ? 5.031 -4.143 -31.224 1.00 96.50 361 GLY A C 1
ATOM 2881 O O . GLY A 1 361 ? 4.522 -4.183 -32.342 1.00 96.50 361 GLY A O 1
ATOM 2882 N N . ARG A 1 362 ? 5.813 -3.121 -30.842 1.00 96.88 362 ARG A N 1
ATOM 2883 C CA . ARG A 1 362 ? 6.221 -2.001 -31.715 1.00 96.88 362 ARG A CA 1
ATOM 2884 C C . ARG A 1 362 ? 7.684 -2.089 -32.145 1.00 96.88 362 ARG A C 1
ATOM 2886 O O . ARG A 1 362 ? 8.019 -1.593 -33.215 1.00 96.88 362 ARG A O 1
ATOM 2893 N N . ILE A 1 363 ? 8.527 -2.700 -31.317 1.00 96.88 363 ILE A N 1
ATOM 2894 C CA . ILE A 1 363 ? 9.946 -2.976 -31.581 1.00 96.88 363 ILE A CA 1
ATOM 2895 C C . ILE A 1 363 ? 10.221 -4.478 -31.384 1.00 96.88 363 ILE A C 1
ATOM 2897 O O . ILE A 1 363 ? 9.365 -5.161 -30.814 1.00 96.88 363 ILE A O 1
ATOM 2901 N N . PRO A 1 364 ? 11.366 -5.014 -31.851 1.00 97.81 364 PRO A N 1
ATOM 2902 C CA . PRO A 1 364 ? 11.721 -6.416 -31.633 1.00 97.81 364 PRO A CA 1
ATOM 2903 C C . PRO A 1 364 ? 11.670 -6.816 -30.150 1.00 97.81 364 PRO A C 1
ATOM 2905 O O . PRO A 1 364 ? 12.081 -6.046 -29.282 1.00 97.81 364 PRO A O 1
ATOM 2908 N N . ASP A 1 365 ? 11.208 -8.032 -29.849 1.00 96.69 365 ASP A N 1
ATOM 2909 C CA . ASP A 1 365 ? 10.964 -8.479 -28.466 1.00 96.69 365 ASP A CA 1
ATOM 2910 C C . ASP A 1 365 ? 12.212 -8.413 -27.574 1.00 96.69 365 ASP A C 1
ATOM 2912 O O . ASP A 1 365 ? 12.126 -8.044 -26.402 1.00 96.69 365 ASP A O 1
ATOM 2916 N N . ASN A 1 366 ? 13.390 -8.717 -28.127 1.00 97.38 366 ASN A N 1
ATOM 2917 C CA . ASN A 1 366 ? 14.656 -8.612 -27.401 1.00 97.38 366 ASN A CA 1
ATOM 2918 C C . ASN A 1 366 ? 15.000 -7.156 -27.043 1.00 97.38 366 ASN A C 1
ATOM 2920 O O . ASN A 1 366 ? 15.586 -6.909 -25.989 1.00 97.38 366 ASN A O 1
ATOM 2924 N N . GLU A 1 367 ? 14.623 -6.192 -27.887 1.00 98.31 367 GLU A N 1
ATOM 2925 C CA . GLU A 1 367 ? 14.791 -4.766 -27.607 1.00 98.31 367 GLU A CA 1
ATOM 2926 C C . GLU A 1 367 ? 13.769 -4.274 -26.580 1.00 98.31 367 GLU A C 1
ATOM 2928 O O . GLU A 1 367 ? 14.156 -3.595 -25.630 1.00 98.31 367 GLU A O 1
ATOM 2933 N N . ALA A 1 368 ? 12.497 -4.667 -26.705 1.00 98.38 368 ALA A N 1
ATOM 2934 C CA . ALA A 1 368 ? 11.459 -4.324 -25.731 1.00 98.38 368 ALA A CA 1
ATOM 2935 C C . ALA A 1 368 ? 11.792 -4.863 -24.332 1.00 98.38 368 ALA A C 1
ATOM 2937 O O . ALA A 1 368 ? 11.709 -4.131 -23.340 1.00 98.38 368 ALA A O 1
ATOM 2938 N N . GLU A 1 369 ? 12.260 -6.112 -24.238 1.00 98.56 369 GLU A N 1
ATOM 2939 C CA . GLU A 1 369 ? 12.728 -6.654 -22.966 1.00 98.56 369 GLU A CA 1
ATOM 2940 C C . GLU A 1 369 ? 13.954 -5.890 -22.448 1.00 98.56 369 GLU A C 1
ATOM 2942 O O . GLU A 1 369 ? 13.995 -5.542 -21.265 1.00 98.56 369 GLU A O 1
ATOM 2947 N N . ALA A 1 370 ? 14.930 -5.568 -23.302 1.00 98.62 370 ALA A N 1
ATOM 2948 C CA . ALA A 1 370 ? 16.097 -4.798 -22.881 1.00 98.62 370 ALA A CA 1
ATOM 2949 C C . ALA A 1 370 ? 15.703 -3.415 -22.331 1.00 98.62 370 ALA A C 1
ATOM 2951 O O . ALA A 1 370 ? 16.164 -3.043 -21.251 1.00 98.62 370 ALA A O 1
ATOM 2952 N N . VAL A 1 371 ? 14.791 -2.693 -22.990 1.00 98.69 371 VAL A N 1
ATOM 2953 C CA . VAL A 1 371 ? 14.252 -1.411 -22.501 1.00 98.69 371 VAL A CA 1
ATOM 2954 C C . VAL A 1 371 ? 13.557 -1.589 -21.148 1.00 98.69 371 VAL A C 1
ATOM 2956 O O . VAL A 1 371 ? 13.834 -0.835 -20.212 1.00 98.69 371 VAL A O 1
ATOM 2959 N N . ALA A 1 372 ? 12.708 -2.610 -20.994 1.00 98.56 372 ALA A N 1
ATOM 2960 C CA . ALA A 1 372 ? 12.027 -2.884 -19.728 1.00 98.56 372 ALA A CA 1
ATOM 2961 C C . ALA A 1 372 ? 13.020 -3.135 -18.581 1.00 98.56 372 ALA A C 1
ATOM 2963 O O . ALA A 1 372 ? 12.853 -2.617 -17.474 1.00 98.56 372 ALA A O 1
ATOM 2964 N N . ARG A 1 373 ? 14.087 -3.895 -18.850 1.00 98.56 373 ARG A N 1
ATOM 2965 C CA . ARG A 1 373 ? 15.166 -4.166 -17.891 1.00 98.56 373 ARG A CA 1
ATOM 2966 C C . ARG A 1 373 ? 15.925 -2.893 -17.509 1.00 98.56 373 ARG A C 1
ATOM 2968 O O . ARG A 1 373 ? 16.221 -2.717 -16.330 1.00 98.56 373 ARG A O 1
ATOM 2975 N N . LEU A 1 374 ? 16.203 -1.990 -18.450 1.00 98.62 374 LEU A N 1
ATOM 2976 C CA . LEU A 1 374 ? 16.868 -0.717 -18.141 1.00 98.62 374 LEU A CA 1
ATOM 2977 C C . LEU A 1 374 ? 15.984 0.214 -17.294 1.00 98.62 374 LEU A C 1
ATOM 2979 O O . LEU A 1 374 ? 16.468 0.775 -16.312 1.00 98.62 374 LEU A O 1
ATOM 2983 N N . LEU A 1 375 ? 14.678 0.290 -17.570 1.00 98.38 375 LEU A N 1
ATOM 2984 C CA . LEU A 1 375 ? 13.724 1.028 -16.726 1.00 98.38 375 LEU A CA 1
ATOM 2985 C C . LEU A 1 375 ? 13.654 0.459 -15.297 1.00 98.38 375 LEU A C 1
ATOM 2987 O O . LEU A 1 375 ? 13.571 1.198 -14.313 1.00 98.38 375 LEU A O 1
ATOM 2991 N N . LEU A 1 376 ? 13.727 -0.867 -15.156 1.00 98.25 376 LEU A N 1
ATOM 2992 C CA . LEU A 1 376 ? 13.826 -1.514 -13.846 1.00 98.25 376 LEU A CA 1
ATOM 2993 C C . LEU A 1 376 ? 15.173 -1.245 -13.168 1.00 98.25 376 LEU A C 1
ATOM 2995 O O . LEU A 1 376 ? 15.206 -1.084 -11.949 1.00 98.25 376 LEU A O 1
ATOM 2999 N N . ALA A 1 377 ? 16.272 -1.163 -13.920 1.00 98.00 377 ALA A N 1
ATOM 3000 C CA . ALA A 1 377 ? 17.577 -0.804 -13.374 1.00 98.00 377 ALA A CA 1
ATOM 3001 C C . ALA A 1 377 ? 17.563 0.607 -12.767 1.00 98.00 377 ALA A C 1
ATOM 3003 O O . ALA A 1 377 ? 17.988 0.787 -11.625 1.00 98.00 377 ALA A O 1
ATOM 3004 N N . GLU A 1 378 ? 16.997 1.586 -13.478 1.00 96.44 378 GLU A N 1
ATOM 3005 C CA . GLU A 1 378 ? 16.765 2.938 -12.953 1.00 96.44 378 GLU A CA 1
ATOM 3006 C C . GLU A 1 378 ? 15.928 2.909 -11.675 1.00 96.44 378 GLU A C 1
ATOM 3008 O O . GLU A 1 378 ? 16.263 3.553 -10.674 1.00 96.44 378 GLU A O 1
ATOM 3013 N N . ARG A 1 379 ? 14.859 2.106 -11.673 1.00 95.19 379 ARG A N 1
ATOM 3014 C CA . ARG A 1 379 ? 14.001 1.936 -10.502 1.00 95.19 379 ARG A CA 1
ATOM 3015 C C . ARG A 1 379 ? 14.760 1.347 -9.311 1.00 95.19 379 ARG A C 1
ATOM 3017 O O . ARG A 1 379 ? 14.634 1.870 -8.203 1.00 95.19 379 ARG A O 1
ATOM 3024 N N . PHE A 1 380 ? 15.560 0.303 -9.502 1.00 95.06 380 PHE A N 1
ATOM 3025 C CA . PHE A 1 380 ? 16.369 -0.280 -8.429 1.00 95.06 380 PHE A CA 1
ATOM 3026 C C . PHE A 1 380 ? 17.430 0.692 -7.907 1.00 95.06 380 PHE A C 1
ATOM 3028 O O . PHE A 1 380 ? 17.633 0.782 -6.694 1.00 95.06 380 PHE A O 1
ATOM 3035 N N . LEU A 1 381 ? 18.037 1.491 -8.786 1.00 92.44 381 LEU A N 1
ATOM 3036 C CA . LEU A 1 381 ? 18.980 2.533 -8.390 1.00 92.44 381 LEU A CA 1
ATOM 3037 C C . LEU A 1 381 ? 18.295 3.633 -7.559 1.00 92.44 381 LEU A C 1
ATOM 3039 O O . LEU A 1 381 ? 18.821 4.053 -6.522 1.00 92.44 381 LEU A O 1
ATOM 3043 N N . TYR A 1 382 ? 17.085 4.051 -7.949 1.00 91.06 382 TYR A N 1
ATOM 3044 C CA . TYR A 1 382 ? 16.248 4.962 -7.159 1.00 91.06 382 TYR A CA 1
ATOM 3045 C C . TYR A 1 382 ? 15.942 4.386 -5.769 1.00 91.06 382 TYR A C 1
ATOM 3047 O O . TYR A 1 382 ? 16.061 5.084 -4.758 1.00 91.06 382 TYR A O 1
ATOM 3055 N N . LEU A 1 383 ? 15.622 3.092 -5.714 1.00 89.69 383 LEU A N 1
ATOM 3056 C CA . LEU A 1 383 ? 15.359 2.329 -4.492 1.00 89.69 383 LEU A CA 1
ATOM 3057 C C . LEU A 1 383 ? 16.622 1.987 -3.685 1.00 89.69 383 LEU A C 1
ATOM 3059 O O . LEU A 1 383 ? 16.527 1.261 -2.698 1.00 89.69 383 LEU A O 1
ATOM 3063 N N . LYS A 1 384 ? 17.786 2.528 -4.071 1.00 88.88 384 LYS A N 1
ATOM 3064 C CA . LYS A 1 384 ? 19.077 2.318 -3.402 1.00 88.88 384 LYS A CA 1
ATOM 3065 C C . LYS A 1 384 ? 19.480 0.845 -3.325 1.00 88.88 384 LYS A C 1
ATOM 3067 O O . LYS A 1 384 ? 20.079 0.423 -2.343 1.00 88.88 384 LYS A O 1
ATOM 3072 N N . SER A 1 385 ? 19.211 0.099 -4.398 1.00 91.56 385 SER A N 1
ATOM 3073 C CA . SER A 1 385 ? 19.750 -1.245 -4.614 1.00 91.56 385 SER A CA 1
ATOM 3074 C C . SER A 1 385 ? 20.622 -1.317 -5.880 1.00 91.56 385 SER A C 1
ATOM 3076 O O . SER A 1 385 ? 20.173 -1.816 -6.917 1.00 91.56 385 SER A O 1
ATOM 3078 N N . PRO A 1 386 ? 21.875 -0.813 -5.833 1.00 93.56 386 PRO A N 1
ATOM 3079 C CA . PRO A 1 386 ? 22.824 -0.941 -6.941 1.00 93.56 386 PRO A CA 1
ATOM 3080 C C . PRO A 1 386 ? 23.047 -2.389 -7.426 1.00 93.56 386 PRO A C 1
ATOM 3082 O O . PRO A 1 386 ? 23.088 -2.579 -8.643 1.00 93.56 386 PRO A O 1
ATOM 3085 N N . PRO A 1 387 ? 23.118 -3.424 -6.555 1.00 94.25 387 PRO A N 1
ATOM 3086 C CA . PRO A 1 387 ? 23.273 -4.808 -7.011 1.00 94.25 387 PRO A CA 1
ATOM 3087 C C . PRO A 1 387 ? 22.111 -5.297 -7.885 1.00 94.25 387 PRO A C 1
ATOM 3089 O O . PRO A 1 387 ? 22.348 -5.872 -8.948 1.00 94.25 387 PRO A O 1
ATOM 3092 N N . ASP A 1 388 ? 20.864 -5.025 -7.482 1.00 95.56 388 ASP A N 1
ATOM 3093 C CA . ASP A 1 388 ? 19.686 -5.416 -8.267 1.00 95.56 388 ASP A CA 1
ATOM 3094 C C . ASP A 1 388 ? 19.597 -4.605 -9.572 1.00 95.56 388 ASP A C 1
ATOM 3096 O O . ASP A 1 388 ? 19.215 -5.142 -10.613 1.00 95.56 388 ASP A O 1
ATOM 3100 N N . ALA A 1 389 ? 20.000 -3.327 -9.549 1.00 96.69 389 ALA A N 1
ATOM 3101 C CA . ALA A 1 389 ? 20.079 -2.502 -10.753 1.00 96.69 389 ALA A CA 1
ATOM 3102 C C . ALA A 1 389 ? 21.085 -3.076 -11.762 1.00 96.69 389 ALA A C 1
ATOM 3104 O O . ALA A 1 389 ? 20.763 -3.241 -12.939 1.00 96.69 389 ALA A O 1
ATOM 3105 N N . LEU A 1 390 ? 22.282 -3.445 -11.293 1.00 97.50 390 LEU A N 1
ATOM 3106 C CA . LEU A 1 390 ? 23.326 -4.043 -12.122 1.00 97.50 390 LEU A CA 1
ATOM 3107 C C . LEU A 1 390 ? 22.883 -5.378 -12.723 1.00 97.50 390 LEU A C 1
ATOM 3109 O O . LEU A 1 390 ? 23.189 -5.664 -13.881 1.00 97.50 390 LEU A O 1
ATOM 3113 N N . GLU A 1 391 ? 22.148 -6.189 -11.961 1.00 97.81 391 GLU A N 1
ATOM 3114 C CA . GLU A 1 391 ? 21.566 -7.430 -12.465 1.00 97.81 391 GLU A CA 1
ATOM 3115 C C . GLU A 1 391 ? 20.630 -7.171 -13.655 1.00 97.81 391 GLU A C 1
ATOM 3117 O O . GLU A 1 391 ? 20.745 -7.851 -14.678 1.00 97.81 391 GLU A O 1
ATOM 3122 N N . GLN A 1 392 ? 19.746 -6.170 -13.568 1.00 98.44 392 GLN A N 1
ATOM 3123 C CA . GLN A 1 392 ? 18.857 -5.843 -14.687 1.00 98.44 392 GLN A CA 1
ATOM 3124 C C . GLN A 1 392 ? 19.629 -5.315 -15.902 1.00 98.44 392 GLN A C 1
ATOM 3126 O O . GLN A 1 392 ? 19.334 -5.733 -17.020 1.00 98.44 392 GLN A O 1
ATOM 3131 N N . VAL A 1 393 ? 20.661 -4.481 -15.710 1.00 98.56 393 VAL A N 1
ATOM 3132 C CA . VAL A 1 393 ? 21.507 -4.017 -16.826 1.00 98.56 393 VAL A CA 1
ATOM 3133 C C . VAL A 1 393 ? 22.216 -5.187 -17.513 1.00 98.56 393 VAL A C 1
ATOM 3135 O O . VAL A 1 393 ? 22.225 -5.268 -18.739 1.00 98.56 393 VAL A O 1
ATOM 3138 N N . ARG A 1 394 ? 22.762 -6.143 -16.751 1.00 98.44 394 ARG A N 1
ATOM 3139 C CA . ARG A 1 394 ? 23.397 -7.347 -17.317 1.00 98.44 394 ARG A CA 1
ATOM 3140 C C . ARG A 1 394 ? 22.414 -8.176 -18.140 1.00 98.44 394 ARG A C 1
ATOM 3142 O O . ARG A 1 394 ? 22.766 -8.612 -19.235 1.00 98.44 394 ARG A O 1
ATOM 3149 N N . LYS A 1 395 ? 21.185 -8.357 -17.642 1.00 98.31 395 LYS A N 1
ATOM 3150 C CA . LYS A 1 395 ? 20.110 -9.025 -18.392 1.00 98.31 395 LYS A CA 1
ATOM 3151 C C . LYS A 1 395 ? 19.795 -8.270 -19.684 1.00 98.31 395 LYS A C 1
ATOM 3153 O O . LYS A 1 395 ? 19.771 -8.901 -20.734 1.00 98.31 395 LYS A O 1
ATOM 3158 N N . ALA A 1 396 ? 19.672 -6.941 -19.637 1.00 98.44 396 ALA A N 1
ATOM 3159 C CA . ALA A 1 396 ? 19.441 -6.112 -20.822 1.00 98.44 396 ALA A CA 1
ATOM 3160 C C . ALA A 1 396 ? 20.539 -6.285 -21.887 1.00 98.44 396 ALA A C 1
ATOM 3162 O O . ALA A 1 396 ? 20.243 -6.551 -23.046 1.00 98.44 396 ALA A O 1
ATOM 3163 N N . VAL A 1 397 ? 21.815 -6.207 -21.492 1.00 98.31 397 VAL A N 1
ATOM 3164 C CA . VAL A 1 397 ? 22.958 -6.355 -22.413 1.00 98.31 397 VAL A CA 1
ATOM 3165 C C . VAL A 1 397 ? 23.030 -7.767 -23.008 1.00 98.31 397 VAL A C 1
ATOM 3167 O O . VAL A 1 397 ? 23.372 -7.926 -24.180 1.00 98.31 397 VAL A O 1
ATOM 3170 N N . SER A 1 398 ? 22.670 -8.801 -22.239 1.00 98.31 398 SER A N 1
ATOM 3171 C CA . SER A 1 398 ? 22.698 -10.194 -22.711 1.00 98.31 398 SER A CA 1
ATOM 3172 C C . SER A 1 398 ? 21.734 -10.482 -23.870 1.00 98.31 398 SER A C 1
ATOM 3174 O O . SER A 1 398 ? 21.976 -11.407 -24.645 1.00 98.31 398 SER A O 1
ATOM 3176 N N . LEU A 1 399 ? 20.699 -9.650 -24.035 1.00 97.69 399 LEU A N 1
ATOM 3177 C CA . LEU A 1 399 ? 19.722 -9.726 -25.127 1.00 97.69 399 LEU A CA 1
ATOM 3178 C C . LEU A 1 399 ? 20.260 -9.180 -26.461 1.00 97.69 399 LEU A C 1
ATOM 3180 O O . LEU A 1 399 ? 19.569 -9.268 -27.475 1.00 97.69 399 LEU A O 1
ATOM 3184 N N . LYS A 1 400 ? 21.489 -8.635 -26.465 1.00 96.00 400 LYS A N 1
ATOM 3185 C CA . LYS A 1 400 ? 22.160 -8.031 -27.628 1.00 96.00 400 LYS A CA 1
ATOM 3186 C C . LYS A 1 400 ? 21.272 -6.998 -28.351 1.00 96.00 400 LYS A C 1
ATOM 3188 O O . LYS A 1 400 ? 21.006 -7.166 -29.542 1.00 96.00 400 LYS A O 1
ATOM 3193 N N . PRO A 1 401 ? 20.774 -5.968 -27.640 1.00 95.50 401 PRO A N 1
ATOM 3194 C CA . PRO A 1 401 ? 19.935 -4.944 -28.250 1.00 95.50 401 PRO A CA 1
ATOM 3195 C C . PRO A 1 401 ? 20.762 -4.005 -29.147 1.00 95.50 401 PRO A C 1
ATOM 3197 O O . PRO A 1 401 ? 21.995 -4.054 -29.137 1.00 95.50 401 PRO A O 1
ATOM 3200 N N . GLY A 1 402 ? 20.086 -3.138 -29.908 1.00 96.31 402 GLY A N 1
ATOM 3201 C CA . GLY A 1 402 ? 20.730 -2.130 -30.755 1.00 96.31 402 GLY A CA 1
ATOM 3202 C C . GLY A 1 402 ? 21.617 -1.128 -29.996 1.00 96.31 402 GLY A C 1
ATOM 3203 O O . GLY A 1 402 ? 21.584 -1.022 -28.766 1.00 96.31 402 GLY A O 1
ATOM 3204 N N . GLU A 1 403 ? 22.414 -0.366 -30.750 1.00 96.81 403 GLU A N 1
ATOM 3205 C CA . GLU A 1 403 ? 23.450 0.532 -30.213 1.00 96.81 403 GLU A CA 1
ATOM 3206 C C . GLU A 1 403 ? 22.912 1.577 -29.225 1.00 96.81 403 GLU A C 1
ATOM 3208 O O . GLU A 1 403 ? 23.555 1.843 -28.210 1.00 96.81 403 GLU A O 1
ATOM 3213 N N . GLU A 1 404 ? 21.719 2.126 -29.465 1.00 96.00 404 GLU A N 1
ATOM 3214 C CA . GLU A 1 404 ? 21.105 3.12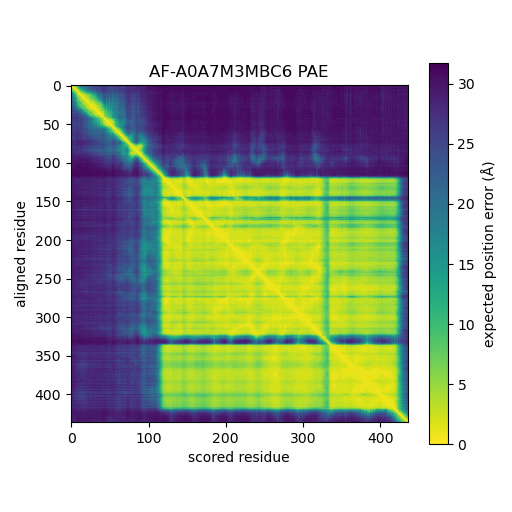9 -28.583 1.00 96.00 404 GLU A CA 1
ATOM 3215 C C . GLU A 1 404 ? 20.814 2.568 -27.180 1.00 96.00 404 GLU A C 1
ATOM 3217 O O . GLU A 1 404 ? 21.124 3.199 -26.166 1.00 96.00 404 GLU A O 1
ATOM 3222 N N . ILE A 1 405 ? 20.285 1.343 -27.105 1.00 96.62 405 ILE A N 1
ATOM 3223 C CA . ILE A 1 405 ? 19.981 0.666 -25.837 1.00 96.62 405 ILE A CA 1
ATOM 3224 C C . ILE A 1 405 ? 21.283 0.274 -25.123 1.00 96.62 405 ILE A C 1
ATOM 3226 O O . ILE A 1 405 ? 21.385 0.406 -23.901 1.00 96.62 405 ILE A O 1
ATOM 3230 N N . LEU A 1 406 ? 22.308 -0.159 -25.866 1.00 97.56 406 LEU A N 1
ATOM 3231 C CA . LEU A 1 406 ? 23.634 -0.430 -25.300 1.00 97.56 406 LEU A CA 1
ATOM 3232 C C . LEU A 1 406 ? 24.290 0.839 -24.735 1.00 97.56 406 LEU A C 1
ATOM 3234 O O . LEU A 1 406 ? 24.906 0.785 -23.668 1.00 97.56 406 LEU A O 1
ATOM 3238 N N . ALA A 1 407 ? 24.127 1.986 -25.398 1.00 97.69 407 ALA A N 1
ATOM 3239 C CA . ALA A 1 407 ? 24.609 3.268 -24.893 1.00 97.69 407 ALA A CA 1
ATOM 3240 C C . ALA A 1 407 ? 23.904 3.658 -23.580 1.00 97.69 407 ALA A C 1
ATOM 3242 O O . ALA A 1 407 ? 24.575 4.033 -22.614 1.00 97.69 407 ALA A O 1
ATOM 3243 N N . ALA A 1 408 ? 22.577 3.491 -23.502 1.00 97.44 408 ALA A N 1
ATOM 3244 C CA . ALA A 1 408 ? 21.808 3.712 -22.275 1.00 97.44 408 ALA A CA 1
ATOM 3245 C C . ALA A 1 408 ? 22.242 2.767 -21.136 1.00 97.44 408 ALA A C 1
ATOM 3247 O O . ALA A 1 408 ? 22.449 3.202 -20.000 1.00 97.44 408 ALA A O 1
ATOM 3248 N N . ALA A 1 409 ? 22.477 1.485 -21.439 1.00 97.56 409 ALA A N 1
ATOM 3249 C CA . ALA A 1 409 ? 23.037 0.527 -20.486 1.00 97.56 409 ALA A CA 1
ATOM 3250 C C . ALA A 1 409 ? 24.413 0.979 -19.960 1.00 97.56 409 ALA A C 1
ATOM 3252 O O . ALA A 1 409 ? 24.682 0.883 -18.761 1.00 97.56 409 ALA A O 1
ATOM 3253 N N . GLY A 1 410 ? 25.267 1.523 -20.835 1.00 97.31 410 GLY A N 1
ATOM 3254 C CA . GLY A 1 410 ? 26.563 2.104 -20.477 1.00 97.31 410 GLY A CA 1
ATOM 3255 C C . GLY A 1 410 ? 26.455 3.258 -19.478 1.00 97.31 410 GLY A C 1
ATOM 3256 O O . GLY A 1 410 ? 27.172 3.274 -18.474 1.00 97.31 410 GLY A O 1
ATOM 3257 N N . GLN A 1 411 ? 25.523 4.187 -19.707 1.00 96.75 411 GLN A N 1
ATOM 3258 C CA . GLN A 1 411 ? 25.254 5.302 -18.790 1.00 96.75 411 GLN A CA 1
ATOM 3259 C C . GLN A 1 411 ? 24.776 4.804 -17.419 1.00 96.75 411 GLN A C 1
ATOM 3261 O O . GLN A 1 411 ? 25.258 5.268 -16.383 1.00 96.75 411 GLN A O 1
ATOM 3266 N N . LEU A 1 412 ? 23.888 3.806 -17.394 1.00 96.50 412 LEU A N 1
ATOM 3267 C CA . LEU A 1 412 ? 23.405 3.217 -16.145 1.00 96.50 412 LEU A CA 1
ATOM 3268 C C . LEU A 1 412 ? 24.504 2.484 -15.376 1.00 96.50 412 LEU A C 1
ATOM 3270 O O . LEU A 1 412 ? 24.582 2.633 -14.158 1.00 96.50 412 LEU A O 1
ATOM 3274 N N . MET A 1 413 ? 25.399 1.754 -16.051 1.00 96.50 413 MET A N 1
ATOM 3275 C CA . MET A 1 413 ? 26.554 1.133 -15.387 1.00 96.50 413 MET A CA 1
ATOM 3276 C C . MET A 1 413 ? 27.449 2.171 -14.700 1.00 96.50 413 MET A C 1
ATOM 3278 O O . MET A 1 413 ? 27.902 1.934 -13.580 1.00 96.50 413 MET A O 1
ATOM 3282 N N . GLN A 1 414 ? 27.670 3.332 -15.326 1.00 95.00 414 GLN A N 1
ATOM 3283 C CA . GLN A 1 414 ? 28.427 4.426 -14.709 1.00 95.00 414 GLN A CA 1
ATOM 3284 C C . GLN A 1 414 ? 27.704 4.992 -13.480 1.00 95.00 414 GLN A C 1
ATOM 3286 O O . GLN A 1 414 ? 28.328 5.175 -12.436 1.00 95.00 414 GLN A O 1
ATOM 3291 N N . ALA A 1 415 ? 26.391 5.221 -13.573 1.00 93.88 415 ALA A N 1
ATOM 3292 C CA . ALA A 1 415 ? 25.587 5.708 -12.453 1.00 93.88 415 ALA A CA 1
ATOM 3293 C C . ALA A 1 415 ? 25.568 4.718 -11.271 1.00 93.88 415 ALA A C 1
ATOM 3295 O O . ALA A 1 415 ? 25.667 5.126 -10.114 1.00 93.88 415 ALA A O 1
ATOM 3296 N N . ILE A 1 416 ? 25.495 3.414 -11.556 1.00 93.69 416 ILE A N 1
ATOM 3297 C CA . ILE A 1 416 ? 25.571 2.344 -10.553 1.00 93.69 416 ILE A CA 1
ATOM 3298 C C . ILE A 1 416 ? 26.942 2.351 -9.870 1.00 93.69 416 ILE A C 1
ATOM 3300 O O . ILE A 1 416 ? 27.000 2.367 -8.645 1.00 93.69 416 ILE A O 1
ATOM 3304 N N . ALA A 1 417 ? 28.036 2.408 -10.638 1.00 92.38 417 ALA A N 1
ATOM 3305 C CA . ALA A 1 417 ? 29.391 2.460 -10.086 1.00 92.38 417 ALA A CA 1
ATOM 3306 C C . ALA A 1 417 ? 29.618 3.692 -9.190 1.00 92.38 417 ALA A C 1
ATOM 3308 O O . ALA A 1 417 ? 30.300 3.602 -8.172 1.00 92.38 417 ALA A O 1
ATOM 3309 N N . GLN A 1 418 ? 29.023 4.837 -9.535 1.00 90.31 418 GLN A N 1
ATOM 3310 C CA . GLN A 1 418 ? 29.065 6.039 -8.697 1.00 90.31 418 GLN A CA 1
ATOM 3311 C C . GLN A 1 418 ? 28.250 5.886 -7.407 1.00 90.31 418 GLN A C 1
ATOM 3313 O O . GLN A 1 418 ? 28.661 6.393 -6.367 1.00 90.31 418 GLN A O 1
ATOM 3318 N N . ALA A 1 419 ? 27.104 5.203 -7.461 1.00 84.25 419 ALA A N 1
ATOM 3319 C CA . ALA A 1 419 ? 26.253 4.972 -6.296 1.00 84.25 419 ALA A CA 1
ATOM 3320 C C . ALA A 1 419 ? 26.818 3.926 -5.321 1.00 84.25 419 ALA A C 1
ATOM 3322 O O . ALA A 1 419 ? 26.478 3.970 -4.141 1.00 84.25 419 ALA A O 1
ATOM 3323 N N . ASP A 1 420 ? 27.650 3.007 -5.815 1.00 77.38 420 ASP A N 1
ATOM 3324 C CA . ASP A 1 420 ? 28.318 1.956 -5.034 1.00 77.38 420 ASP A CA 1
ATOM 3325 C C . ASP A 1 420 ? 29.674 2.415 -4.457 1.00 77.38 420 ASP A C 1
ATOM 3327 O O . ASP A 1 420 ? 30.282 1.739 -3.629 1.00 77.38 420 ASP A O 1
ATOM 3331 N N . ALA A 1 421 ? 30.168 3.587 -4.874 1.00 72.75 421 ALA A N 1
ATOM 3332 C CA . ALA A 1 421 ? 31.407 4.146 -4.353 1.00 72.75 421 ALA A CA 1
ATOM 3333 C C . ALA A 1 421 ? 31.230 4.627 -2.896 1.00 72.75 421 ALA A C 1
ATOM 3335 O O . ALA A 1 421 ? 30.251 5.318 -2.593 1.00 72.75 421 ALA A O 1
ATOM 3336 N N . PRO A 1 422 ? 32.190 4.343 -1.992 1.00 55.94 422 PRO A N 1
ATOM 3337 C CA . PRO A 1 422 ? 32.141 4.862 -0.631 1.00 55.94 422 PRO A CA 1
ATOM 3338 C C . PRO A 1 422 ? 32.159 6.399 -0.643 1.00 55.94 422 PRO A C 1
ATOM 3340 O O . PRO A 1 422 ? 32.806 7.003 -1.514 1.00 55.94 422 PRO A O 1
ATOM 3343 N N . PRO A 1 423 ? 31.465 7.057 0.304 1.00 58.28 423 PRO A N 1
ATOM 3344 C CA . PRO A 1 423 ? 31.414 8.510 0.366 1.00 58.28 423 PRO A CA 1
ATOM 3345 C C . PRO A 1 423 ? 32.829 9.094 0.465 1.00 58.28 423 PRO A C 1
ATOM 3347 O O . PRO A 1 423 ? 33.691 8.576 1.173 1.00 58.28 423 PRO A O 1
ATOM 3350 N N . ALA A 1 424 ? 33.075 10.206 -0.235 1.00 55.81 424 ALA A N 1
ATOM 3351 C CA . ALA A 1 424 ? 34.397 10.836 -0.322 1.00 55.81 424 ALA A CA 1
ATOM 3352 C C . ALA A 1 424 ? 35.024 11.181 1.049 1.00 55.81 424 ALA A C 1
ATOM 3354 O O . ALA A 1 424 ? 36.242 11.309 1.147 1.00 55.81 424 ALA A O 1
ATOM 3355 N N . SER A 1 425 ? 34.216 11.270 2.113 1.00 48.62 425 SER A N 1
ATOM 3356 C CA . SER A 1 425 ? 34.662 11.474 3.495 1.00 48.62 425 SER A CA 1
ATOM 3357 C C . SER A 1 425 ? 35.414 10.283 4.108 1.00 48.62 425 SER A C 1
ATOM 3359 O O . SER A 1 425 ? 36.200 10.497 5.023 1.00 48.62 425 SER A O 1
ATOM 3361 N N . GLU A 1 426 ? 35.238 9.054 3.611 1.00 48.00 426 GLU A N 1
ATOM 3362 C CA . GLU A 1 426 ? 35.976 7.869 4.095 1.00 48.00 426 GLU A CA 1
ATOM 3363 C C . GLU A 1 426 ? 37.331 7.676 3.398 1.00 48.00 426 GLU A C 1
ATOM 3365 O O . GLU A 1 426 ? 38.215 7.000 3.919 1.00 48.00 426 GLU A O 1
ATOM 3370 N N . LYS A 1 427 ? 37.556 8.330 2.251 1.00 47.59 427 LYS A N 1
ATOM 3371 C CA . LYS A 1 427 ? 38.871 8.322 1.585 1.00 47.59 427 LYS A CA 1
ATOM 3372 C C . LYS A 1 427 ? 39.903 9.220 2.276 1.00 47.59 427 LYS A C 1
ATOM 3374 O O . LYS A 1 427 ? 41.093 9.062 2.023 1.00 47.59 427 LYS A O 1
ATOM 3379 N N . ALA A 1 428 ? 39.472 10.135 3.149 1.00 46.50 428 ALA A N 1
ATOM 3380 C CA . ALA A 1 428 ? 40.363 11.058 3.854 1.00 46.50 428 ALA A CA 1
ATOM 3381 C C . ALA A 1 428 ? 40.954 10.478 5.155 1.00 46.50 428 ALA A C 1
ATOM 3383 O O . ALA A 1 428 ? 42.013 10.923 5.587 1.00 46.50 428 ALA A O 1
ATOM 3384 N N . THR A 1 429 ? 40.325 9.471 5.770 1.00 46.34 429 THR A N 1
ATOM 3385 C CA . THR A 1 429 ? 40.808 8.867 7.029 1.00 46.34 429 THR A CA 1
ATOM 3386 C C . THR A 1 429 ? 41.768 7.696 6.822 1.00 46.34 429 THR A C 1
ATOM 3388 O O . THR A 1 429 ? 42.542 7.387 7.721 1.00 46.34 429 THR A O 1
ATOM 3391 N N . ALA A 1 430 ? 41.802 7.088 5.632 1.00 42.22 430 ALA A N 1
ATOM 3392 C CA . ALA A 1 430 ? 42.730 5.996 5.321 1.00 42.22 430 ALA A CA 1
ATOM 3393 C C . ALA A 1 430 ? 44.143 6.461 4.900 1.00 42.22 430 ALA A C 1
ATOM 3395 O O . ALA A 1 430 ? 45.027 5.628 4.716 1.00 42.22 430 ALA A O 1
ATOM 3396 N N . ALA A 1 431 ? 44.376 7.772 4.750 1.00 49.22 431 ALA A N 1
ATOM 3397 C CA . ALA A 1 431 ? 45.645 8.332 4.264 1.00 49.22 431 ALA A CA 1
ATOM 3398 C C . ALA A 1 431 ? 46.491 9.046 5.340 1.00 49.22 431 ALA A C 1
ATOM 3400 O O . ALA A 1 431 ? 47.511 9.647 5.010 1.00 49.22 431 ALA A O 1
ATOM 3401 N N . ALA A 1 432 ? 46.108 8.983 6.620 1.00 47.22 432 ALA A N 1
ATOM 3402 C CA . ALA A 1 432 ? 46.825 9.652 7.707 1.00 47.22 432 ALA A CA 1
ATOM 3403 C C . ALA A 1 432 ? 47.251 8.672 8.810 1.00 47.22 432 ALA A C 1
ATOM 3405 O O . ALA A 1 432 ? 46.766 8.726 9.934 1.00 47.22 432 ALA A O 1
ATOM 3406 N N . CYS A 1 433 ? 48.195 7.789 8.490 1.00 36.53 433 CYS A N 1
ATOM 3407 C CA . CYS A 1 433 ? 49.105 7.230 9.488 1.00 36.53 433 CYS A CA 1
ATOM 3408 C C . CYS A 1 433 ? 50.488 7.060 8.838 1.00 36.53 433 CYS A C 1
ATOM 3410 O O . CYS A 1 433 ? 50.746 6.029 8.218 1.00 36.53 433 CYS A O 1
ATOM 3412 N N . PRO A 1 434 ? 51.387 8.057 8.925 1.00 43.19 434 PRO 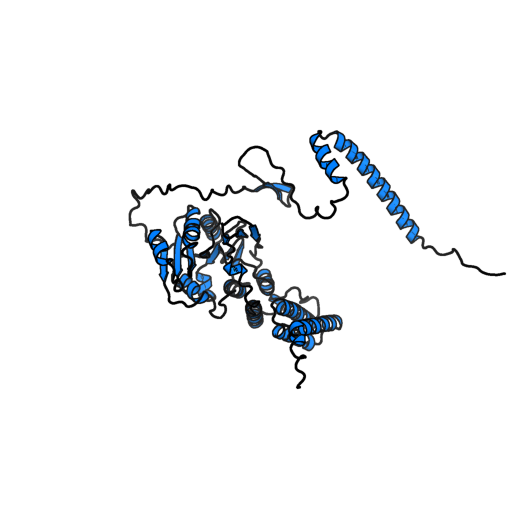A N 1
ATOM 3413 C CA . PRO A 1 434 ? 52.801 7.787 8.764 1.00 43.19 434 PRO A CA 1
ATOM 3414 C C . PRO A 1 434 ? 53.273 7.072 10.031 1.00 43.19 434 PRO A C 1
ATOM 3416 O O . PRO A 1 434 ? 53.170 7.599 11.135 1.00 43.19 434 PRO A O 1
ATOM 3419 N N . SER A 1 435 ? 53.760 5.849 9.857 1.00 46.16 435 SER A N 1
ATOM 3420 C CA . SER A 1 435 ? 54.611 5.173 10.827 1.00 46.16 435 SER A CA 1
ATOM 3421 C C . SER A 1 435 ? 55.822 6.058 11.139 1.00 46.16 435 SER A C 1
ATOM 3423 O O . SER A 1 435 ? 56.628 6.320 10.242 1.00 46.16 435 SER A O 1
ATOM 3425 N N . GLY A 1 436 ? 55.930 6.501 12.389 1.00 36.97 436 GLY A N 1
ATOM 3426 C CA . GLY A 1 436 ? 57.064 7.231 12.949 1.00 36.97 436 GLY A CA 1
ATOM 3427 C C . GLY A 1 436 ? 57.075 7.069 14.454 1.00 36.97 436 GLY A C 1
ATOM 3428 O O . GLY A 1 436 ? 56.110 7.564 15.075 1.00 36.97 436 GLY A O 1
#

Solvent-accessible surface area (backbone atoms only — not comparable to full-atom values): 25228 Å² total; per-residue (Å²): 142,88,84,85,82,85,91,85,83,79,66,75,72,60,60,54,56,56,52,53,52,53,54,49,50,55,50,52,51,56,48,52,57,54,49,53,65,57,52,72,76,52,60,77,75,60,56,60,62,53,61,67,68,71,67,89,76,81,90,84,68,86,90,76,70,85,84,79,83,80,71,97,66,84,91,77,65,68,51,74,49,66,47,101,87,65,52,78,46,79,44,84,54,81,81,77,77,67,90,80,70,73,91,73,83,72,85,80,78,84,77,80,70,95,74,72,86,77,70,74,31,54,34,15,39,32,27,50,38,60,66,39,46,88,36,32,65,59,18,57,54,28,60,59,59,18,80,58,75,66,46,33,37,38,38,22,30,37,47,53,86,55,58,38,67,61,50,58,63,71,66,71,53,92,49,57,44,80,43,81,44,72,71,65,54,60,22,51,30,47,41,47,32,62,70,69,46,69,24,57,24,38,26,37,39,51,34,65,21,30,45,29,79,36,35,69,40,54,51,48,56,49,45,70,76,35,73,80,53,39,34,40,33,41,22,37,33,35,16,38,80,84,68,48,79,74,45,80,45,84,62,74,67,38,56,95,34,32,57,59,43,31,25,43,42,64,80,40,77,71,68,63,57,64,40,17,39,32,40,42,66,52,39,75,75,71,49,68,52,51,72,94,27,72,59,65,34,57,47,42,50,52,49,72,39,40,60,74,55,38,40,35,49,70,87,43,61,24,16,36,44,49,50,46,71,71,65,68,73,48,78,57,75,73,56,53,57,63,38,51,40,42,51,54,44,62,77,73,46,61,62,63,58,48,37,62,86,31,39,72,93,77,48,61,68,49,42,16,50,22,44,34,25,43,56,48,16,53,48,21,46,74,34,64,30,46,70,64,12,50,52,25,38,52,55,20,58,72,49,67,44,59,70,70,58,50,50,52,46,52,53,49,53,53,54,39,55,60,70,71,47,78,60,75,76,64,68,62,67,79,74,73,76,82,90,127

Mean predicted aligned error: 15.58 Å

pLDDT: mean 75.4, std 27.4, range [23.14, 98.69]

Sequence (436 aa):
MTLACGMDSIPWKYWLICAFWFAGLLHAIRMAESWWRMLDALGADVRACLCAMQSGQALRALLFTDLQVACPTKSCGAVWWADPTGEMRRRHGYCFVNPDIEDTYTDRSEGMDRRESRQKPFISVCIFTHNSAGNLPQAIKSAFSSGRRDFEIVVVDDGSTDDTEGVLRRLRLPNLRYVRTEHSGRPAARNRCIAEARGEYISWMGADDMYAPGILEHYAETAAAHPDVDVLYGNLVMADKRMRPVRELEYEDWRGRNQELLAAMVFRNSVPDGGSLIKKSMYDRFGGYDPDFPRAQDYEWFARIAGRAAFMHVGRNTAIWRILDAQLRYPGPKSNLGAKVVKRLLEQQPLEKMVPQAGWGRIPDNEAEAVARLLLAERFLYLKSPPDALEQVRKAVSLKPGEEILAAAGQLMQAIAQADAPPASEKATAAACPSG

InterPro domains:
  IPR001173 Glycosyltransferase 2-like [PF00535] (124-240)
  IPR029044 Nucleotide-diphospho-sugar transferases [G3DSA:3.90.550.10] (94-353)
  IPR029044 Nucleotide-diphospho-sugar transferases [SSF53448] (121-327)
  IPR050834 Glycosyltransferase 2 family enzymes [PTHR43685] (116-361)